Protein AF-A0AAD8DZB1-F1 (afdb_monomer_lite)

Foldseek 3Di:
DLLLLLLLCLQQVVLCVVCVVVDDPVVNVVSVVVVVVSVVVVVVVVVVCVVCCPPPVCVLVSLLSCLSPPQFFDHQDFLPQVLVVVQPQDPLVVLCVVQPPPVSNVVCLPPPVNQPPHPVLLVVQLVQQVPVAFDDPDDPFFTEGPGDPSVVVQLVDDDLDHVSLLSSLVSLLCQCPPRVHHHPGPVVSLVSNSSSLSSLVSRLVNCVVVQVLPVPRNVSSLVSNVSVSNCVSVDPSNVVVQVQQADPVRDGDPVSRPDDPPPVPVVPVVVPPDDDDDDDDDDDDDDPDPDDLVRLCVVQNDPVSNVVVLVPQVPWFPRPVLLSVQSSQQSVFDQDPDPDDDAAATPGPPSNVCLLVPTDLDHVSLLSSLVSLVSCCGSRRHGHPDPVVSVVSNVSSLSSLVSRLSNCVVVPVQPVLRSLSSLLSNLSNVPCVSLDPVNLVVLVVQQDPVRAGAPGDPPPPPPDDDDDPDDDDDPDDDCADPVRGHRVSSRSSSSSNVSSNVSCCSSNVD

Secondary structure (DSSP, 8-state):
-HHHHHHHIIIIIHHHHHHGGGS-TTTHHHHHHHHHHHHHHHHHHHHHHHHHTT-TTTHHHHHHHHTTSS---S-PPPPS-TTGGG--PPPHHHHHHHH-SHHHHHHHHH-TTTSPSPHHHHHHHHHHHHHS-BS---SSSPPBB---HHHHHHHH----SHHHHHHHHHHHHIIIIIS--BSS-HHHHHHHHHHHHHHHHHHHHHHHHTTTSSHHHHHHHHHHHHHTT-GGG--HHHHHHHHHHB-TTS-B-GGGSS--S-TTTHHHHTTSS--S----------------HHHHHHHH--HHHHHHHHH-TTTSSS-HHHHHHHHHHHHTS-----SSS-PEEP---HHHHHHHHHS-SSHHHHHHHHHHHHIIIIIS-EESS-HHHHHHHHHHHHHHHHHHHHHHHHTTTS-HHHHHHHHHHHHHTT-GGG--HHHHHHHHHT--TTS---SS-TTSGGG-----S------SS--EETTTTEEHHHHHHHHHHHHHHHHHHHHHH-

Radius of gyration: 26.3 Å; chains: 1; bounding box: 66×79×59 Å

InterPro domains:
  IPR031751 Protein of unknown function DUF4735 [PF15882] (112-292)
  IPR031751 Protein of unknown function DUF4735 [PF15882] (310-504)
  IPR031751 Protein of unknown function DUF4735 [PTHR33539] (318-507)

Sequence (510 aa):
MKFGLFLVDTNLRQFLERKRPKMISGIRPRLEKLLDKLDEVAQYYSSMIEKHKDDPKIIPNIKLALLFHDTWPENPDTFHTAMLNRTRILPVDQLKSIYDTFENYKFRVYDFEENRPTSGESDECIALLVQSGISQFISRTQPTCAMNARCKRVILGENQFGYGLTHRLLLLAVARFKERCVVFSPKMDRYKSDTFCKLCYNEADYIATNSFGMPDLMFEQISICGLFGHAQFLRNHWLNTLRKFQTTAGCFSERLATGGFEANKLREDVNKEWMLDRPTDIIHGECNIHFTPKQLSIIFGKWDSYYSNVNDFEKNFPSPKDSDACLTYLVQTPHLYTNGRSQLSCLTPPKCRLMIEEGSDFGYALTHRLLYLIVARFSRRCVVFSEMEDKLKTDMFCKKCFYEAEYIASNGFRYPDLMFEQIGLCGLLGHAQFIRNYWLKTLLKFQTPEGCFPGKASEEVEDQMKEDEDEEWKIDRKLDIMNGQCNVHFSSVAVATLSNALRFIMETYY

Organism: Mythimna separata (NCBI:txid271217)

Structure (mmCIF, N/CA/C/O backbone):
data_AF-A0AAD8DZB1-F1
#
_entry.id   AF-A0AAD8DZB1-F1
#
loop_
_atom_site.group_PDB
_atom_site.id
_atom_site.type_symbol
_atom_site.label_atom_id
_atom_site.label_alt_id
_atom_site.label_comp_id
_atom_site.label_asym_id
_atom_site.label_entity_id
_atom_site.label_seq_id
_atom_site.pdbx_PDB_ins_code
_atom_site.Cartn_x
_atom_site.Cartn_y
_atom_site.Cartn_z
_atom_site.occupancy
_atom_site.B_iso_or_equiv
_atom_site.auth_seq_id
_atom_site.auth_comp_id
_atom_site.auth_asym_id
_atom_site.auth_atom_id
_atom_site.pdbx_PDB_model_num
ATOM 1 N N . MET A 1 1 ? 1.440 -20.568 -5.463 1.00 44.94 1 MET A N 1
ATOM 2 C CA . MET A 1 1 ? 1.798 -20.997 -4.088 1.00 44.94 1 MET A CA 1
ATOM 3 C C . MET A 1 1 ? 3.122 -20.409 -3.602 1.00 44.94 1 MET A C 1
ATOM 5 O O . MET A 1 1 ? 3.146 -19.788 -2.548 1.00 44.94 1 MET A O 1
ATOM 9 N N . LYS A 1 2 ? 4.219 -20.540 -4.364 1.00 54.91 2 LYS A N 1
ATOM 10 C CA . LYS A 1 2 ? 5.545 -20.047 -3.951 1.00 54.91 2 LYS A CA 1
ATOM 11 C C . LYS A 1 2 ? 5.653 -18.545 -3.705 1.00 54.91 2 LYS A C 1
ATOM 13 O O . LYS A 1 2 ? 6.349 -18.141 -2.785 1.00 54.91 2 LYS A O 1
ATOM 18 N N . PHE A 1 3 ? 4.932 -17.744 -4.487 1.00 54.97 3 PHE A N 1
ATOM 19 C CA . PHE A 1 3 ? 4.824 -16.311 -4.243 1.00 54.97 3 PHE A CA 1
ATOM 20 C C . PHE A 1 3 ? 4.262 -16.026 -2.841 1.00 54.97 3 PHE A C 1
ATOM 22 O O . PHE A 1 3 ? 4.881 -15.307 -2.070 1.00 54.97 3 PHE A O 1
ATOM 29 N N . GLY A 1 4 ? 3.163 -16.683 -2.453 1.00 54.00 4 GLY A N 1
ATOM 30 C CA . GLY A 1 4 ? 2.595 -16.566 -1.106 1.00 54.00 4 GLY A CA 1
ATOM 31 C C . GLY A 1 4 ? 3.579 -16.966 -0.002 1.00 54.00 4 GLY A C 1
ATOM 32 O O . GLY A 1 4 ? 3.728 -16.225 0.962 1.00 54.00 4 GLY A O 1
ATOM 33 N N . LEU A 1 5 ? 4.308 -18.077 -0.167 1.00 59.00 5 LEU A N 1
ATOM 34 C CA . LEU A 1 5 ? 5.340 -18.516 0.791 1.00 59.00 5 LEU A CA 1
ATOM 35 C C . LEU A 1 5 ? 6.486 -17.502 0.917 1.00 59.00 5 LEU A C 1
ATOM 37 O O . LEU A 1 5 ? 6.836 -17.116 2.028 1.00 59.00 5 LEU A O 1
ATOM 41 N N . PHE A 1 6 ? 6.992 -16.993 -0.210 1.00 58.78 6 PHE A N 1
ATOM 42 C CA . PHE A 1 6 ? 7.991 -15.921 -0.242 1.00 58.78 6 PHE A CA 1
ATOM 43 C C . PHE A 1 6 ? 7.539 -14.685 0.539 1.00 58.78 6 PHE A C 1
ATOM 45 O O . PHE A 1 6 ? 8.318 -14.090 1.290 1.00 58.78 6 PHE A O 1
ATOM 52 N N . LEU A 1 7 ? 6.266 -14.312 0.404 1.00 58.25 7 LEU A N 1
ATOM 53 C CA . LEU A 1 7 ? 5.703 -13.176 1.122 1.00 58.25 7 LEU A CA 1
ATOM 54 C C . LEU A 1 7 ? 5.528 -13.447 2.613 1.00 58.25 7 LEU A C 1
ATOM 56 O O . LEU A 1 7 ? 5.682 -12.520 3.408 1.00 58.25 7 LEU A O 1
ATOM 60 N N . VAL A 1 8 ? 5.250 -14.684 3.016 1.00 60.81 8 VAL A N 1
ATOM 61 C CA . VAL A 1 8 ? 5.198 -15.041 4.436 1.00 60.81 8 VAL A CA 1
ATOM 62 C C . VAL A 1 8 ? 6.586 -15.017 5.066 1.00 60.81 8 VAL A C 1
ATOM 64 O O . VAL A 1 8 ? 6.757 -14.409 6.124 1.00 60.81 8 VAL A O 1
ATOM 67 N N . ASP A 1 9 ? 7.590 -15.596 4.409 1.00 62.84 9 ASP A N 1
ATOM 68 C CA . ASP A 1 9 ? 8.965 -15.600 4.916 1.00 62.84 9 ASP A CA 1
ATOM 69 C C . ASP A 1 9 ? 9.549 -14.184 5.008 1.00 62.84 9 ASP A C 1
ATOM 71 O O . ASP A 1 9 ? 10.117 -13.815 6.042 1.00 62.84 9 ASP A O 1
ATOM 75 N N . THR A 1 10 ? 9.333 -13.350 3.981 1.00 57.28 10 THR A N 1
ATOM 76 C CA . THR A 1 10 ? 9.774 -11.942 3.968 1.00 57.28 10 THR A CA 1
ATOM 77 C C . THR A 1 10 ? 9.163 -11.140 5.123 1.00 57.28 10 THR A C 1
ATOM 79 O O . THR A 1 10 ? 9.815 -10.264 5.689 1.00 57.28 10 THR A O 1
ATOM 82 N N . ASN A 1 11 ? 7.919 -11.437 5.506 1.00 60.69 11 ASN A N 1
ATOM 83 C CA . ASN A 1 11 ? 7.178 -10.656 6.494 1.00 60.69 11 ASN A CA 1
ATOM 84 C C . ASN A 1 11 ? 7.290 -11.180 7.934 1.00 60.69 11 ASN A C 1
ATOM 86 O O . ASN A 1 11 ? 7.454 -10.384 8.858 1.00 60.69 11 ASN A O 1
ATOM 90 N N . LEU A 1 12 ? 7.136 -12.489 8.156 1.00 66.25 12 LEU A N 1
ATOM 91 C CA . LEU A 1 12 ? 6.956 -13.063 9.496 1.00 66.25 12 LEU A CA 1
ATOM 92 C C . LEU A 1 12 ? 8.251 -13.623 10.081 1.00 66.25 12 LEU A C 1
ATOM 94 O O . LEU A 1 12 ? 8.521 -13.389 11.260 1.00 66.25 12 LEU A O 1
ATOM 98 N N . ARG A 1 13 ? 9.066 -14.325 9.281 1.00 70.50 13 ARG A N 1
ATOM 99 C CA . ARG A 1 13 ? 10.305 -14.958 9.766 1.00 70.50 13 ARG A CA 1
ATOM 100 C C . ARG A 1 13 ? 11.330 -13.912 10.184 1.00 70.50 13 ARG A C 1
ATOM 102 O O . ARG A 1 13 ? 11.786 -13.921 11.326 1.00 70.50 13 ARG A O 1
ATOM 109 N N . GLN A 1 14 ? 11.588 -12.935 9.314 1.00 63.81 14 GLN A N 1
ATOM 110 C CA . GLN A 1 14 ? 12.492 -11.826 9.630 1.00 63.81 14 GLN A CA 1
ATOM 111 C C . GLN A 1 14 ? 12.015 -11.016 10.847 1.00 63.81 14 GLN A C 1
ATOM 113 O O . GLN A 1 14 ? 12.818 -10.600 11.687 1.00 63.81 14 GLN A O 1
ATOM 118 N N . PHE A 1 15 ? 10.702 -10.791 10.975 1.00 66.44 15 PHE A N 1
ATOM 119 C CA . PHE A 1 15 ? 10.138 -10.114 12.142 1.00 66.44 15 PHE A CA 1
ATOM 120 C C . PHE A 1 15 ? 10.371 -10.920 13.426 1.00 66.44 15 PHE A C 1
ATOM 122 O O . PHE A 1 15 ? 10.840 -10.356 14.421 1.00 66.44 15 PHE A O 1
ATOM 129 N N . LEU A 1 16 ? 10.075 -12.226 13.408 1.00 72.25 16 LEU A N 1
ATOM 130 C CA . LEU A 1 16 ? 10.277 -13.105 14.556 1.00 72.25 16 LEU A CA 1
ATOM 131 C C . LEU A 1 16 ? 11.737 -13.080 15.002 1.00 72.25 16 LEU A C 1
ATOM 133 O O . LEU A 1 16 ? 11.975 -12.887 16.188 1.00 72.25 16 LEU A O 1
ATOM 137 N N . GLU A 1 17 ? 12.705 -13.192 14.093 1.00 71.31 17 GLU A N 1
ATOM 138 C CA . GLU A 1 17 ? 14.134 -13.142 14.435 1.00 71.31 17 GLU A CA 1
ATOM 139 C C . GLU A 1 17 ? 14.516 -11.844 15.163 1.00 71.31 17 GLU A C 1
ATOM 141 O O . GLU A 1 17 ? 15.189 -11.871 16.195 1.00 71.31 17 GLU A O 1
ATOM 146 N N . ARG A 1 18 ? 14.015 -10.699 14.688 1.00 69.62 18 ARG A N 1
ATOM 147 C CA . ARG A 1 18 ? 14.301 -9.372 15.261 1.00 69.62 18 ARG A CA 1
ATOM 148 C C . ARG A 1 18 ? 13.627 -9.125 16.607 1.00 69.62 18 ARG A C 1
ATOM 150 O O . ARG A 1 18 ? 14.178 -8.432 17.465 1.00 69.62 18 ARG A O 1
ATOM 157 N N . LYS A 1 19 ? 12.398 -9.614 16.775 1.00 71.44 19 LYS A N 1
ATOM 158 C CA . LYS A 1 19 ? 11.525 -9.296 17.918 1.00 71.44 19 LYS A CA 1
ATOM 159 C C . LYS A 1 19 ? 11.383 -10.448 18.908 1.00 71.44 19 LYS A C 1
ATOM 161 O O . LYS A 1 19 ? 10.780 -10.247 19.964 1.00 71.44 19 LYS A O 1
ATOM 166 N N . ARG A 1 20 ? 12.000 -11.606 18.636 1.00 75.25 20 ARG A N 1
ATOM 167 C CA . ARG A 1 20 ? 11.984 -12.822 19.471 1.00 75.25 20 ARG A CA 1
ATOM 168 C C . ARG A 1 20 ? 12.135 -12.539 20.966 1.00 75.25 20 ARG A C 1
ATOM 170 O O . ARG A 1 20 ? 11.304 -13.032 21.727 1.00 75.25 20 ARG A O 1
ATOM 177 N N . PRO A 1 21 ? 13.105 -11.711 21.416 1.00 72.69 21 PRO A N 1
ATOM 178 C CA . PRO A 1 21 ? 13.324 -11.483 22.846 1.00 72.69 21 PRO A CA 1
ATOM 179 C C . PRO A 1 21 ? 12.192 -10.704 23.529 1.00 72.69 21 PRO A C 1
ATOM 181 O O . PRO A 1 21 ? 12.004 -10.833 24.734 1.00 72.69 21 PRO A O 1
ATOM 184 N N . LYS A 1 22 ? 11.440 -9.895 22.771 1.00 71.31 22 LYS A N 1
ATOM 185 C CA . LYS A 1 22 ? 10.396 -8.985 23.275 1.00 71.31 22 LYS A CA 1
ATOM 186 C C . LYS A 1 22 ? 8.977 -9.535 23.097 1.00 71.31 22 LYS A C 1
ATOM 188 O O . LYS A 1 22 ? 8.020 -8.915 23.545 1.00 71.31 22 LYS A O 1
ATOM 193 N N . MET A 1 23 ? 8.834 -10.685 22.441 1.00 72.94 23 MET A N 1
ATOM 194 C CA . MET A 1 23 ? 7.537 -11.263 22.099 1.00 72.94 23 MET A CA 1
ATOM 195 C C . MET A 1 23 ? 6.890 -11.957 23.303 1.00 72.94 23 MET A C 1
ATOM 197 O O . MET A 1 23 ? 7.556 -12.724 24.005 1.00 72.94 23 MET A O 1
ATOM 201 N N . ILE A 1 24 ? 5.588 -11.727 23.505 1.00 75.50 24 ILE A N 1
ATOM 202 C CA . ILE A 1 24 ? 4.795 -12.326 24.590 1.00 75.50 24 ILE A CA 1
ATOM 203 C C . ILE A 1 24 ? 4.848 -13.858 24.511 1.00 75.50 24 ILE A C 1
ATOM 205 O O . ILE A 1 24 ? 4.718 -14.443 23.431 1.00 75.50 24 ILE A O 1
ATOM 209 N N . SER A 1 25 ? 4.998 -14.505 25.670 1.00 74.44 25 SER A N 1
ATOM 210 C CA . SER A 1 25 ? 5.189 -15.956 25.813 1.00 74.44 25 SER A CA 1
ATOM 211 C C . SER A 1 25 ? 4.085 -16.811 25.180 1.00 74.44 25 SER A C 1
ATOM 213 O O . SER A 1 25 ? 4.368 -17.924 24.759 1.00 74.44 25 SER A O 1
ATOM 215 N N . GLY A 1 26 ? 2.851 -16.307 25.060 1.00 77.88 26 GLY A N 1
ATOM 216 C CA . GLY A 1 26 ? 1.744 -17.026 24.411 1.00 77.88 26 GLY A CA 1
ATOM 217 C C . GLY A 1 26 ? 1.691 -16.908 22.880 1.00 77.88 26 GLY A C 1
ATOM 218 O O . GLY A 1 26 ? 1.125 -17.777 22.220 1.00 77.88 26 GLY A O 1
ATOM 219 N N . ILE A 1 27 ? 2.270 -15.850 22.301 1.00 77.31 27 ILE A N 1
ATOM 220 C CA . ILE A 1 27 ? 2.242 -15.591 20.847 1.00 77.31 27 ILE A CA 1
ATOM 221 C C . ILE A 1 27 ? 3.414 -16.290 20.161 1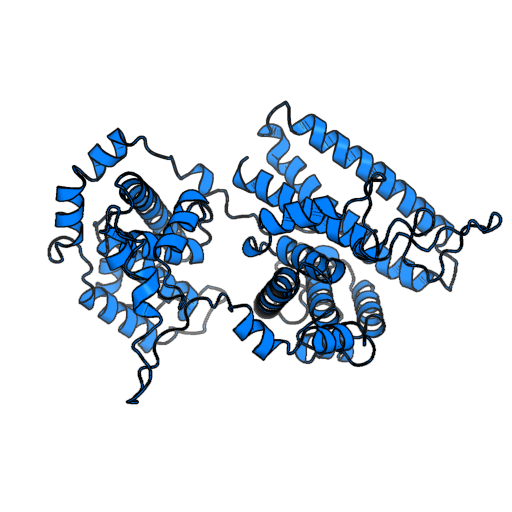.00 77.31 27 ILE A C 1
ATOM 223 O O . ILE A 1 27 ? 3.238 -16.899 19.107 1.00 77.31 27 ILE A O 1
ATOM 227 N N . ARG A 1 28 ? 4.593 -16.252 20.790 1.00 81.94 28 ARG A N 1
ATOM 228 C CA . ARG A 1 28 ? 5.835 -16.794 20.227 1.00 81.94 28 ARG A CA 1
ATOM 229 C C . ARG A 1 28 ? 5.724 -18.266 19.799 1.00 81.94 28 ARG A C 1
ATOM 231 O O . ARG A 1 28 ? 5.977 -18.516 18.626 1.00 81.94 28 ARG A O 1
ATOM 238 N N . PRO A 1 29 ? 5.250 -19.211 20.638 1.00 83.31 29 PRO A N 1
ATOM 239 C CA . PRO A 1 29 ? 5.160 -20.617 20.237 1.00 83.31 29 PRO A CA 1
ATOM 240 C C . PRO A 1 29 ? 4.154 -20.852 19.105 1.00 83.31 29 PRO A C 1
ATOM 242 O O . PRO A 1 29 ? 4.298 -21.785 18.324 1.00 83.31 29 PRO A O 1
ATOM 245 N N . ARG A 1 30 ? 3.114 -20.010 19.001 1.00 81.19 30 ARG A N 1
ATOM 246 C CA . ARG A 1 30 ? 2.119 -20.101 17.922 1.00 81.19 30 ARG A CA 1
ATOM 247 C C . ARG A 1 30 ? 2.696 -19.635 16.589 1.00 81.19 30 ARG A C 1
ATOM 249 O O . ARG A 1 30 ? 2.410 -20.257 15.572 1.00 81.19 30 ARG A O 1
ATOM 256 N N . LEU A 1 31 ? 3.489 -18.563 16.604 1.00 79.06 31 LEU A N 1
ATOM 257 C CA . LEU A 1 31 ? 4.167 -18.055 15.414 1.00 79.06 31 LEU A CA 1
ATOM 258 C C . LEU A 1 31 ? 5.300 -18.989 14.970 1.00 79.06 31 LEU A C 1
ATOM 260 O O . LEU A 1 31 ? 5.412 -19.257 13.783 1.00 79.06 31 LEU A O 1
ATOM 264 N N . GLU A 1 32 ? 6.080 -19.529 15.910 1.00 83.19 32 GLU A N 1
ATOM 265 C CA . GLU A 1 32 ? 7.102 -20.549 15.627 1.00 83.19 32 GLU A CA 1
ATOM 266 C C . GLU A 1 32 ? 6.462 -21.789 14.989 1.00 83.19 32 GLU A C 1
ATOM 268 O O . GLU A 1 32 ? 6.825 -22.147 13.877 1.00 83.19 32 GLU A O 1
ATOM 273 N N . LYS A 1 33 ? 5.389 -22.332 15.582 1.00 83.69 33 LYS A N 1
ATOM 274 C CA . LYS A 1 33 ? 4.641 -23.458 14.997 1.00 83.69 33 LYS A CA 1
ATOM 275 C C . LYS A 1 33 ? 4.071 -23.160 13.604 1.00 83.69 33 LYS A C 1
ATOM 277 O O . LYS A 1 33 ? 3.924 -24.071 12.793 1.00 83.69 33 LYS A O 1
ATOM 282 N N . LEU A 1 34 ? 3.674 -21.914 13.333 1.00 78.12 34 LEU A N 1
ATOM 283 C CA . LEU A 1 34 ? 3.215 -21.508 12.003 1.00 78.12 34 LEU A CA 1
ATOM 284 C C . LEU A 1 34 ? 4.370 -21.532 10.994 1.00 78.12 34 LEU A C 1
ATOM 286 O O . LEU A 1 34 ? 4.180 -22.037 9.893 1.00 78.12 34 LEU A O 1
ATOM 290 N N . LEU A 1 35 ? 5.541 -21.011 11.368 1.00 76.75 35 LEU A N 1
ATOM 291 C CA . LEU A 1 35 ? 6.740 -21.020 10.526 1.00 76.75 35 LEU A CA 1
ATOM 292 C C . LEU A 1 35 ? 7.266 -22.439 10.287 1.00 76.75 35 LEU A C 1
ATOM 294 O O . LEU A 1 35 ? 7.596 -22.750 9.150 1.00 76.75 35 LEU A O 1
ATOM 298 N N . ASP A 1 36 ? 7.227 -23.316 11.292 1.00 78.94 36 ASP A N 1
ATOM 299 C CA . ASP A 1 36 ? 7.601 -24.729 11.135 1.00 78.94 36 ASP A CA 1
ATOM 300 C C . ASP A 1 36 ? 6.717 -25.423 10.083 1.00 78.94 36 ASP A C 1
ATOM 302 O O . ASP A 1 36 ? 7.206 -26.098 9.181 1.00 78.94 36 ASP A O 1
ATOM 306 N N . LYS A 1 37 ? 5.398 -25.187 10.129 1.00 74.38 37 LYS A N 1
ATOM 307 C CA . LYS A 1 37 ? 4.470 -25.699 9.105 1.00 74.38 37 LYS A CA 1
ATOM 308 C C . LYS A 1 37 ? 4.750 -25.129 7.716 1.00 74.38 37 LYS A C 1
ATOM 310 O O . LYS A 1 37 ? 4.533 -25.807 6.718 1.00 74.38 37 LYS A O 1
ATOM 315 N N . LEU A 1 38 ? 5.183 -23.874 7.633 1.00 70.00 38 LEU A N 1
ATOM 316 C CA . LEU A 1 38 ? 5.552 -23.259 6.360 1.00 70.00 38 LEU A CA 1
ATOM 317 C C . LEU A 1 38 ? 6.850 -23.854 5.812 1.00 70.00 38 LEU A C 1
ATOM 319 O O . LEU A 1 38 ? 6.944 -24.039 4.601 1.00 70.00 38 LEU A O 1
ATOM 323 N N . ASP A 1 39 ? 7.794 -24.216 6.684 1.00 71.50 39 ASP A N 1
ATOM 324 C CA . ASP A 1 39 ? 9.025 -24.915 6.309 1.00 71.50 39 ASP A CA 1
ATOM 325 C C . ASP A 1 39 ? 8.726 -26.292 5.709 1.00 71.50 39 ASP A C 1
ATOM 327 O O . ASP A 1 39 ? 9.318 -26.648 4.691 1.00 71.50 39 ASP A O 1
ATOM 331 N N . GLU A 1 40 ? 7.756 -27.035 6.249 1.00 72.62 40 GLU A N 1
ATOM 332 C CA . GLU A 1 40 ? 7.297 -28.302 5.657 1.00 72.62 40 GLU A CA 1
ATOM 333 C C . GLU A 1 40 ? 6.756 -28.104 4.228 1.00 72.62 40 GLU A C 1
ATOM 335 O O . GLU A 1 40 ? 7.121 -28.837 3.304 1.00 72.62 40 GLU A O 1
ATOM 340 N N . VAL A 1 41 ? 5.928 -27.075 4.011 1.00 67.25 41 VAL A N 1
ATOM 341 C CA . VAL A 1 41 ? 5.377 -26.756 2.680 1.00 67.25 41 VAL A CA 1
ATOM 342 C C . VAL A 1 41 ? 6.478 -26.290 1.719 1.00 67.25 41 VAL A C 1
ATOM 344 O O . VAL A 1 41 ? 6.472 -26.660 0.540 1.00 67.25 41 VAL A O 1
ATOM 347 N N . ALA A 1 42 ? 7.434 -25.495 2.202 1.00 66.19 42 ALA A N 1
ATOM 348 C CA . ALA A 1 42 ? 8.575 -25.039 1.417 1.00 66.19 42 ALA A CA 1
ATOM 349 C C . ALA A 1 42 ? 9.470 -26.215 0.997 1.00 66.19 42 ALA A C 1
ATOM 351 O O . ALA A 1 42 ? 9.814 -26.322 -0.180 1.00 66.19 42 ALA A O 1
ATOM 352 N N . GLN A 1 43 ? 9.773 -27.132 1.921 1.00 72.44 43 GLN A N 1
ATOM 353 C CA . GLN A 1 43 ? 10.539 -28.350 1.649 1.00 72.44 43 GLN A CA 1
ATOM 354 C C . GLN A 1 43 ? 9.845 -29.233 0.613 1.00 72.44 43 GLN A C 1
ATOM 356 O O . GLN A 1 43 ? 10.482 -29.619 -0.368 1.00 72.44 43 GLN A O 1
ATOM 361 N N . TYR A 1 44 ? 8.539 -29.481 0.769 1.00 71.88 44 TYR A N 1
ATOM 362 C CA . TYR A 1 44 ? 7.748 -30.220 -0.217 1.00 71.88 44 TYR A CA 1
ATOM 363 C C . TYR A 1 44 ? 7.882 -29.607 -1.616 1.00 71.88 44 TYR A C 1
ATOM 365 O O . TYR A 1 44 ? 8.142 -30.306 -2.598 1.00 71.88 44 TYR A O 1
ATOM 373 N N . TYR A 1 45 ? 7.767 -28.282 -1.716 1.00 67.25 45 TYR A N 1
ATOM 374 C CA . TYR A 1 45 ? 7.892 -27.601 -2.998 1.00 67.25 45 TYR A CA 1
ATOM 375 C C . TYR A 1 45 ? 9.316 -27.692 -3.571 1.00 67.25 45 TYR A C 1
ATOM 377 O O . TYR A 1 45 ? 9.477 -27.898 -4.775 1.00 67.25 45 TYR A O 1
ATOM 385 N N . SER A 1 46 ? 10.355 -27.546 -2.746 1.00 70.88 46 SER A N 1
ATOM 386 C CA . SER A 1 46 ? 11.744 -27.700 -3.196 1.00 70.88 46 SER A CA 1
ATOM 387 C C . SER A 1 46 ? 12.017 -29.112 -3.717 1.00 70.88 46 SER A C 1
ATOM 389 O O . SER A 1 46 ? 12.624 -29.252 -4.778 1.00 70.88 46 SER A O 1
ATOM 391 N N . SER A 1 47 ? 11.483 -30.149 -3.065 1.00 75.75 47 SER A N 1
ATOM 392 C CA . SER A 1 47 ? 11.536 -31.524 -3.578 1.00 75.75 47 SER A CA 1
ATOM 393 C C . SER A 1 47 ? 10.823 -31.672 -4.925 1.00 75.75 47 SER A C 1
ATOM 395 O O . SER A 1 47 ? 11.330 -32.356 -5.814 1.00 75.75 47 SER A O 1
ATOM 397 N N . MET A 1 48 ? 9.682 -31.002 -5.113 1.00 69.50 48 MET A N 1
ATOM 398 C CA . MET A 1 48 ? 8.969 -31.005 -6.394 1.00 69.50 48 MET A CA 1
ATOM 399 C C . MET A 1 48 ? 9.755 -30.304 -7.508 1.00 69.50 48 MET A C 1
ATOM 401 O O . MET A 1 48 ? 9.788 -30.811 -8.624 1.00 69.50 48 MET A O 1
ATOM 405 N N . ILE A 1 49 ? 10.430 -29.181 -7.239 1.00 68.75 49 ILE A N 1
ATOM 406 C CA . ILE A 1 49 ? 11.317 -28.564 -8.241 1.00 68.75 49 ILE A CA 1
ATOM 407 C C . ILE A 1 49 ? 12.433 -29.518 -8.627 1.00 68.75 49 ILE A C 1
ATOM 409 O O . ILE A 1 49 ? 12.663 -29.727 -9.813 1.00 68.75 49 ILE A O 1
ATOM 413 N N . GLU A 1 50 ? 13.119 -30.077 -7.634 1.00 78.25 50 GLU A N 1
ATOM 414 C CA . GLU A 1 50 ? 14.283 -30.924 -7.870 1.00 78.25 50 GLU A CA 1
ATOM 415 C C . GLU A 1 50 ? 13.913 -32.145 -8.719 1.00 78.25 50 GLU A C 1
ATOM 417 O O . GLU A 1 50 ? 14.629 -32.495 -9.654 1.00 78.25 50 GLU A O 1
ATOM 422 N N . LYS A 1 51 ? 12.734 -32.728 -8.465 1.00 80.56 51 LYS A N 1
ATOM 423 C CA . LYS A 1 51 ? 12.172 -33.832 -9.252 1.00 80.56 51 LYS A CA 1
ATOM 424 C C . LYS A 1 51 ? 11.923 -33.467 -10.723 1.00 80.56 51 LYS A C 1
ATOM 426 O O . LYS A 1 51 ? 12.007 -34.341 -11.580 1.00 80.56 51 LYS A O 1
ATOM 431 N N . HIS A 1 52 ? 11.603 -32.207 -11.017 1.00 77.88 52 HIS A N 1
ATOM 432 C CA . HIS A 1 52 ? 11.177 -31.745 -12.344 1.00 77.88 52 HIS A CA 1
ATOM 433 C C . HIS A 1 52 ? 12.176 -30.793 -13.030 1.00 77.88 52 HIS A C 1
ATOM 435 O O . HIS A 1 52 ? 11.863 -30.236 -14.081 1.00 77.88 52 HIS A O 1
ATOM 441 N N . LYS A 1 53 ? 13.380 -30.605 -12.472 1.00 77.94 53 LYS A N 1
ATOM 442 C CA . LYS A 1 53 ? 14.376 -29.620 -12.943 1.00 77.94 53 LYS A CA 1
ATOM 443 C C . LYS A 1 53 ? 14.845 -29.825 -14.383 1.00 77.94 53 LYS A C 1
ATOM 445 O O . LYS A 1 53 ? 15.185 -28.849 -15.049 1.00 77.94 53 LYS A O 1
ATOM 450 N N . ASP A 1 54 ? 14.818 -31.068 -14.853 1.00 81.12 54 ASP A N 1
ATOM 451 C CA . ASP A 1 54 ? 15.261 -31.450 -16.192 1.00 81.12 54 ASP A CA 1
ATOM 452 C C . ASP A 1 54 ? 14.100 -31.522 -17.206 1.00 81.12 54 ASP A C 1
ATOM 454 O O . ASP A 1 54 ? 14.337 -31.796 -18.381 1.00 81.12 54 ASP A O 1
ATOM 458 N N . ASP A 1 55 ? 12.848 -31.259 -16.795 1.00 79.06 55 ASP A N 1
ATOM 459 C CA . ASP A 1 55 ? 11.695 -31.248 -17.704 1.00 79.06 55 ASP A CA 1
ATOM 460 C C . ASP A 1 55 ? 11.627 -29.920 -18.485 1.00 79.06 55 ASP A C 1
ATOM 462 O O . ASP A 1 55 ? 11.262 -28.881 -17.916 1.00 79.06 55 ASP A O 1
ATOM 466 N N . PRO A 1 56 ? 11.896 -29.919 -19.806 1.00 72.50 56 PRO A N 1
ATOM 467 C CA . PRO A 1 56 ? 11.938 -28.700 -20.605 1.00 72.50 56 PRO A CA 1
ATOM 468 C C . PRO A 1 56 ? 10.616 -27.925 -20.637 1.00 72.50 56 PRO A C 1
ATOM 470 O O . PRO A 1 56 ? 10.637 -26.715 -20.868 1.00 72.50 56 PRO A O 1
ATOM 473 N N . LYS A 1 57 ? 9.474 -28.572 -20.370 1.00 70.19 57 LYS A N 1
ATOM 474 C CA . LYS A 1 57 ? 8.166 -27.901 -20.292 1.00 70.19 57 LYS A CA 1
ATOM 475 C C . LYS A 1 57 ? 7.997 -27.102 -19.000 1.00 70.19 57 LYS A C 1
ATOM 477 O O . LYS A 1 57 ? 7.244 -26.132 -18.978 1.00 70.19 57 LYS A O 1
ATOM 482 N N . ILE A 1 58 ? 8.698 -27.491 -17.935 1.00 67.56 58 ILE A N 1
ATOM 483 C CA . ILE A 1 58 ? 8.547 -26.929 -16.587 1.00 67.56 58 ILE A CA 1
ATOM 484 C C . ILE A 1 58 ? 9.709 -25.975 -16.251 1.00 67.56 58 ILE A C 1
ATOM 486 O O . ILE A 1 58 ? 9.551 -25.093 -15.407 1.00 67.56 58 ILE A O 1
ATOM 490 N N . ILE A 1 59 ? 10.841 -26.056 -16.965 1.00 68.19 59 ILE A N 1
ATOM 491 C CA . ILE A 1 59 ? 12.018 -25.184 -16.781 1.00 68.19 59 ILE A CA 1
ATOM 492 C C . ILE A 1 59 ? 11.674 -23.685 -16.632 1.00 68.19 59 ILE A C 1
ATOM 494 O O . ILE A 1 59 ? 12.217 -23.064 -15.714 1.00 68.19 59 ILE A O 1
ATOM 498 N N . PRO A 1 60 ? 10.807 -23.057 -17.456 1.00 63.97 60 PRO A N 1
ATOM 499 C CA . PRO A 1 60 ? 10.456 -21.645 -17.270 1.00 63.97 60 PRO A CA 1
ATOM 500 C C . PRO A 1 60 ? 9.795 -21.366 -15.911 1.00 63.97 60 PRO A C 1
ATOM 502 O O . PRO A 1 60 ? 10.193 -20.441 -15.203 1.00 63.97 60 PRO A O 1
ATOM 505 N N . ASN A 1 61 ? 8.865 -22.227 -15.494 1.00 64.56 61 ASN A N 1
ATOM 506 C CA . ASN A 1 61 ? 8.182 -22.127 -14.203 1.00 64.56 61 ASN A CA 1
ATOM 507 C C . ASN A 1 61 ? 9.141 -22.370 -13.034 1.00 64.56 61 ASN A C 1
ATOM 509 O O . ASN A 1 61 ? 9.038 -21.712 -12.001 1.00 64.56 61 ASN A O 1
ATOM 513 N N . ILE A 1 62 ? 10.113 -23.270 -13.203 1.00 66.94 62 ILE A N 1
ATOM 514 C CA . ILE A 1 62 ? 11.173 -23.507 -12.217 1.00 66.94 62 ILE A CA 1
ATOM 515 C C . ILE A 1 62 ? 12.070 -22.276 -12.089 1.00 66.94 62 ILE A C 1
ATOM 517 O O . ILE A 1 62 ? 12.350 -21.848 -10.973 1.00 66.94 62 ILE A O 1
ATOM 521 N N . LYS A 1 63 ? 12.459 -21.638 -13.199 1.00 68.44 63 LYS A N 1
ATOM 522 C CA . LYS A 1 63 ? 13.234 -20.385 -13.172 1.00 68.44 63 LYS A CA 1
ATOM 523 C C . LYS A 1 63 ? 12.492 -19.265 -12.444 1.00 68.44 63 LYS A C 1
ATOM 525 O O . LYS A 1 63 ? 13.095 -18.588 -11.615 1.00 68.44 63 LYS A O 1
ATOM 530 N N . LEU A 1 64 ? 11.192 -19.106 -12.691 1.00 65.06 64 LEU A N 1
ATOM 531 C CA . LEU A 1 64 ? 10.352 -18.166 -11.942 1.00 65.06 64 LEU A CA 1
ATOM 532 C C . LEU A 1 64 ? 10.274 -18.538 -10.458 1.00 65.06 64 LEU A C 1
ATOM 534 O O . LEU A 1 64 ? 10.447 -17.689 -9.591 1.00 65.06 64 LEU A O 1
ATOM 538 N N . ALA A 1 65 ? 10.095 -19.818 -10.142 1.00 65.19 65 ALA A N 1
ATOM 539 C CA . ALA A 1 65 ? 10.084 -20.319 -8.773 1.00 65.19 65 ALA A CA 1
ATOM 540 C C . ALA A 1 65 ? 11.422 -20.124 -8.032 1.00 65.19 65 ALA A C 1
ATOM 542 O O . ALA A 1 65 ? 11.428 -20.093 -6.797 1.00 65.19 65 ALA A O 1
ATOM 543 N N . LEU A 1 66 ? 12.537 -19.998 -8.759 1.00 65.94 66 LEU A N 1
ATOM 544 C CA . LEU A 1 66 ? 13.859 -19.661 -8.228 1.00 65.94 66 LEU A CA 1
ATOM 545 C C . LEU A 1 66 ? 14.040 -18.156 -7.961 1.00 65.94 66 LEU A C 1
ATOM 547 O O . LEU A 1 66 ? 14.931 -17.805 -7.200 1.00 65.94 66 LEU A O 1
ATOM 551 N N . LEU A 1 67 ? 13.193 -17.252 -8.486 1.00 60.50 67 LEU A N 1
ATOM 552 C CA . LEU A 1 67 ? 13.152 -15.848 -8.007 1.00 60.50 67 LEU A CA 1
ATOM 553 C C . LEU A 1 67 ? 12.856 -15.764 -6.519 1.00 60.50 67 LEU A C 1
ATOM 555 O O . LEU A 1 67 ? 13.246 -14.818 -5.851 1.00 60.50 67 LEU A O 1
ATOM 559 N N . PHE A 1 68 ? 12.127 -16.750 -6.030 1.00 59.75 68 PHE A N 1
ATOM 560 C CA . PHE A 1 68 ? 11.610 -16.793 -4.680 1.00 59.75 68 PHE A CA 1
ATOM 561 C C . PHE A 1 68 ? 12.394 -17.784 -3.804 1.00 59.75 68 PHE A C 1
ATOM 563 O O . PHE A 1 68 ? 12.007 -18.015 -2.665 1.00 59.75 68 PHE A O 1
ATOM 570 N N . HIS A 1 69 ? 13.466 -18.387 -4.339 1.00 52.75 69 HIS A N 1
ATOM 571 C CA . HIS A 1 69 ? 14.343 -19.344 -3.659 1.00 52.75 69 HIS A CA 1
ATOM 572 C C . HIS A 1 69 ? 15.710 -18.682 -3.414 1.00 52.75 69 HIS A C 1
ATOM 574 O O . HIS A 1 69 ? 16.260 -18.067 -4.320 1.00 52.75 69 HIS A O 1
ATOM 580 N N . ASP A 1 70 ? 16.253 -18.791 -2.199 1.00 48.19 70 ASP A N 1
ATOM 581 C CA . ASP A 1 70 ? 17.594 -18.323 -1.777 1.00 48.19 70 ASP A CA 1
ATOM 582 C C . ASP A 1 70 ? 17.861 -16.807 -1.778 1.00 48.19 70 ASP A C 1
ATOM 584 O O . ASP A 1 70 ? 18.887 -16.352 -1.264 1.00 48.19 70 ASP A O 1
ATOM 588 N N . THR A 1 71 ? 16.932 -15.990 -2.267 1.00 46.22 71 THR A N 1
ATOM 589 C CA . THR A 1 71 ? 17.067 -14.532 -2.266 1.00 46.22 71 THR A CA 1
ATOM 590 C C . THR A 1 71 ? 16.465 -13.950 -0.986 1.00 46.22 71 THR A C 1
ATOM 592 O O . THR A 1 71 ? 15.323 -13.499 -0.973 1.00 46.22 71 THR A O 1
ATOM 595 N N . TRP A 1 72 ? 17.198 -13.998 0.126 1.00 50.75 72 TRP A N 1
ATOM 596 C CA . TRP A 1 72 ? 16.762 -13.372 1.380 1.00 50.75 72 TRP A CA 1
ATOM 597 C C . TRP A 1 72 ? 16.857 -11.840 1.244 1.00 50.75 72 TRP A C 1
ATOM 599 O O . TRP A 1 72 ? 17.976 -11.332 1.121 1.00 50.75 72 TRP A O 1
ATOM 609 N N . PRO A 1 73 ? 15.754 -11.065 1.238 1.00 43.28 73 PRO A N 1
ATOM 610 C CA . PRO A 1 73 ? 15.825 -9.609 1.129 1.00 43.28 73 PRO A CA 1
ATOM 611 C C . PRO A 1 73 ? 16.490 -8.961 2.348 1.00 43.28 73 PRO A C 1
ATOM 613 O O . PRO A 1 73 ? 16.428 -9.475 3.466 1.00 43.28 73 PRO A O 1
ATOM 616 N N . GLU A 1 74 ? 17.079 -7.782 2.129 1.00 48.06 74 GLU A N 1
ATOM 617 C CA . GLU A 1 74 ? 17.205 -6.782 3.189 1.00 48.06 74 GLU A CA 1
ATOM 618 C C . GLU A 1 74 ? 15.821 -6.415 3.734 1.00 48.06 74 GLU A C 1
ATOM 620 O O . GLU A 1 74 ? 14.818 -6.456 3.029 1.00 48.06 74 GLU A O 1
ATOM 625 N N . ASN A 1 75 ? 15.811 -6.046 5.008 1.00 46.91 75 ASN A N 1
ATOM 626 C CA . ASN A 1 75 ? 14.658 -5.693 5.828 1.00 46.91 75 ASN A CA 1
ATOM 627 C C . ASN A 1 75 ? 13.508 -5.031 5.047 1.00 46.91 75 ASN A C 1
ATOM 629 O O . ASN A 1 75 ? 13.731 -3.963 4.467 1.00 46.91 75 ASN A O 1
ATOM 633 N N . PRO A 1 76 ? 12.275 -5.567 5.098 1.00 48.72 76 PRO A N 1
ATOM 634 C CA . PRO A 1 76 ? 11.138 -4.812 4.611 1.00 48.72 76 PRO A CA 1
ATOM 635 C C . PRO A 1 76 ? 11.031 -3.499 5.399 1.00 48.72 76 PRO A C 1
ATOM 637 O O . PRO A 1 76 ? 11.413 -3.442 6.577 1.00 48.72 76 PRO A O 1
ATOM 640 N N . ASP A 1 77 ? 10.550 -2.439 4.740 1.00 47.06 77 ASP A N 1
ATOM 641 C CA . ASP A 1 77 ? 10.421 -1.118 5.360 1.00 47.06 77 ASP A CA 1
ATOM 642 C C . ASP A 1 77 ? 9.634 -1.272 6.659 1.00 47.06 77 ASP A C 1
ATOM 644 O O . ASP A 1 77 ? 8.484 -1.707 6.635 1.00 47.06 77 ASP A O 1
ATOM 648 N N . THR A 1 78 ? 10.258 -0.981 7.804 1.00 45.19 78 THR A N 1
ATOM 649 C CA . THR A 1 78 ? 9.569 -1.078 9.092 1.00 45.19 78 THR A CA 1
ATOM 650 C C . THR A 1 78 ? 8.347 -0.175 9.047 1.00 45.19 78 THR A C 1
ATOM 652 O O . THR A 1 78 ? 8.486 1.011 8.727 1.00 45.19 78 THR A O 1
ATOM 655 N N . PHE A 1 79 ? 7.184 -0.677 9.458 1.00 48.94 79 PHE A N 1
ATOM 656 C CA . PHE A 1 79 ? 6.134 0.202 9.944 1.00 48.94 79 PHE A CA 1
ATOM 657 C C . PHE A 1 79 ? 6.789 1.075 11.023 1.00 48.94 79 PHE A C 1
ATOM 659 O O . PHE A 1 79 ? 7.533 0.583 11.875 1.00 48.94 79 PHE A O 1
ATOM 666 N N . HIS A 1 80 ? 6.627 2.392 10.935 1.00 46.38 80 HIS A N 1
ATOM 667 C CA . HIS A 1 80 ? 7.342 3.359 11.771 1.00 46.38 80 HIS A CA 1
ATOM 668 C C . HIS A 1 80 ? 6.915 3.255 13.261 1.00 46.38 80 HIS A C 1
ATOM 670 O O . HIS A 1 80 ? 6.160 4.071 13.780 1.00 46.38 80 HIS A O 1
ATOM 676 N N . THR A 1 81 ? 7.404 2.240 13.984 1.00 41.81 81 THR A N 1
ATOM 677 C CA . THR A 1 81 ? 6.891 1.812 15.307 1.00 41.81 81 THR A CA 1
ATOM 678 C C . THR A 1 81 ? 7.818 2.155 16.465 1.00 41.81 81 THR A C 1
ATOM 680 O O . THR A 1 81 ? 7.402 2.190 17.624 1.00 41.81 81 THR A O 1
ATOM 683 N N . ALA A 1 82 ? 9.056 2.566 16.165 1.00 43.88 82 ALA A N 1
ATOM 684 C CA . ALA A 1 82 ? 9.938 3.238 17.123 1.00 43.88 82 ALA A CA 1
ATOM 685 C C . ALA A 1 82 ? 9.280 4.486 17.748 1.00 43.88 82 ALA A C 1
ATOM 687 O O . ALA A 1 82 ? 9.694 4.936 18.816 1.00 43.88 82 ALA A O 1
ATOM 688 N N . MET A 1 83 ? 8.250 5.028 17.093 1.00 44.31 83 MET A N 1
ATOM 689 C CA . MET A 1 83 ? 7.493 6.189 17.548 1.00 44.31 83 MET A CA 1
ATOM 690 C C . MET A 1 83 ? 6.291 5.823 18.422 1.00 44.31 83 MET A C 1
ATOM 692 O O . MET A 1 83 ? 6.033 6.541 19.384 1.00 44.31 83 MET A O 1
ATOM 696 N N . LEU A 1 84 ? 5.631 4.680 18.195 1.00 42.03 84 LEU A N 1
ATOM 697 C CA . LEU A 1 84 ? 4.591 4.150 19.094 1.00 42.03 84 LEU A CA 1
ATOM 698 C C . LEU A 1 84 ? 5.148 3.947 20.513 1.00 42.03 84 LEU A C 1
ATOM 700 O O . LEU A 1 84 ? 4.573 4.436 21.479 1.00 42.03 84 LEU A O 1
ATOM 704 N N . ASN A 1 85 ? 6.353 3.381 20.627 1.00 42.03 85 ASN A N 1
ATOM 705 C CA . ASN A 1 85 ? 7.025 3.159 21.915 1.00 42.03 85 ASN A CA 1
ATOM 706 C C . ASN A 1 85 ? 7.499 4.443 22.629 1.00 42.03 85 ASN A C 1
ATOM 708 O O . ASN A 1 85 ? 7.808 4.406 23.818 1.00 42.03 85 ASN A O 1
ATOM 712 N N . ARG A 1 86 ? 7.589 5.583 21.928 1.00 41.28 86 ARG A N 1
ATOM 713 C CA . ARG A 1 86 ? 7.987 6.887 22.505 1.00 41.28 86 ARG A CA 1
ATOM 714 C C . ARG A 1 86 ? 6.797 7.749 22.921 1.00 41.28 86 ARG A C 1
ATOM 716 O O . ARG A 1 86 ? 6.984 8.759 23.610 1.00 41.28 86 ARG A O 1
ATOM 723 N N . THR A 1 87 ? 5.598 7.366 22.496 1.00 46.41 87 THR A N 1
ATOM 724 C CA . THR A 1 87 ? 4.371 8.113 22.745 1.00 46.41 87 THR A CA 1
ATOM 725 C C . THR A 1 87 ? 3.695 7.508 23.971 1.00 46.41 87 THR A C 1
ATOM 727 O O . THR A 1 87 ? 2.896 6.582 23.881 1.00 46.41 87 THR A O 1
ATOM 730 N N . ARG A 1 88 ? 4.092 7.982 25.156 1.00 54.53 88 ARG A N 1
ATOM 731 C CA . ARG A 1 88 ? 3.425 7.624 26.413 1.00 54.53 88 ARG A CA 1
ATOM 732 C C . ARG A 1 88 ? 2.011 8.197 26.361 1.00 54.53 88 ARG A C 1
ATOM 734 O O . ARG A 1 88 ? 1.871 9.413 26.377 1.00 54.53 88 ARG A O 1
ATOM 741 N N . ILE A 1 89 ? 0.995 7.336 26.317 1.00 59.41 89 ILE A N 1
ATOM 742 C CA . ILE A 1 89 ? -0.394 7.760 26.529 1.00 59.41 89 ILE A CA 1
ATOM 743 C C . ILE A 1 89 ? -0.476 8.282 27.963 1.00 59.41 89 ILE A C 1
ATOM 745 O O . ILE A 1 89 ? -0.184 7.551 28.916 1.00 59.41 89 ILE A O 1
ATOM 749 N N . LEU A 1 90 ? -0.773 9.569 28.108 1.00 69.12 90 LEU A N 1
ATOM 750 C CA . LEU A 1 90 ? -0.861 10.217 29.407 1.00 69.12 90 LEU A CA 1
ATOM 751 C C . LEU A 1 90 ? -2.274 10.009 29.973 1.00 69.12 90 LEU A C 1
ATOM 753 O O . LEU A 1 90 ? -3.247 10.145 29.236 1.00 69.12 90 LEU A O 1
ATOM 757 N N . PRO A 1 91 ? -2.422 9.687 31.269 1.00 70.88 91 PRO A N 1
ATOM 758 C CA . PRO A 1 91 ? -3.720 9.735 31.932 1.00 70.88 91 PRO A CA 1
ATOM 759 C C . PRO A 1 91 ? -4.348 11.130 31.819 1.00 70.88 91 PRO A C 1
ATOM 761 O O . PRO A 1 91 ? -3.629 12.131 31.799 1.00 70.88 91 PRO A O 1
ATOM 764 N N . VAL A 1 92 ? -5.682 11.199 31.830 1.00 71.25 92 VAL A N 1
ATOM 765 C CA . VAL A 1 92 ? -6.445 12.458 31.711 1.00 71.25 92 VAL A CA 1
ATOM 766 C C . VAL A 1 92 ? -5.976 13.518 32.713 1.00 71.25 92 VAL A C 1
ATOM 768 O O . VAL A 1 92 ? -5.850 14.682 32.347 1.00 71.25 92 VAL A O 1
ATOM 771 N N . ASP A 1 93 ? -5.640 13.133 33.945 1.00 74.19 93 ASP A N 1
ATOM 772 C CA . ASP A 1 93 ? -5.171 14.077 34.970 1.00 74.19 93 ASP A CA 1
ATOM 773 C C . ASP A 1 93 ? -3.804 14.694 34.632 1.00 74.19 93 ASP A C 1
ATOM 775 O O . ASP A 1 93 ? -3.564 15.869 34.904 1.00 74.19 93 ASP A O 1
ATOM 779 N N . GLN A 1 94 ? -2.921 13.938 33.970 1.00 75.25 94 GLN A N 1
ATOM 780 C CA . GLN A 1 94 ? -1.648 14.472 33.479 1.00 75.25 94 GLN A CA 1
ATOM 781 C C . GLN A 1 94 ? -1.870 15.408 32.289 1.00 75.25 94 GLN A C 1
ATOM 783 O O . GLN A 1 94 ? -1.242 16.462 32.231 1.00 75.25 94 GLN A O 1
ATOM 788 N N . LEU A 1 95 ? -2.793 15.081 31.379 1.00 78.44 95 LEU A N 1
ATOM 789 C CA . LEU A 1 95 ? -3.163 15.984 30.284 1.00 78.44 95 LEU A CA 1
ATOM 790 C C . LEU A 1 95 ? -3.753 17.294 30.822 1.00 78.44 95 LEU A C 1
ATOM 792 O O . LEU A 1 95 ? -3.323 18.360 30.397 1.00 78.44 95 LEU A O 1
ATOM 796 N N . LYS A 1 96 ? -4.637 17.236 31.825 1.00 81.56 96 LYS A N 1
ATOM 797 C CA . LYS A 1 96 ? -5.164 18.429 32.512 1.00 81.56 96 LYS A CA 1
ATOM 798 C C . LYS A 1 96 ? -4.068 19.253 33.186 1.00 81.56 96 LYS A C 1
ATOM 800 O O . LYS A 1 96 ? -4.142 20.471 33.166 1.00 81.56 96 LYS A O 1
ATOM 805 N N . SER A 1 97 ? -3.030 18.627 33.744 1.00 85.06 97 SER A N 1
ATOM 806 C CA . SER A 1 97 ? -1.901 19.376 34.320 1.00 85.06 97 SER A CA 1
ATOM 807 C C . SER A 1 97 ? -1.059 20.117 33.271 1.00 85.06 97 SER A C 1
ATOM 809 O O . SER A 1 97 ? -0.448 21.133 33.584 1.00 85.06 97 SER A O 1
ATOM 811 N N . ILE A 1 98 ? -1.039 19.625 32.027 1.00 83.88 98 ILE A N 1
ATOM 812 C CA . ILE A 1 98 ? -0.301 20.227 30.908 1.00 83.88 98 ILE A CA 1
ATOM 813 C C . ILE A 1 98 ? -1.142 21.321 30.237 1.00 83.88 98 ILE A C 1
ATOM 815 O O . ILE A 1 98 ? -0.660 22.426 29.992 1.00 83.88 98 ILE A O 1
ATOM 819 N N . TYR A 1 99 ? -2.404 21.012 29.938 1.00 87.12 99 TYR A N 1
ATOM 820 C CA . TYR A 1 99 ? -3.285 21.850 29.126 1.00 87.12 99 TYR A CA 1
ATOM 821 C C . TYR A 1 99 ? -4.275 22.688 29.940 1.00 87.12 99 TYR A C 1
ATOM 823 O O . TYR A 1 99 ? -4.971 23.508 29.347 1.00 87.12 99 TYR A O 1
ATOM 831 N N . ASP A 1 100 ? -4.291 22.565 31.269 1.00 88.75 100 ASP A N 1
ATOM 832 C CA . ASP A 1 100 ? -5.293 23.178 32.154 1.00 88.75 100 ASP A CA 1
ATOM 833 C C . ASP A 1 100 ? -6.722 22.691 31.821 1.00 88.75 100 ASP A C 1
ATOM 835 O O . ASP A 1 100 ? -6.899 21.708 31.098 1.00 88.75 100 ASP A O 1
ATOM 839 N N . THR A 1 101 ? -7.765 23.317 32.366 1.00 90.75 101 THR A N 1
ATOM 840 C CA . THR A 1 101 ? -9.163 23.050 32.008 1.00 90.75 101 THR A CA 1
ATOM 841 C C . THR A 1 101 ? -9.392 23.225 30.508 1.00 90.75 101 THR A C 1
ATOM 843 O O . THR A 1 101 ? -8.746 24.041 29.855 1.00 90.75 101 THR A O 1
ATOM 846 N N . PHE A 1 102 ? -10.334 22.468 29.939 1.00 89.94 102 PHE A N 1
ATOM 847 C CA . PHE A 1 102 ? -10.573 22.506 28.495 1.00 89.94 102 PHE A CA 1
ATOM 848 C C . PHE A 1 102 ? -11.033 23.888 27.995 1.00 89.94 102 PHE A C 1
ATOM 850 O O . PHE A 1 102 ? -10.716 24.274 26.875 1.00 89.94 102 PHE A O 1
ATOM 857 N N . GLU A 1 103 ? -11.724 24.666 28.832 1.00 89.00 103 GLU A N 1
ATOM 858 C CA . GLU A 1 103 ? -12.105 26.048 28.511 1.00 89.00 103 GLU A CA 1
ATOM 859 C C . GLU A 1 103 ? -10.891 26.984 28.456 1.00 89.00 103 GLU A C 1
ATOM 861 O O . GLU A 1 103 ? -10.723 27.709 27.476 1.00 89.00 103 GLU A O 1
ATOM 866 N N . ASN A 1 104 ? -9.991 26.908 29.443 1.00 89.62 104 ASN A N 1
ATOM 867 C CA . ASN A 1 104 ? -8.744 27.681 29.430 1.00 89.62 104 ASN A CA 1
ATOM 868 C C . ASN A 1 104 ? -7.833 27.252 28.276 1.00 89.62 104 ASN A C 1
ATOM 870 O O . ASN A 1 104 ? -7.192 28.082 27.637 1.00 89.62 104 ASN A O 1
ATOM 874 N N . TYR A 1 105 ? -7.782 25.953 27.989 1.00 91.50 105 TYR A N 1
ATOM 875 C CA . TYR A 1 105 ? -7.087 25.413 26.830 1.00 91.50 105 TYR A CA 1
ATOM 876 C C . TYR A 1 105 ? -7.611 26.032 25.528 1.00 91.50 105 TYR A C 1
ATOM 878 O O . TYR A 1 105 ? -6.818 26.615 24.794 1.00 91.50 105 TYR A O 1
ATOM 886 N N . LYS A 1 106 ? -8.930 25.986 25.278 1.00 88.81 106 LYS A N 1
ATOM 887 C CA . LYS A 1 106 ? -9.549 26.612 24.097 1.00 88.81 106 LYS A CA 1
ATOM 888 C C . LYS A 1 106 ? -9.204 28.094 24.003 1.00 88.81 106 LYS A C 1
ATOM 890 O O . LYS A 1 106 ? -8.787 28.548 22.943 1.00 88.81 106 LYS A O 1
ATOM 895 N N . PHE A 1 107 ? -9.334 28.826 25.111 1.00 88.81 107 PHE A N 1
ATOM 896 C CA . PHE A 1 107 ? -8.997 30.248 25.162 1.00 88.81 107 PHE A CA 1
ATOM 897 C C . PHE A 1 107 ? -7.552 30.503 24.709 1.00 88.81 107 PHE A C 1
ATOM 899 O O . PHE A 1 107 ? -7.331 31.309 23.814 1.00 88.81 107 PHE A O 1
ATOM 906 N N . ARG A 1 108 ? -6.583 29.746 25.240 1.00 87.88 108 ARG A N 1
ATOM 907 C CA . ARG A 1 108 ? -5.161 29.875 24.874 1.00 87.88 108 ARG A CA 1
ATOM 908 C C . ARG A 1 108 ? -4.845 29.429 23.448 1.00 87.88 108 ARG A C 1
ATOM 910 O O . ARG A 1 108 ? -3.918 29.949 22.842 1.00 87.88 108 ARG A O 1
ATOM 917 N N . VAL A 1 109 ? -5.576 28.457 22.901 1.00 86.50 109 VAL A N 1
ATOM 918 C CA . VAL A 1 109 ? -5.388 28.046 21.501 1.00 86.50 109 VAL A CA 1
ATOM 919 C C . VAL A 1 109 ? -5.782 29.172 20.544 1.00 86.50 109 VAL A C 1
ATOM 921 O O . VAL A 1 109 ? -5.072 29.378 19.559 1.00 86.50 109 VAL A O 1
ATOM 924 N N . TYR A 1 110 ? -6.867 29.893 20.848 1.00 82.06 110 TYR A N 1
ATOM 925 C CA . TYR A 1 110 ? -7.359 31.031 20.062 1.00 82.06 110 TYR A CA 1
ATOM 926 C C . TYR A 1 110 ? -6.703 32.374 20.419 1.00 82.06 110 TYR A C 1
ATOM 928 O O . TYR A 1 110 ? -6.973 33.375 19.754 1.00 82.06 110 TYR A O 1
ATOM 936 N N . ASP A 1 111 ? -5.832 32.416 21.427 1.00 82.12 111 ASP A N 1
ATOM 937 C CA . ASP A 1 111 ? -5.002 33.583 21.708 1.00 82.12 111 ASP A CA 1
ATOM 938 C C . ASP A 1 111 ? -3.849 33.653 20.695 1.00 82.12 111 ASP A C 1
ATOM 940 O O . ASP A 1 111 ? -2.770 33.086 20.876 1.00 82.12 111 ASP A O 1
ATOM 944 N N . PHE A 1 112 ? -4.100 34.335 19.579 1.00 67.44 112 PHE A N 1
ATOM 945 C CA . PHE A 1 112 ? -3.133 34.474 18.493 1.00 67.44 112 PHE A CA 1
ATOM 946 C C . PHE A 1 112 ? -1.907 35.327 18.863 1.00 67.44 112 PHE A C 1
ATOM 948 O O . PHE A 1 112 ? -0.916 35.291 18.131 1.00 67.44 112 PHE A O 1
ATOM 955 N N . GLU A 1 113 ? -1.935 36.086 19.964 1.00 68.62 113 GLU A N 1
ATOM 956 C CA . GLU A 1 113 ? -0.773 36.865 20.404 1.00 68.62 113 GLU A CA 1
ATOM 957 C C . GLU A 1 113 ? 0.221 35.995 21.177 1.00 68.62 113 GLU A C 1
ATOM 959 O O . GLU A 1 113 ? 1.433 36.079 20.932 1.00 68.62 113 GLU A O 1
ATOM 964 N N . GLU A 1 114 ? -0.282 35.109 22.040 1.00 70.94 114 GLU A N 1
ATOM 965 C CA . GLU A 1 114 ? 0.535 34.132 22.765 1.00 70.94 114 GLU A CA 1
ATOM 966 C C . GLU A 1 114 ? 0.914 32.926 21.886 1.00 70.94 114 GLU A C 1
ATOM 968 O O . GLU A 1 114 ? 2.029 32.400 21.983 1.00 70.94 114 GLU A O 1
ATOM 973 N N . ASN A 1 115 ? 0.042 32.508 20.961 1.00 72.31 115 ASN A N 1
ATOM 974 C CA . ASN A 1 115 ? 0.207 31.281 20.181 1.00 72.31 115 ASN A CA 1
ATOM 975 C C . ASN A 1 115 ? 0.912 31.480 18.824 1.00 72.31 115 ASN A C 1
ATOM 977 O O . ASN A 1 115 ? 0.385 31.176 17.756 1.00 72.31 115 ASN A O 1
ATOM 981 N N . ARG A 1 116 ? 2.154 31.970 18.864 1.00 79.06 116 ARG A N 1
ATOM 982 C CA . ARG A 1 116 ? 3.049 32.054 17.702 1.00 79.06 116 ARG A CA 1
ATOM 983 C C . ARG A 1 116 ? 3.580 30.698 17.183 1.00 79.06 116 ARG A C 1
ATOM 985 O O . ARG A 1 116 ? 3.827 29.781 17.972 1.00 79.06 116 ARG A O 1
ATOM 992 N N . PRO A 1 117 ? 3.895 30.589 15.879 1.00 85.81 117 PRO A N 1
ATOM 993 C CA . PRO A 1 117 ? 3.639 31.588 14.845 1.00 85.81 117 PRO A CA 1
ATOM 994 C C . PRO A 1 117 ? 2.152 31.804 14.601 1.00 85.81 117 PRO A C 1
ATOM 996 O O . PRO A 1 117 ? 1.374 30.854 14.620 1.00 85.81 117 PRO A O 1
ATOM 999 N N . THR A 1 118 ? 1.789 33.050 14.313 1.00 83.12 118 THR A N 1
ATOM 1000 C CA . THR A 1 118 ? 0.460 33.344 13.771 1.00 83.12 118 THR A CA 1
ATOM 1001 C C . THR A 1 118 ? 0.307 32.714 12.385 1.00 83.12 118 THR A C 1
ATOM 1003 O O . THR A 1 118 ? 1.297 32.354 11.735 1.00 83.12 118 THR A O 1
ATOM 1006 N N . SER A 1 119 ? -0.929 32.615 11.889 1.00 76.88 119 SER A N 1
ATOM 1007 C CA . SER A 1 119 ? -1.180 32.208 10.502 1.00 76.88 119 SER A CA 1
ATOM 1008 C C . SER A 1 119 ? -0.378 33.058 9.516 1.00 76.88 119 SER A C 1
ATOM 1010 O O . SER A 1 119 ? 0.375 32.504 8.724 1.00 76.88 119 SER A O 1
ATOM 1012 N N . GLY A 1 120 ? -0.402 34.386 9.665 1.00 78.94 120 GLY A N 1
ATOM 1013 C CA . GLY A 1 120 ? 0.362 35.303 8.816 1.00 78.94 120 GLY A CA 1
ATOM 1014 C C . GLY A 1 120 ? 1.882 35.100 8.873 1.00 78.94 120 GLY A C 1
ATOM 1015 O O . GLY A 1 120 ? 2.540 35.109 7.835 1.00 78.94 120 GLY A O 1
ATOM 1016 N N . GLU A 1 121 ? 2.460 34.869 10.059 1.00 86.44 121 GLU A N 1
ATOM 1017 C CA . GLU A 1 121 ? 3.896 34.560 10.181 1.00 86.44 121 GLU A CA 1
ATOM 1018 C C . GLU A 1 121 ? 4.246 33.225 9.517 1.00 86.44 121 GLU A C 1
ATOM 1020 O O . GLU A 1 121 ? 5.308 33.088 8.906 1.00 86.44 121 GLU A O 1
ATOM 1025 N N . SER A 1 122 ? 3.362 32.233 9.631 1.00 85.62 122 SER A N 1
ATOM 1026 C CA . SER A 1 122 ? 3.564 30.936 8.994 1.00 85.62 122 SER A CA 1
ATOM 1027 C C . SER A 1 122 ? 3.435 31.020 7.475 1.00 85.62 122 SER A C 1
ATOM 1029 O O . SER A 1 122 ? 4.282 30.463 6.779 1.00 85.62 122 SER A O 1
ATOM 1031 N N . ASP A 1 123 ? 2.420 31.714 6.968 1.00 82.38 123 ASP A N 1
ATOM 1032 C CA . ASP A 1 123 ? 2.152 31.882 5.539 1.00 82.38 123 ASP A CA 1
ATOM 1033 C C . ASP A 1 123 ? 3.289 32.634 4.850 1.00 82.38 123 ASP A C 1
ATOM 1035 O O . ASP A 1 123 ? 3.747 32.221 3.785 1.00 82.38 123 ASP A O 1
ATOM 1039 N N . GLU A 1 124 ? 3.824 33.680 5.488 1.00 87.56 124 GLU A N 1
ATOM 1040 C CA . GLU A 1 124 ? 5.003 34.396 4.996 1.00 87.56 124 GLU A CA 1
ATOM 1041 C C . GLU A 1 124 ? 6.208 33.450 4.865 1.00 87.56 124 GLU A C 1
ATOM 1043 O O . GLU A 1 124 ? 6.920 33.455 3.858 1.00 87.56 124 GLU A O 1
ATOM 1048 N N . CYS A 1 125 ? 6.420 32.582 5.855 1.00 89.75 125 CYS A N 1
ATOM 1049 C CA . CYS A 1 125 ? 7.503 31.608 5.819 1.00 89.75 125 CYS A CA 1
ATOM 1050 C C . CYS A 1 125 ? 7.285 30.494 4.788 1.00 89.75 125 CYS A C 1
ATOM 1052 O O . CYS A 1 125 ? 8.253 30.069 4.156 1.00 89.75 125 CYS A O 1
ATOM 1054 N N . ILE A 1 126 ? 6.045 30.045 4.577 1.00 84.19 126 ILE A N 1
ATOM 1055 C CA . ILE A 1 126 ? 5.693 29.095 3.513 1.00 84.19 126 ILE A CA 1
ATOM 1056 C C . ILE A 1 126 ? 5.932 29.734 2.142 1.00 84.19 126 ILE A C 1
ATOM 1058 O O . ILE A 1 126 ? 6.567 29.115 1.290 1.00 84.19 126 ILE A O 1
ATOM 1062 N N . ALA A 1 127 ? 5.494 30.978 1.936 1.00 82.25 127 ALA A N 1
ATOM 1063 C CA . ALA A 1 127 ? 5.707 31.704 0.688 1.00 82.25 127 ALA A CA 1
ATOM 1064 C C . ALA A 1 127 ? 7.201 31.831 0.367 1.00 82.25 127 ALA A C 1
ATOM 1066 O O . ALA A 1 127 ? 7.615 31.533 -0.752 1.00 82.25 127 ALA A O 1
ATOM 1067 N N . LEU A 1 128 ? 8.026 32.178 1.360 1.00 82.12 128 LEU A N 1
ATOM 1068 C CA . LEU A 1 128 ? 9.480 32.217 1.201 1.00 82.12 128 LEU A CA 1
ATOM 1069 C C . LEU A 1 128 ? 10.064 30.839 0.872 1.00 82.12 128 LEU A C 1
ATOM 1071 O O . LEU A 1 128 ? 10.904 30.745 -0.019 1.00 82.12 128 LEU A O 1
ATOM 1075 N N . LEU A 1 129 ? 9.626 29.775 1.551 1.00 79.62 129 LEU A N 1
ATOM 1076 C CA . LEU A 1 129 ? 10.082 28.411 1.265 1.00 79.62 129 LEU A CA 1
ATOM 1077 C C . LEU A 1 129 ? 9.800 28.005 -0.187 1.00 79.62 129 LEU A C 1
ATOM 1079 O O . LEU A 1 129 ? 10.685 27.456 -0.835 1.00 79.62 129 LEU A O 1
ATOM 1083 N N . VAL A 1 130 ? 8.605 28.314 -0.693 1.00 74.69 130 VAL A N 1
ATOM 1084 C CA . VAL A 1 130 ? 8.169 27.944 -2.049 1.00 74.69 130 VAL A CA 1
ATOM 1085 C C . VAL A 1 130 ? 8.814 28.825 -3.126 1.00 74.69 130 VAL A C 1
ATOM 1087 O O . VAL A 1 130 ? 9.117 28.354 -4.219 1.00 74.69 130 VAL A O 1
ATOM 1090 N N . GLN A 1 131 ? 9.048 30.109 -2.844 1.00 71.31 131 GLN A N 1
ATOM 1091 C CA . GLN A 1 131 ? 9.627 31.045 -3.817 1.00 71.31 131 GLN A CA 1
ATOM 1092 C C . GLN A 1 131 ? 11.143 30.904 -3.976 1.00 71.31 131 GLN A C 1
ATOM 1094 O O . GLN A 1 131 ? 11.677 31.242 -5.031 1.00 71.31 131 GLN A O 1
ATOM 1099 N N . SER A 1 132 ? 11.854 30.444 -2.945 1.00 59.62 132 SER A N 1
ATOM 1100 C CA . SER A 1 132 ? 13.312 30.609 -2.904 1.00 59.62 132 SER A CA 1
ATOM 1101 C C . SER A 1 132 ? 14.102 29.624 -3.772 1.00 59.62 132 SER A C 1
ATOM 1103 O O . SER A 1 132 ? 15.301 29.824 -3.952 1.00 59.62 132 SER A O 1
ATOM 1105 N N . GLY A 1 133 ? 13.469 28.598 -4.350 1.00 54.66 133 GLY A N 1
ATOM 1106 C CA . GLY A 1 133 ? 14.165 27.576 -5.133 1.00 54.66 133 GLY A CA 1
ATOM 1107 C C . GLY A 1 133 ? 15.224 26.806 -4.324 1.00 54.66 133 GLY A C 1
ATOM 1108 O O . GLY A 1 133 ? 15.648 27.183 -3.229 1.00 54.66 133 GLY A O 1
ATOM 1109 N N . ILE A 1 134 ? 15.660 25.661 -4.845 1.00 56.47 134 ILE A N 1
ATOM 1110 C CA . ILE A 1 134 ? 16.652 24.823 -4.162 1.00 56.47 134 ILE A CA 1
ATOM 1111 C C . ILE A 1 134 ? 18.023 25.516 -4.221 1.00 56.47 134 ILE A C 1
ATOM 1113 O O . ILE A 1 134 ? 18.588 25.711 -5.299 1.00 56.47 134 ILE A O 1
ATOM 1117 N N . SER A 1 135 ? 18.588 25.856 -3.059 1.00 49.78 135 SER A N 1
ATOM 1118 C CA . SER A 1 135 ? 19.955 26.369 -2.942 1.00 49.78 135 SER A CA 1
ATOM 1119 C C . SER A 1 135 ? 20.967 25.290 -3.357 1.00 49.78 135 SER A C 1
ATOM 1121 O O . SER A 1 135 ? 21.239 24.370 -2.593 1.00 49.78 135 SER A O 1
ATOM 1123 N N . GLN A 1 136 ? 21.538 25.453 -4.555 1.00 47.56 136 GLN A N 1
ATOM 1124 C CA . GLN A 1 136 ? 22.743 24.806 -5.100 1.00 47.56 136 GLN A CA 1
ATOM 1125 C C . GLN A 1 136 ? 22.769 23.262 -5.159 1.00 47.56 136 GLN A C 1
ATOM 1127 O O . GLN A 1 136 ? 23.036 22.554 -4.190 1.00 47.56 136 GLN A O 1
ATOM 1132 N N . PHE A 1 137 ? 22.634 22.750 -6.387 1.00 45.16 137 PHE A N 1
ATOM 1133 C CA . PHE A 1 137 ? 22.937 21.378 -6.809 1.00 45.16 137 PHE A CA 1
ATOM 1134 C C . PHE A 1 137 ? 24.449 21.090 -6.800 1.00 45.16 137 PHE A C 1
ATOM 1136 O O . PHE A 1 137 ? 25.063 20.916 -7.849 1.00 45.16 137 PHE A O 1
ATOM 1143 N N . ILE A 1 138 ? 25.085 21.041 -5.629 1.00 47.28 138 ILE A N 1
ATOM 1144 C CA . ILE A 1 138 ? 26.465 20.546 -5.516 1.00 47.28 138 ILE A CA 1
ATOM 1145 C C . ILE A 1 138 ? 26.612 19.746 -4.215 1.00 47.28 138 ILE A C 1
ATOM 1147 O O . ILE A 1 138 ? 27.043 20.300 -3.212 1.00 47.28 138 ILE A O 1
ATOM 1151 N N . SER A 1 139 ? 26.219 18.460 -4.212 1.00 46.62 139 SER A N 1
ATOM 1152 C CA . SER A 1 139 ? 26.737 17.370 -3.341 1.00 46.62 139 SER A CA 1
ATOM 1153 C C . SER A 1 139 ? 25.730 16.210 -3.194 1.00 46.62 139 SER A C 1
ATOM 1155 O O . SER A 1 139 ? 24.525 16.388 -3.324 1.00 46.62 139 SER A O 1
ATOM 1157 N N . ARG A 1 140 ? 26.232 15.017 -2.834 1.00 53.91 140 ARG A N 1
ATOM 1158 C CA . ARG A 1 140 ? 25.503 13.788 -2.433 1.00 53.91 140 ARG A CA 1
ATOM 1159 C C . ARG A 1 140 ? 24.655 13.932 -1.146 1.00 53.91 140 ARG A C 1
ATOM 1161 O O . ARG A 1 140 ? 24.285 12.932 -0.537 1.00 53.91 140 ARG A O 1
ATOM 1168 N N . THR A 1 141 ? 24.390 15.150 -0.685 1.00 61.94 141 THR A N 1
ATOM 1169 C CA . THR A 1 141 ? 23.675 15.461 0.561 1.00 61.94 141 THR A CA 1
ATOM 1170 C C . THR A 1 141 ? 22.355 16.156 0.252 1.00 61.94 141 THR A C 1
ATOM 1172 O O . THR A 1 141 ? 22.304 16.985 -0.650 1.00 61.94 141 THR A O 1
ATOM 1175 N N . GLN A 1 142 ? 21.295 15.835 1.004 1.00 65.31 142 GLN A N 1
ATOM 1176 C CA . GLN A 1 142 ? 19.972 16.449 0.840 1.00 65.31 142 GLN A CA 1
ATOM 1177 C C . GLN A 1 142 ? 20.079 17.988 0.892 1.00 65.31 142 GLN A C 1
ATOM 1179 O O . GLN A 1 142 ? 20.720 18.498 1.818 1.00 65.31 142 GLN A O 1
ATOM 1184 N N . PRO A 1 143 ? 19.502 18.724 -0.078 1.00 79.56 143 PRO A N 1
ATOM 1185 C CA . PRO A 1 143 ? 19.707 20.164 -0.187 1.00 79.56 143 PRO A CA 1
ATOM 1186 C C . PRO A 1 143 ? 19.069 20.908 0.986 1.00 79.56 143 PRO A C 1
ATOM 1188 O O . PRO A 1 143 ? 18.049 20.477 1.526 1.00 79.56 143 PRO A O 1
ATOM 1191 N N . THR A 1 144 ? 19.656 22.035 1.381 1.00 84.56 144 THR A N 1
ATOM 1192 C CA . THR A 1 144 ? 19.103 22.896 2.429 1.00 84.56 144 THR A CA 1
ATOM 1193 C C . THR A 1 144 ? 18.098 23.887 1.842 1.00 84.56 144 THR A C 1
ATOM 1195 O O . THR A 1 144 ? 18.315 24.452 0.771 1.00 84.56 144 THR A O 1
ATOM 1198 N N . CYS A 1 145 ? 16.982 24.107 2.537 1.00 83.06 145 CYS A N 1
ATOM 1199 C CA . CYS A 1 145 ? 15.982 25.076 2.108 1.00 83.06 145 CYS A CA 1
ATOM 1200 C C . CYS A 1 145 ? 16.539 26.497 2.242 1.00 83.06 145 CYS A C 1
ATOM 1202 O O . CYS A 1 145 ? 17.108 26.858 3.283 1.00 83.06 145 CYS A O 1
ATOM 1204 N N . ALA A 1 146 ? 16.330 27.322 1.216 1.00 80.81 146 ALA A N 1
ATOM 1205 C CA . ALA A 1 146 ? 16.635 28.744 1.258 1.00 80.81 146 ALA A CA 1
ATOM 1206 C C . ALA A 1 146 ? 15.596 29.457 2.140 1.00 80.81 146 ALA A C 1
ATOM 1208 O O . ALA A 1 146 ? 14.578 29.957 1.681 1.00 80.81 146 ALA A O 1
ATOM 1209 N N . MET A 1 147 ? 15.839 29.439 3.451 1.00 86.00 147 MET A N 1
ATOM 1210 C CA . MET A 1 147 ? 14.940 30.001 4.454 1.00 86.00 147 MET A CA 1
ATOM 1211 C C . MET A 1 147 ? 15.702 30.958 5.373 1.00 86.00 147 MET A C 1
ATOM 1213 O O . MET A 1 147 ? 16.762 30.615 5.911 1.00 86.00 147 MET A O 1
ATOM 1217 N N . ASN A 1 148 ? 15.160 32.163 5.564 1.00 88.12 148 ASN A N 1
ATOM 1218 C CA . ASN A 1 148 ? 15.817 33.208 6.343 1.00 88.12 148 ASN A CA 1
ATOM 1219 C C . ASN A 1 148 ? 15.859 32.883 7.854 1.00 88.12 148 ASN A C 1
ATOM 1221 O O . ASN A 1 148 ? 15.165 31.998 8.367 1.00 88.12 148 ASN A O 1
ATOM 1225 N N . ALA A 1 149 ? 16.68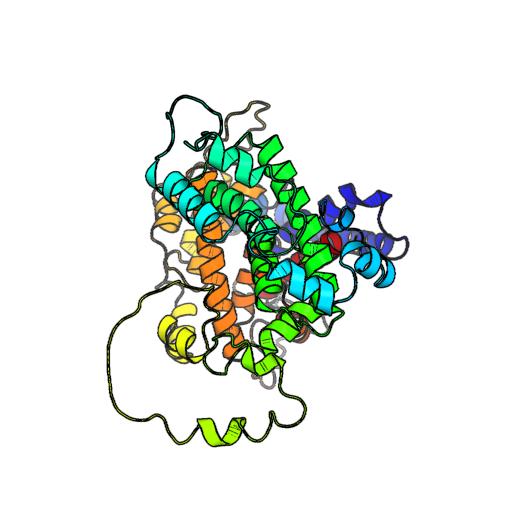6 33.627 8.593 1.00 91.00 149 ALA A N 1
ATOM 1226 C CA . ALA A 1 149 ? 16.860 33.419 10.031 1.00 91.00 149 ALA A CA 1
ATOM 1227 C C . ALA A 1 149 ? 15.565 33.636 10.838 1.00 91.00 149 ALA A C 1
ATOM 1229 O O . ALA A 1 149 ? 15.380 32.991 11.869 1.00 91.00 149 ALA A O 1
ATOM 1230 N N . ARG A 1 150 ? 14.659 34.510 10.374 1.00 93.25 150 ARG A N 1
ATOM 1231 C CA . ARG A 1 150 ? 13.367 34.766 11.029 1.00 93.25 150 ARG A CA 1
ATOM 1232 C C . ARG A 1 150 ? 12.477 33.522 10.988 1.00 93.25 150 ARG A C 1
ATOM 1234 O O . ARG A 1 150 ? 12.052 33.066 12.041 1.00 93.25 150 ARG A O 1
ATOM 1241 N N . CYS A 1 151 ? 12.289 32.913 9.823 1.00 91.88 151 CYS A N 1
ATOM 1242 C CA . CYS A 1 151 ? 11.496 31.692 9.677 1.00 91.88 151 CYS A CA 1
ATOM 1243 C C . CYS A 1 151 ? 12.136 30.485 10.375 1.00 91.88 151 CYS A C 1
ATOM 1245 O O . CYS A 1 151 ? 11.442 29.623 10.912 1.00 91.88 151 CYS A O 1
ATOM 1247 N N . LYS A 1 152 ? 13.474 30.445 10.466 1.00 93.19 152 LYS A N 1
ATOM 1248 C CA . LYS A 1 152 ? 14.160 29.416 11.263 1.00 93.19 152 LYS A CA 1
ATOM 1249 C C . LYS A 1 152 ? 13.824 29.571 12.744 1.00 93.19 152 LYS A C 1
ATOM 1251 O O . LYS A 1 152 ? 13.556 28.572 13.406 1.00 93.19 152 LYS A O 1
ATOM 1256 N N . ARG A 1 153 ? 13.778 30.807 13.255 1.00 91.62 153 ARG A N 1
ATOM 1257 C CA . ARG A 1 153 ? 13.339 31.092 14.630 1.00 91.62 153 ARG A CA 1
ATOM 1258 C C . ARG A 1 153 ? 11.872 30.745 14.862 1.00 91.62 153 ARG A C 1
ATOM 1260 O O . ARG A 1 153 ? 11.580 30.195 15.914 1.00 91.62 153 ARG A O 1
ATOM 1267 N N . VAL A 1 154 ? 10.993 30.971 13.884 1.00 91.38 154 VAL A N 1
ATOM 1268 C CA . VAL A 1 154 ? 9.583 30.547 13.956 1.00 91.38 154 VAL A CA 1
ATOM 1269 C C . VAL A 1 154 ? 9.477 29.044 14.238 1.00 91.38 154 VAL A C 1
ATOM 1271 O O . VAL A 1 154 ? 8.845 28.640 15.211 1.00 91.38 154 VAL A O 1
ATOM 1274 N N . ILE A 1 155 ? 10.182 28.204 13.473 1.00 92.69 155 ILE A N 1
ATOM 1275 C CA . ILE A 1 155 ? 10.187 26.749 13.711 1.00 92.69 155 ILE A CA 1
ATOM 1276 C C . ILE A 1 155 ? 10.803 26.405 15.072 1.00 92.69 155 ILE A C 1
ATOM 1278 O O . ILE A 1 155 ? 10.386 25.444 15.722 1.00 92.69 155 ILE A O 1
ATOM 1282 N N . LEU A 1 156 ? 11.788 27.174 15.536 1.00 91.69 156 LEU A N 1
ATOM 1283 C CA . LEU A 1 156 ? 12.462 26.960 16.818 1.00 91.69 156 LEU A CA 1
ATOM 1284 C C . LEU A 1 156 ? 11.732 27.543 18.035 1.00 91.69 156 LEU A C 1
ATOM 1286 O O . LEU A 1 156 ? 12.237 27.329 19.132 1.00 91.69 156 LEU A O 1
ATOM 1290 N N . GLY A 1 157 ? 10.580 28.202 17.866 1.00 85.88 157 GLY A N 1
ATOM 1291 C CA . GLY A 1 157 ? 9.828 28.848 18.948 1.00 85.88 157 GLY A CA 1
ATOM 1292 C C . GLY A 1 157 ? 9.473 27.932 20.128 1.00 85.88 157 GLY A C 1
ATOM 1293 O O . GLY A 1 157 ? 9.689 26.719 20.102 1.00 85.88 157 GLY A O 1
ATOM 1294 N N . GLU A 1 158 ? 8.923 28.494 21.196 1.00 80.88 158 GLU A N 1
ATOM 1295 C CA . GLU A 1 158 ? 8.718 27.740 22.442 1.00 80.88 158 GLU A CA 1
ATOM 1296 C C . GLU A 1 158 ? 7.321 27.126 22.575 1.00 80.88 158 GLU A C 1
ATOM 1298 O O . GLU A 1 158 ? 7.156 26.190 23.351 1.00 80.88 158 GLU A O 1
ATOM 1303 N N . ASN A 1 159 ? 6.353 27.551 21.758 1.00 78.19 159 ASN A N 1
ATOM 1304 C CA . ASN A 1 159 ? 4.960 27.112 21.870 1.00 78.19 159 ASN A CA 1
ATOM 1305 C C . ASN A 1 159 ? 4.777 25.614 21.642 1.00 78.19 159 ASN A C 1
ATOM 1307 O O . ASN A 1 159 ? 5.218 25.062 20.632 1.00 78.19 159 ASN A O 1
ATOM 1311 N N . GLN A 1 160 ? 4.127 24.954 22.599 1.00 80.88 160 GLN A N 1
ATOM 1312 C CA . GLN A 1 160 ? 4.083 23.491 22.684 1.00 80.88 160 GLN A CA 1
ATOM 1313 C C . GLN A 1 160 ? 2.716 22.881 22.361 1.00 80.88 160 GLN A C 1
ATOM 1315 O O . GLN A 1 160 ? 2.559 21.675 22.538 1.00 80.88 160 GLN A O 1
ATOM 1320 N N . PHE A 1 161 ? 1.742 23.681 21.922 1.00 90.19 161 PHE A N 1
ATOM 1321 C CA . PHE A 1 161 ? 0.379 23.240 21.621 1.00 90.19 161 PHE A CA 1
ATOM 1322 C C . PHE A 1 161 ? -0.316 24.198 20.636 1.00 90.19 161 PHE A C 1
ATOM 1324 O O . PHE A 1 161 ? 0.249 25.227 20.259 1.00 90.19 161 PHE A O 1
ATOM 1331 N N . GLY A 1 162 ? -1.528 23.861 20.210 1.00 91.31 162 GLY A N 1
ATOM 1332 C CA . GLY A 1 162 ? -2.406 24.676 19.380 1.00 91.31 162 GLY A CA 1
ATOM 1333 C C . GLY A 1 162 ? -1.920 24.848 17.943 1.00 91.31 162 GLY A C 1
ATOM 1334 O O . GLY A 1 162 ? -1.032 24.134 17.466 1.00 91.31 162 GLY A O 1
ATOM 1335 N N . TYR A 1 163 ? -2.484 25.840 17.248 1.00 88.31 163 TYR A N 1
ATOM 1336 C CA . TYR A 1 163 ? -2.095 26.148 15.869 1.00 88.31 163 TYR A CA 1
ATOM 1337 C C . TYR A 1 163 ? -0.630 26.572 15.755 1.00 88.31 163 TYR A C 1
ATOM 1339 O O . TYR A 1 163 ? 0.014 26.217 14.772 1.00 88.31 163 TYR A O 1
ATOM 1347 N N . GLY A 1 164 ? -0.053 27.225 16.770 1.00 90.25 164 GLY A N 1
ATOM 1348 C CA . GLY A 1 164 ? 1.372 27.560 16.779 1.00 90.25 164 GLY A CA 1
ATOM 1349 C C . GLY A 1 164 ? 2.259 26.315 16.639 1.00 90.25 164 GLY A C 1
ATOM 1350 O O . GLY A 1 164 ? 3.155 26.268 15.791 1.00 90.25 164 GLY A O 1
ATOM 1351 N N . LEU A 1 165 ? 1.983 25.248 17.397 1.00 93.12 165 LEU A N 1
ATOM 1352 C CA . LEU A 1 165 ? 2.669 23.961 17.226 1.00 93.12 165 LEU A CA 1
ATOM 1353 C C . LEU A 1 165 ? 2.422 23.362 15.832 1.00 93.12 165 LEU A C 1
ATOM 1355 O O . LEU A 1 165 ? 3.374 22.934 15.167 1.00 93.12 165 LEU A O 1
ATOM 1359 N N . THR A 1 166 ? 1.164 23.347 15.385 1.00 91.56 166 THR A N 1
ATOM 1360 C CA . THR A 1 166 ? 0.753 22.787 14.089 1.00 91.56 166 THR A CA 1
ATOM 1361 C C . THR A 1 166 ? 1.464 23.480 12.923 1.00 91.56 166 THR A C 1
ATOM 1363 O O . THR A 1 166 ? 2.006 22.812 12.044 1.00 91.56 166 THR A O 1
ATOM 1366 N N . HIS A 1 167 ? 1.575 24.807 12.949 1.00 91.50 167 HIS A N 1
ATOM 1367 C CA . HIS A 1 167 ? 2.209 25.620 11.909 1.00 91.50 167 HIS A CA 1
ATOM 1368 C C . HIS A 1 167 ? 3.731 25.419 11.859 1.00 91.50 167 HIS A C 1
ATOM 1370 O O . HIS A 1 167 ? 4.331 25.333 10.784 1.00 91.50 167 HIS A O 1
ATOM 1376 N N . ARG A 1 168 ? 4.385 25.239 13.012 1.00 93.81 168 ARG A N 1
ATOM 1377 C CA . ARG A 1 168 ? 5.817 24.886 13.059 1.00 93.81 168 ARG A CA 1
ATOM 1378 C C . ARG A 1 168 ? 6.092 23.532 12.418 1.00 93.81 168 ARG A C 1
ATOM 1380 O O . ARG A 1 168 ? 7.104 23.362 11.735 1.00 93.81 168 ARG A O 1
ATOM 1387 N N . LEU A 1 169 ? 5.203 22.569 12.646 1.00 92.56 169 LEU A N 1
ATOM 1388 C CA . LEU A 1 169 ? 5.271 21.261 12.011 1.00 92.56 169 LEU A CA 1
ATOM 1389 C C . LEU A 1 169 ? 4.952 21.351 10.508 1.00 92.56 169 LEU A C 1
ATOM 1391 O O . LEU A 1 169 ? 5.645 20.717 9.710 1.00 92.56 169 LEU A O 1
ATOM 1395 N N . LEU A 1 170 ? 3.971 22.168 10.117 1.00 89.38 170 LEU A N 1
ATOM 1396 C CA . LEU A 1 170 ? 3.606 22.417 8.722 1.00 89.38 170 LEU A CA 1
ATOM 1397 C C . LEU A 1 170 ? 4.790 22.961 7.913 1.00 89.38 170 LEU A C 1
ATOM 1399 O O . LEU A 1 170 ? 5.053 22.467 6.820 1.00 89.38 170 LEU A O 1
ATOM 1403 N N . LEU A 1 171 ? 5.569 23.897 8.461 1.00 90.69 171 LEU A N 1
ATOM 1404 C CA . LEU A 1 171 ? 6.774 24.422 7.805 1.00 90.69 171 LEU A CA 1
ATOM 1405 C C . LEU A 1 171 ? 7.810 23.324 7.507 1.00 90.69 171 LEU A C 1
ATOM 1407 O O . LEU A 1 171 ? 8.387 23.291 6.418 1.00 90.69 171 LEU A O 1
ATOM 1411 N N . LEU A 1 172 ? 8.017 22.386 8.439 1.00 90.00 172 LEU A N 1
ATOM 1412 C CA . LEU A 1 172 ? 8.871 21.216 8.201 1.00 90.00 172 LEU A CA 1
ATOM 1413 C C . LEU A 1 172 ? 8.260 20.264 7.161 1.00 90.00 172 LEU A C 1
ATOM 1415 O O . LEU A 1 172 ? 8.996 19.645 6.391 1.00 90.00 172 LEU A O 1
ATOM 1419 N N . ALA A 1 173 ? 6.930 20.136 7.128 1.00 83.25 173 ALA A N 1
ATOM 1420 C CA . ALA A 1 173 ? 6.228 19.297 6.162 1.00 83.25 173 ALA A CA 1
ATOM 1421 C C . ALA A 1 173 ? 6.365 19.855 4.739 1.00 83.25 173 ALA A C 1
ATOM 1423 O O . ALA A 1 173 ? 6.731 19.114 3.828 1.00 83.25 173 ALA A O 1
ATOM 1424 N N . VAL A 1 174 ? 6.154 21.160 4.550 1.00 82.75 174 VAL A N 1
ATOM 1425 C CA . VAL A 1 174 ? 6.335 21.843 3.260 1.00 82.75 174 VAL A CA 1
ATOM 1426 C C . VAL A 1 174 ? 7.780 21.700 2.783 1.00 82.75 174 VAL A C 1
ATOM 1428 O O . VAL A 1 174 ? 8.011 21.214 1.676 1.00 82.75 174 VAL A O 1
ATOM 1431 N N . ALA A 1 175 ? 8.760 22.010 3.636 1.00 81.69 175 ALA A N 1
ATOM 1432 C CA . ALA A 1 175 ? 10.178 21.844 3.314 1.00 81.69 175 ALA A CA 1
ATOM 1433 C C . ALA A 1 175 ? 10.510 20.421 2.823 1.00 81.69 175 ALA A C 1
ATOM 1435 O O . ALA A 1 175 ? 11.161 20.238 1.793 1.00 81.69 175 ALA A O 1
ATOM 1436 N N . ARG A 1 176 ? 10.016 19.398 3.529 1.00 79.56 176 ARG A N 1
ATOM 1437 C CA . ARG A 1 176 ? 10.333 17.996 3.240 1.00 79.56 176 ARG A CA 1
ATOM 1438 C C . ARG A 1 176 ? 9.580 17.431 2.039 1.00 79.56 176 ARG A C 1
ATOM 1440 O O . ARG A 1 176 ? 10.189 16.758 1.209 1.00 79.56 176 ARG A O 1
ATOM 1447 N N . PHE A 1 177 ? 8.264 17.611 1.994 1.00 71.62 177 PHE A N 1
ATOM 1448 C CA . PHE A 1 177 ? 7.392 16.901 1.056 1.00 71.62 177 PHE A CA 1
ATOM 1449 C C . PHE A 1 177 ? 7.132 17.694 -0.221 1.00 71.62 177 PHE A C 1
ATOM 1451 O O . PHE A 1 177 ? 6.987 17.087 -1.282 1.00 71.62 177 PHE A O 1
ATOM 1458 N N . LYS A 1 178 ? 7.115 19.029 -0.137 1.00 72.94 178 LYS A N 1
ATOM 1459 C CA . LYS A 1 178 ? 6.929 19.902 -1.297 1.00 72.94 178 LYS A CA 1
ATOM 1460 C C . LYS A 1 178 ? 8.269 20.321 -1.898 1.00 72.94 178 LYS A C 1
ATOM 1462 O O . LYS A 1 178 ? 8.522 20.004 -3.057 1.00 72.94 178 LYS A O 1
ATOM 1467 N N . GLU A 1 179 ? 9.133 20.950 -1.104 1.00 73.94 179 GLU A N 1
ATOM 1468 C CA . GLU A 1 179 ? 10.405 21.524 -1.585 1.00 73.94 179 GLU A CA 1
ATOM 1469 C C . GLU A 1 179 ? 11.565 20.514 -1.628 1.00 73.94 179 GLU A C 1
ATOM 1471 O O . GLU A 1 179 ? 12.610 20.769 -2.224 1.00 73.94 179 GLU A O 1
ATOM 1476 N N . ARG A 1 180 ? 11.384 19.328 -1.028 1.00 72.38 180 ARG A N 1
ATOM 1477 C CA . ARG A 1 180 ? 12.373 18.231 -0.988 1.00 72.38 180 ARG A CA 1
ATOM 1478 C C . ARG A 1 180 ? 13.734 18.642 -0.407 1.00 72.38 180 ARG A C 1
ATOM 1480 O O . ARG A 1 180 ? 14.768 18.074 -0.765 1.00 72.38 180 ARG A O 1
ATOM 1487 N N . CYS A 1 181 ? 13.735 19.570 0.542 1.00 79.00 181 CYS A N 1
ATOM 1488 C CA . CYS A 1 181 ? 14.925 20.090 1.207 1.00 79.00 181 CYS A CA 1
ATOM 1489 C C . CYS A 1 181 ? 14.855 19.901 2.732 1.00 79.00 181 CYS A C 1
ATOM 1491 O O . CYS A 1 181 ? 13.842 19.467 3.283 1.00 79.00 181 CYS A O 1
ATOM 1493 N N . VAL A 1 182 ? 15.962 20.189 3.419 1.00 87.56 182 VAL A N 1
ATOM 1494 C CA . VAL A 1 182 ? 16.031 20.246 4.888 1.00 87.56 182 VAL A CA 1
ATOM 1495 C C . VAL A 1 182 ? 16.204 21.679 5.361 1.00 87.56 182 VAL A C 1
ATOM 1497 O O . VAL A 1 182 ? 16.987 22.447 4.808 1.00 87.56 182 VAL A O 1
ATOM 1500 N N . VAL A 1 183 ? 15.501 22.054 6.417 1.00 90.88 183 VAL A N 1
ATOM 1501 C CA . VAL A 1 183 ? 15.565 23.398 6.985 1.00 90.88 183 VAL A CA 1
ATOM 1502 C C . VAL A 1 183 ? 16.849 23.608 7.788 1.00 90.88 183 VAL A C 1
ATOM 1504 O O . VAL A 1 183 ? 17.507 24.650 7.658 1.00 90.88 183 VAL A O 1
ATOM 1507 N N . PHE A 1 184 ? 17.206 22.632 8.627 1.00 92.50 184 PHE A N 1
ATOM 1508 C CA . PHE A 1 184 ? 18.405 22.671 9.463 1.00 92.50 184 PHE A CA 1
ATOM 1509 C C . PHE A 1 184 ? 19.390 21.576 9.059 1.00 92.50 184 PHE A C 1
ATOM 1511 O O . PHE A 1 184 ? 20.507 21.858 8.637 1.00 92.50 184 PHE A O 1
ATOM 1518 N N . SER A 1 185 ? 18.988 20.317 9.223 1.00 88.62 185 SER A N 1
ATOM 1519 C CA . SER A 1 185 ? 19.744 19.130 8.809 1.00 88.62 185 SER A CA 1
ATOM 1520 C C . SER A 1 185 ? 18.824 17.908 8.863 1.00 88.62 185 SER A C 1
ATOM 1522 O O . SER A 1 185 ? 17.879 17.915 9.653 1.00 88.62 185 SER A O 1
ATOM 1524 N N . PRO A 1 186 ? 19.116 16.807 8.145 1.00 81.94 186 PRO A N 1
ATOM 1525 C CA . PRO A 1 186 ? 18.246 15.627 8.158 1.00 81.94 186 PRO A CA 1
ATOM 1526 C C . PRO A 1 186 ? 17.989 15.069 9.567 1.00 81.94 186 PRO A C 1
ATOM 1528 O O . PRO A 1 186 ? 16.891 14.606 9.874 1.00 81.94 186 PRO A O 1
ATOM 1531 N N . LYS A 1 187 ? 19.000 15.129 10.445 1.00 85.06 187 LYS A N 1
ATOM 1532 C CA . LYS A 1 187 ? 18.895 14.664 11.835 1.00 85.06 187 LYS A CA 1
ATOM 1533 C C . LYS A 1 187 ? 18.064 15.617 12.695 1.00 85.06 187 LYS A C 1
ATOM 1535 O O . LYS A 1 187 ? 17.237 15.151 13.473 1.00 85.06 187 LYS A O 1
ATOM 1540 N N . MET A 1 188 ? 18.288 16.926 12.569 1.00 90.88 188 MET A N 1
ATOM 1541 C CA . MET A 1 188 ? 17.587 17.937 13.366 1.00 90.88 188 MET A CA 1
ATOM 1542 C C . MET A 1 188 ? 16.122 18.068 12.950 1.00 90.88 188 MET A C 1
ATOM 1544 O O . MET A 1 188 ? 15.253 18.089 13.814 1.00 90.88 188 MET A O 1
ATOM 1548 N N . ASP A 1 189 ? 15.839 18.092 11.648 1.00 89.88 189 ASP A N 1
ATOM 1549 C CA . ASP A 1 189 ? 14.479 18.189 11.116 1.00 89.88 189 ASP A CA 1
ATOM 1550 C C . ASP A 1 189 ? 13.653 16.977 11.536 1.00 89.88 189 ASP A C 1
ATOM 1552 O O . ASP A 1 189 ? 12.541 17.141 12.027 1.00 89.88 189 ASP A O 1
ATOM 1556 N N . ARG A 1 190 ? 14.235 15.770 11.442 1.00 83.75 190 ARG A N 1
ATOM 1557 C CA . ARG A 1 190 ? 13.611 14.545 11.956 1.00 83.75 190 ARG A CA 1
ATOM 1558 C C . ARG A 1 190 ? 13.368 14.634 13.461 1.00 83.75 190 ARG A C 1
ATOM 1560 O O . ARG A 1 190 ? 12.269 14.372 13.919 1.00 83.75 190 ARG A O 1
ATOM 1567 N N . TYR A 1 191 ? 14.368 15.039 14.244 1.00 87.19 191 TYR A N 1
ATOM 1568 C CA . TYR A 1 191 ? 14.197 15.200 15.691 1.00 87.19 191 TYR A CA 1
ATOM 1569 C C . TYR A 1 191 ? 13.068 16.184 16.038 1.00 87.19 191 TYR A C 1
ATOM 1571 O O . TYR A 1 191 ? 12.276 15.924 16.945 1.00 87.19 191 TYR A O 1
ATOM 1579 N N . LYS A 1 192 ? 12.971 17.303 15.313 1.00 92.50 192 LYS A N 1
ATOM 1580 C CA . LYS A 1 192 ? 11.933 18.317 15.515 1.00 92.50 192 LYS A CA 1
ATOM 1581 C C . LYS A 1 192 ? 10.555 17.820 15.085 1.00 92.50 192 LYS A C 1
ATOM 1583 O O . LYS A 1 192 ? 9.642 17.930 15.895 1.00 92.50 192 LYS A O 1
ATOM 1588 N N . SER A 1 193 ? 10.409 17.215 13.902 1.00 87.69 193 SER A N 1
ATOM 1589 C CA . SER A 1 193 ? 9.134 16.621 13.470 1.00 87.69 193 SER A CA 1
ATOM 1590 C C . SER A 1 193 ? 8.656 15.563 14.462 1.00 87.69 193 SER A C 1
ATOM 1592 O O . SER A 1 193 ? 7.504 15.590 14.881 1.00 87.69 193 SER A O 1
ATOM 1594 N N . ASP A 1 194 ? 9.568 14.707 14.930 1.00 84.19 194 ASP A N 1
ATOM 1595 C CA . ASP A 1 194 ? 9.265 13.662 15.906 1.00 84.19 194 ASP A CA 1
ATOM 1596 C C . ASP A 1 194 ? 8.793 14.254 17.244 1.00 84.19 194 ASP A C 1
ATOM 1598 O O . ASP A 1 194 ? 7.853 13.751 17.863 1.00 84.19 194 ASP A O 1
ATOM 1602 N N . THR A 1 195 ? 9.449 15.329 17.692 1.00 89.00 195 THR A N 1
ATOM 1603 C CA . THR A 1 195 ? 9.115 16.033 18.938 1.00 89.00 195 THR A CA 1
ATOM 1604 C C . THR A 1 195 ? 7.760 16.721 18.833 1.00 89.00 195 THR A C 1
ATOM 1606 O O . THR A 1 195 ? 6.928 16.562 19.723 1.00 89.00 195 THR A O 1
ATOM 1609 N N . PHE A 1 196 ? 7.511 17.447 17.744 1.00 93.75 196 PHE A N 1
ATOM 1610 C CA . PHE A 1 196 ? 6.245 18.143 17.530 1.00 93.75 196 PHE A CA 1
ATOM 1611 C C . PHE A 1 196 ? 5.091 17.159 17.415 1.00 93.75 196 PHE A C 1
ATOM 1613 O O . PHE A 1 196 ? 4.096 17.315 18.108 1.00 93.75 196 PHE A O 1
ATOM 1620 N N . CYS A 1 197 ? 5.254 16.073 16.663 1.00 88.25 197 CYS A N 1
ATOM 1621 C CA . CYS A 1 197 ? 4.209 15.066 16.551 1.00 88.25 197 CYS A CA 1
ATOM 1622 C C . CYS A 1 197 ? 3.929 14.308 17.848 1.00 88.25 197 CYS A C 1
ATOM 1624 O O . CYS A 1 197 ? 2.818 13.824 18.047 1.00 88.25 197 CYS A O 1
ATOM 1626 N N . LYS A 1 198 ? 4.893 14.227 18.769 1.00 85.94 198 LYS A N 1
ATOM 1627 C CA . LYS A 1 198 ? 4.617 13.743 20.124 1.00 85.94 198 LYS A CA 1
ATOM 1628 C C . LYS A 1 198 ? 3.728 14.719 20.907 1.00 85.94 198 LYS A C 1
ATOM 1630 O O . LYS A 1 198 ? 2.820 14.267 21.597 1.00 85.94 198 LYS A O 1
ATOM 1635 N N . LEU A 1 199 ? 3.983 16.024 20.805 1.00 90.50 199 LEU A N 1
ATOM 1636 C CA . LEU A 1 199 ? 3.164 17.057 21.450 1.00 90.50 199 LEU A CA 1
ATOM 1637 C C . LEU A 1 199 ? 1.749 17.095 20.852 1.00 90.50 199 LEU A C 1
ATOM 1639 O O . LEU A 1 199 ? 0.781 17.004 21.602 1.00 90.50 199 LEU A O 1
ATOM 1643 N N . CYS A 1 200 ? 1.642 17.082 19.520 1.00 92.25 200 CYS A N 1
ATOM 1644 C CA . CYS A 1 200 ? 0.377 16.984 18.792 1.00 92.25 200 CYS A CA 1
ATOM 1645 C C . CYS A 1 200 ? -0.428 15.746 19.206 1.00 92.25 200 CYS A C 1
ATOM 1647 O O . CYS A 1 200 ? -1.646 15.792 19.285 1.00 92.25 200 CYS A O 1
ATOM 1649 N N . TYR A 1 201 ? 0.231 14.615 19.480 1.00 87.44 201 TYR A N 1
ATOM 1650 C CA . TYR A 1 201 ? -0.481 13.408 19.900 1.00 87.44 201 TYR A CA 1
ATOM 1651 C C . TYR A 1 201 ? -1.136 13.580 21.274 1.00 87.44 201 TYR A C 1
ATOM 1653 O O . TYR A 1 201 ? -2.290 13.197 21.452 1.00 87.44 201 TYR A O 1
ATOM 1661 N N . ASN A 1 202 ? -0.408 14.149 22.239 1.00 86.69 202 ASN A N 1
ATOM 1662 C CA . ASN A 1 202 ? -0.944 14.414 23.575 1.00 86.69 202 ASN A CA 1
ATOM 1663 C C . ASN A 1 202 ? -2.112 15.403 23.513 1.00 86.69 202 ASN A C 1
ATOM 1665 O O . ASN A 1 202 ? -3.112 15.222 24.201 1.00 86.69 202 ASN A O 1
ATOM 1669 N N . GLU A 1 203 ? -1.989 16.419 22.666 1.00 91.94 203 GLU A N 1
ATOM 1670 C CA . GLU A 1 203 ? -3.022 17.424 22.460 1.00 91.94 203 GLU A CA 1
ATOM 1671 C C . GLU A 1 203 ? -4.263 16.835 21.779 1.00 91.94 203 GLU A C 1
ATOM 1673 O O . GLU A 1 203 ? -5.372 17.000 22.280 1.00 91.94 203 GLU A O 1
ATOM 1678 N N . ALA A 1 204 ? -4.086 16.053 20.712 1.00 88.88 204 ALA A N 1
ATOM 1679 C CA . ALA A 1 204 ? -5.170 15.335 20.046 1.00 88.88 204 ALA A CA 1
ATOM 1680 C C . ALA A 1 204 ? -5.904 14.370 20.995 1.00 88.88 204 ALA A C 1
ATOM 1682 O O . ALA A 1 204 ? -7.130 14.259 20.938 1.00 88.88 204 ALA A O 1
ATOM 1683 N N . ASP A 1 205 ? -5.185 13.691 21.896 1.00 84.19 205 ASP A N 1
ATOM 1684 C CA . ASP A 1 205 ? -5.800 12.851 22.931 1.00 84.19 205 ASP A CA 1
ATOM 1685 C C . ASP A 1 205 ? -6.571 13.695 23.951 1.00 84.19 205 ASP A C 1
ATOM 1687 O O . ASP A 1 205 ? -7.697 13.349 24.308 1.00 84.19 205 ASP A O 1
ATOM 1691 N N . TYR A 1 206 ? -6.034 14.853 24.347 1.00 88.31 206 TYR A N 1
ATOM 1692 C CA . TYR A 1 206 ? -6.735 15.781 25.228 1.00 88.31 206 TYR A CA 1
ATOM 1693 C C . TYR A 1 206 ? -8.033 16.310 24.600 1.00 88.31 206 TYR A C 1
ATOM 1695 O O . TYR A 1 206 ? -9.090 16.245 25.234 1.00 88.31 206 TYR A O 1
ATOM 1703 N N . ILE A 1 207 ? -7.996 16.732 23.335 1.00 88.06 207 ILE A N 1
ATOM 1704 C CA . ILE A 1 207 ? -9.180 17.148 22.571 1.00 88.06 207 ILE A CA 1
ATOM 1705 C C . ILE A 1 207 ? -10.197 16.000 22.483 1.00 88.06 207 ILE A C 1
ATOM 1707 O O . ILE A 1 207 ? -11.383 16.201 22.753 1.00 88.06 207 ILE A O 1
ATOM 1711 N N . ALA A 1 208 ? -9.749 14.779 22.172 1.00 84.19 208 ALA A N 1
ATOM 1712 C CA . ALA A 1 208 ? -10.622 13.610 22.085 1.00 84.19 208 ALA A CA 1
ATOM 1713 C C . ALA A 1 208 ? -11.304 13.282 23.426 1.00 84.19 208 ALA A C 1
ATOM 1715 O O . ALA A 1 208 ? -12.496 12.972 23.448 1.00 84.19 208 ALA A O 1
ATOM 1716 N N . THR A 1 209 ? -10.582 13.387 24.550 1.00 81.38 209 THR A N 1
ATOM 1717 C CA . THR A 1 209 ? -11.148 13.157 25.895 1.00 81.38 209 THR A CA 1
ATOM 1718 C C . THR A 1 209 ? -12.172 14.215 26.306 1.00 81.38 209 THR A C 1
ATOM 1720 O O . THR A 1 209 ? -13.056 13.923 27.107 1.00 81.38 209 THR A O 1
ATOM 1723 N N . ASN A 1 210 ? -12.115 15.406 25.707 1.00 86.12 210 ASN A N 1
ATOM 1724 C CA . ASN A 1 210 ? -13.077 16.489 25.904 1.00 86.12 210 ASN A CA 1
ATOM 1725 C C . ASN A 1 210 ? -14.090 16.556 24.751 1.00 86.12 210 ASN A C 1
ATOM 1727 O O . ASN A 1 210 ? -14.408 17.622 24.227 1.00 86.12 210 ASN A O 1
ATOM 1731 N N . SER A 1 211 ? -14.606 15.390 24.355 1.00 84.25 211 SER A N 1
ATOM 1732 C CA . SER A 1 211 ? -15.669 15.248 23.352 1.00 84.25 211 SER A CA 1
ATOM 1733 C C . SER A 1 211 ? -15.342 15.860 21.988 1.00 84.25 211 SER A C 1
ATOM 1735 O O . SER A 1 211 ? -16.247 16.288 21.277 1.00 84.25 211 SER A O 1
ATOM 1737 N N . PHE A 1 212 ? -14.065 15.863 21.596 1.00 83.88 212 PHE A N 1
ATOM 1738 C CA . PHE A 1 212 ? -13.613 16.394 20.309 1.00 83.88 212 PHE A CA 1
ATOM 1739 C C . PHE A 1 212 ? -13.950 17.880 20.120 1.00 83.88 212 PHE A C 1
ATOM 1741 O O . PHE A 1 212 ? -14.266 18.297 19.012 1.00 83.88 212 PHE A O 1
ATOM 1748 N N . GLY A 1 213 ? -13.887 18.684 21.186 1.00 83.31 213 GLY A N 1
ATOM 1749 C CA . GLY A 1 213 ? -14.311 20.090 21.161 1.00 83.31 213 GLY A CA 1
ATOM 1750 C C . GLY A 1 213 ? -13.463 21.048 20.309 1.00 83.31 213 GLY A C 1
ATOM 1751 O O . GLY A 1 213 ? -13.790 22.227 20.262 1.00 83.31 213 GLY A O 1
ATOM 1752 N N . MET A 1 214 ? -12.394 20.563 19.665 1.00 85.44 214 MET A N 1
ATOM 1753 C CA . MET A 1 214 ? -11.564 21.295 18.689 1.00 85.44 214 MET A CA 1
ATOM 1754 C C . MET A 1 214 ? -11.151 20.354 17.543 1.00 85.44 214 MET A C 1
ATOM 1756 O O . MET A 1 214 ? -9.990 19.940 17.446 1.00 85.44 214 MET A O 1
ATOM 1760 N N . PRO A 1 215 ? -12.118 19.880 16.739 1.00 81.12 215 PRO A N 1
ATOM 1761 C CA . PRO A 1 215 ? -11.862 18.814 15.782 1.00 81.12 215 PRO A CA 1
ATOM 1762 C C . PRO A 1 215 ? -10.933 19.268 14.650 1.00 81.12 215 PRO A C 1
ATOM 1764 O O . PRO A 1 215 ? -10.143 18.461 14.172 1.00 81.12 215 PRO A O 1
ATOM 1767 N N . ASP A 1 216 ? -10.982 20.536 14.247 1.00 82.19 216 ASP A N 1
ATOM 1768 C CA . ASP A 1 216 ? -10.148 21.088 13.179 1.00 82.19 216 ASP A CA 1
ATOM 1769 C C . ASP A 1 216 ? -8.645 20.969 13.499 1.00 82.19 216 ASP A C 1
ATOM 1771 O O . ASP A 1 216 ? -7.921 20.266 12.794 1.00 82.19 216 ASP A O 1
ATOM 1775 N N . LEU A 1 217 ? -8.204 21.512 14.634 1.00 87.19 217 LEU A N 1
ATOM 1776 C CA . LEU A 1 217 ? -6.840 21.470 15.136 1.00 87.19 217 LEU A CA 1
ATOM 1777 C C . LEU A 1 217 ? -6.373 20.025 15.303 1.00 87.19 217 LEU A C 1
ATOM 1779 O O . LEU A 1 217 ? -5.283 19.656 14.863 1.00 87.19 217 LEU A O 1
ATOM 1783 N N . MET A 1 218 ? -7.216 19.181 15.907 1.00 88.12 218 MET A N 1
ATOM 1784 C CA . MET A 1 218 ? -6.920 17.763 16.090 1.00 88.12 218 MET A CA 1
ATOM 1785 C C . MET A 1 218 ? -6.651 17.070 14.747 1.00 88.12 218 MET A C 1
ATOM 1787 O O . MET A 1 218 ? -5.702 16.290 14.630 1.00 88.12 218 MET A O 1
ATOM 1791 N N . PHE A 1 219 ? -7.471 17.329 13.725 1.00 83.44 219 PHE A N 1
ATOM 1792 C CA . PHE A 1 219 ? -7.337 16.671 12.428 1.00 83.44 219 PHE A CA 1
ATOM 1793 C C . PHE A 1 219 ? -6.223 17.252 11.561 1.00 83.44 219 PHE A C 1
ATOM 1795 O O . PHE A 1 219 ? -5.590 16.484 10.832 1.00 83.44 219 PHE A O 1
ATOM 1802 N N . GLU A 1 220 ? -5.903 18.538 11.674 1.00 84.00 220 GLU A N 1
ATOM 1803 C CA . GLU A 1 220 ? -4.691 19.113 11.081 1.00 84.00 220 GLU A CA 1
ATOM 1804 C C . GLU A 1 220 ? -3.439 18.427 11.634 1.00 84.00 220 GLU A C 1
ATOM 1806 O O . GLU A 1 220 ? -2.588 17.946 10.880 1.00 84.00 220 GLU A O 1
ATOM 1811 N N . GLN A 1 221 ? -3.369 18.283 12.956 1.00 89.06 221 GLN A N 1
ATOM 1812 C CA . GLN A 1 221 ? -2.279 17.602 13.645 1.00 89.06 221 GLN A CA 1
ATOM 1813 C C . GLN A 1 221 ? -2.161 16.128 13.241 1.00 89.06 221 GLN A C 1
ATOM 1815 O O . GLN A 1 221 ? -1.065 15.668 12.904 1.00 89.06 221 GLN A O 1
ATOM 1820 N N . ILE A 1 222 ? -3.284 15.397 13.215 1.00 82.44 222 ILE A N 1
ATOM 1821 C CA . ILE A 1 222 ? -3.354 14.014 12.715 1.00 82.44 222 ILE A CA 1
ATOM 1822 C C . ILE A 1 222 ? -2.824 13.935 11.283 1.00 82.44 222 ILE A C 1
ATOM 1824 O O . ILE A 1 222 ? -2.015 13.058 10.975 1.00 82.44 222 ILE A O 1
ATOM 1828 N N . SER A 1 223 ? -3.266 14.844 10.415 1.00 77.88 223 SER A N 1
ATOM 1829 C CA . SER A 1 223 ? -2.940 14.820 8.990 1.00 77.88 223 SER A CA 1
ATOM 1830 C C . SER A 1 223 ? -1.454 15.063 8.759 1.00 77.88 223 SER A C 1
ATOM 1832 O O . SER A 1 223 ? -0.792 14.254 8.106 1.00 77.88 223 SER A O 1
ATOM 1834 N N . ILE A 1 224 ? -0.896 16.127 9.342 1.00 80.06 224 ILE A N 1
ATOM 1835 C CA . ILE A 1 224 ? 0.509 16.487 9.138 1.00 80.06 224 ILE A CA 1
ATOM 1836 C C . ILE A 1 224 ? 1.430 15.430 9.762 1.00 80.06 224 ILE A C 1
ATOM 1838 O O . ILE A 1 224 ? 2.396 15.005 9.128 1.00 80.06 224 ILE A O 1
ATOM 1842 N N . CYS A 1 225 ? 1.125 14.929 10.961 1.00 81.75 225 CYS A N 1
ATOM 1843 C CA . CYS A 1 225 ? 1.916 13.858 11.568 1.00 81.75 225 CYS A CA 1
ATOM 1844 C C . CYS A 1 225 ? 1.793 12.525 10.826 1.00 81.75 225 CYS A C 1
ATOM 1846 O O . CYS A 1 225 ? 2.776 11.784 10.726 1.00 81.75 225 CYS A O 1
ATOM 1848 N N . GLY A 1 226 ? 0.629 12.247 10.237 1.00 71.75 226 GLY A N 1
ATOM 1849 C CA . GLY A 1 226 ? 0.436 11.137 9.311 1.00 71.75 226 GLY A CA 1
ATOM 1850 C C . GLY A 1 226 ? 1.419 11.184 8.137 1.00 71.75 226 GLY A C 1
ATOM 1851 O O . GLY A 1 226 ? 2.033 10.162 7.832 1.00 71.75 226 GLY A O 1
ATOM 1852 N N . LEU A 1 227 ? 1.665 12.366 7.551 1.00 68.75 227 LEU A N 1
ATOM 1853 C CA . LEU A 1 227 ? 2.657 12.541 6.473 1.00 68.75 227 LEU A CA 1
ATOM 1854 C C . LEU A 1 227 ? 4.080 12.165 6.914 1.00 68.75 227 LEU A C 1
ATOM 1856 O O . LEU A 1 227 ? 4.847 11.600 6.136 1.00 68.75 227 LEU A O 1
ATOM 1860 N N . PHE A 1 228 ? 4.438 12.430 8.172 1.00 68.75 228 PHE A N 1
ATOM 1861 C CA . PHE A 1 228 ? 5.731 12.045 8.747 1.00 68.75 228 PHE A CA 1
ATOM 1862 C C . PHE A 1 228 ? 5.823 10.561 9.150 1.00 68.75 228 PHE A C 1
ATOM 1864 O O . PHE A 1 228 ? 6.879 10.121 9.610 1.00 68.75 228 PHE A O 1
ATOM 1871 N N . GLY A 1 229 ? 4.761 9.775 8.942 1.00 60.09 229 GLY A N 1
ATOM 1872 C CA . GLY A 1 229 ? 4.722 8.340 9.233 1.00 60.09 229 GLY A CA 1
ATOM 1873 C C . GLY A 1 229 ? 4.297 7.999 10.663 1.00 60.09 229 GLY A C 1
ATOM 1874 O O . GLY A 1 229 ? 4.546 6.885 11.123 1.00 60.09 229 GLY A O 1
ATOM 1875 N N . HIS A 1 230 ? 3.659 8.927 11.383 1.00 68.19 230 HIS A N 1
ATOM 1876 C CA . HIS A 1 230 ? 3.181 8.696 12.748 1.00 68.19 230 HIS A CA 1
ATOM 1877 C C . HIS A 1 230 ? 1.846 7.937 12.762 1.00 68.19 230 HIS A C 1
ATOM 1879 O O . HIS A 1 230 ? 0.773 8.515 12.947 1.00 68.19 230 HIS A O 1
ATOM 1885 N N . ALA A 1 231 ? 1.908 6.615 12.599 1.00 64.69 231 ALA A N 1
ATOM 1886 C CA . ALA A 1 231 ? 0.728 5.749 12.545 1.00 64.69 231 ALA A CA 1
ATOM 1887 C C . ALA A 1 231 ? -0.135 5.773 13.825 1.00 64.69 231 ALA A C 1
ATOM 1889 O O . ALA A 1 231 ? -1.312 5.422 13.769 1.00 64.69 231 ALA A O 1
ATOM 1890 N N . GLN A 1 232 ? 0.400 6.224 14.968 1.00 65.69 232 GLN A N 1
ATOM 1891 C CA . GLN A 1 232 ? -0.353 6.333 16.223 1.00 65.69 232 GLN A CA 1
ATOM 1892 C C . GLN A 1 232 ? -1.586 7.242 16.124 1.00 65.69 232 GLN A C 1
ATOM 1894 O O . GLN A 1 232 ? -2.528 7.061 16.887 1.00 65.69 232 GLN A O 1
ATOM 1899 N N . PHE A 1 233 ? -1.617 8.183 15.178 1.00 74.62 233 PHE A N 1
ATOM 1900 C CA . PHE A 1 233 ? -2.773 9.052 14.956 1.00 74.62 233 PHE A CA 1
ATOM 1901 C C . PHE A 1 233 ? -3.948 8.335 14.257 1.00 74.62 233 PHE A C 1
ATOM 1903 O O . PHE A 1 233 ? -5.068 8.841 14.258 1.00 74.62 233 PHE A O 1
ATOM 1910 N N . LEU A 1 234 ? -3.748 7.120 13.729 1.00 69.56 234 LEU A N 1
ATOM 1911 C CA . LEU A 1 234 ? -4.773 6.310 13.055 1.00 69.56 234 LEU A CA 1
ATOM 1912 C C . LEU A 1 234 ? -5.604 5.463 14.039 1.00 69.56 234 LEU A C 1
ATOM 1914 O O . LEU A 1 234 ? -5.834 4.270 13.832 1.00 69.56 234 LEU A O 1
ATOM 1918 N N . ARG A 1 235 ? -6.065 6.057 15.145 1.00 71.19 235 ARG A N 1
ATOM 1919 C CA . ARG A 1 235 ? -6.913 5.354 16.125 1.00 71.19 235 ARG A CA 1
ATOM 1920 C C . ARG A 1 235 ? -8.331 5.205 15.588 1.00 71.19 235 ARG A C 1
ATOM 1922 O O . ARG A 1 235 ? -8.971 6.197 15.252 1.00 71.19 235 ARG A O 1
ATOM 1929 N N . ASN A 1 236 ? -8.873 3.985 15.630 1.00 68.62 236 ASN A N 1
ATOM 1930 C CA . ASN A 1 236 ? -10.250 3.700 15.197 1.00 68.62 236 ASN A CA 1
ATOM 1931 C C . ASN A 1 236 ? -11.282 4.645 15.827 1.00 68.62 236 ASN A C 1
ATOM 1933 O O . ASN A 1 236 ? -12.193 5.092 15.144 1.00 68.62 236 ASN A O 1
ATOM 1937 N N . HIS A 1 237 ? -11.139 4.973 17.115 1.00 72.50 237 HIS A N 1
ATOM 1938 C CA . HIS A 1 237 ? -12.048 5.906 17.780 1.00 72.50 237 HIS A CA 1
ATOM 1939 C C . HIS A 1 237 ? -11.991 7.318 17.170 1.00 72.50 237 HIS A C 1
ATOM 1941 O O . HIS A 1 237 ? -13.040 7.888 16.890 1.00 72.50 237 HIS A O 1
ATOM 1947 N N . TRP A 1 238 ? -10.796 7.849 16.897 1.00 80.50 238 TRP A N 1
ATOM 1948 C CA . TRP A 1 238 ? -10.616 9.174 16.294 1.00 80.50 238 TRP A CA 1
ATOM 1949 C C . TRP A 1 238 ? -11.106 9.209 14.844 1.00 80.50 238 TRP A C 1
ATOM 1951 O O . TRP A 1 238 ? -11.850 10.109 14.469 1.00 80.50 238 TRP A O 1
ATOM 1961 N N . LEU A 1 239 ? -10.777 8.183 14.055 1.00 74.56 239 LEU A N 1
ATOM 1962 C CA . LEU A 1 239 ? -11.230 8.047 12.667 1.00 74.56 239 LEU A CA 1
ATOM 1963 C C . LEU A 1 239 ? -12.753 7.875 12.571 1.00 74.56 239 LEU A C 1
ATOM 1965 O O . LEU A 1 239 ? -13.394 8.448 11.693 1.00 74.56 239 LEU A O 1
ATOM 1969 N N . ASN A 1 240 ? -13.362 7.121 13.490 1.00 73.38 240 ASN A N 1
ATOM 1970 C CA . ASN A 1 240 ? -14.816 6.991 13.554 1.00 73.38 240 ASN A CA 1
ATOM 1971 C C . ASN A 1 240 ? -15.489 8.320 13.903 1.00 73.38 240 ASN A C 1
ATOM 1973 O O . ASN A 1 240 ? -16.572 8.588 13.391 1.00 73.38 240 ASN A O 1
ATOM 1977 N N . THR A 1 241 ? -14.870 9.149 14.746 1.00 75.19 241 THR A N 1
ATOM 1978 C CA . THR A 1 241 ? -15.377 10.493 15.043 1.00 75.19 241 THR A CA 1
ATOM 1979 C C . THR A 1 241 ? -15.182 11.445 13.863 1.00 75.19 241 THR A C 1
ATOM 1981 O O . THR A 1 241 ? -16.126 12.147 13.519 1.00 75.19 241 THR A O 1
ATOM 1984 N N . LEU A 1 242 ? -14.050 11.395 13.151 1.00 70.81 242 LEU A N 1
ATOM 1985 C CA . LEU A 1 242 ? -13.848 12.142 11.900 1.00 70.81 242 LEU A CA 1
ATOM 1986 C C . LEU A 1 242 ? -14.987 11.892 10.904 1.00 70.81 242 LEU A C 1
ATOM 1988 O O . LEU A 1 242 ? -15.568 12.828 10.362 1.00 70.81 242 LEU A O 1
ATOM 1992 N N . ARG A 1 243 ? -15.378 10.624 10.729 1.00 70.56 243 ARG A N 1
ATOM 1993 C CA . ARG A 1 243 ? -16.503 10.235 9.863 1.00 70.56 243 ARG A CA 1
ATOM 1994 C C . ARG A 1 243 ? -17.845 10.832 10.290 1.00 70.56 243 ARG A C 1
ATOM 1996 O O . ARG A 1 243 ? -18.726 10.949 9.449 1.00 70.56 243 ARG A O 1
ATOM 2003 N N . LYS A 1 244 ? -18.024 11.192 11.565 1.00 75.19 244 LYS A N 1
ATOM 2004 C CA . LYS A 1 244 ? -19.244 11.866 12.045 1.00 75.19 244 LYS A CA 1
ATOM 2005 C C . LYS A 1 244 ? -19.277 13.346 11.670 1.00 75.19 244 LYS A C 1
ATOM 2007 O O . LYS A 1 244 ? -20.363 13.884 11.504 1.00 75.19 244 LYS A O 1
ATOM 2012 N N . PHE A 1 245 ? -18.116 13.983 11.518 1.00 70.38 245 PHE A N 1
ATOM 2013 C CA . PHE A 1 245 ? -18.010 15.366 11.039 1.00 70.38 245 PHE A CA 1
ATOM 2014 C C . PHE A 1 245 ? -18.146 15.485 9.520 1.00 70.38 245 PHE A C 1
ATOM 2016 O O . PHE A 1 245 ? -18.253 16.595 8.998 1.00 70.38 245 PHE A O 1
ATOM 2023 N N . GLN A 1 246 ? -18.140 14.351 8.816 1.00 63.38 246 GLN A N 1
ATOM 2024 C CA . GLN A 1 246 ? -18.277 14.301 7.374 1.00 63.38 246 GLN A CA 1
ATOM 2025 C C . GLN A 1 246 ? -19.746 14.478 6.964 1.00 63.38 246 GLN A C 1
ATOM 2027 O O . GLN A 1 246 ? -20.626 13.718 7.371 1.00 63.38 246 GLN A O 1
ATOM 2032 N N . THR A 1 247 ? -20.016 15.474 6.128 1.00 59.75 247 THR A N 1
ATOM 2033 C CA . THR A 1 247 ? -21.307 15.658 5.469 1.00 59.75 247 THR A CA 1
ATOM 2034 C C . THR A 1 247 ? -21.550 14.535 4.462 1.00 59.75 247 THR A C 1
ATOM 2036 O O . THR A 1 247 ? -20.637 13.827 4.037 1.00 59.75 247 THR A O 1
ATOM 2039 N N . THR A 1 248 ? -22.793 14.387 4.011 1.00 49.53 248 THR A N 1
ATOM 2040 C CA . THR A 1 248 ? -23.145 13.438 2.941 1.00 49.53 248 THR A CA 1
ATOM 2041 C C . THR A 1 248 ? -22.418 13.721 1.622 1.00 49.53 248 THR A C 1
ATOM 2043 O O . THR A 1 248 ? -22.211 12.799 0.839 1.00 49.53 248 THR A O 1
ATOM 2046 N N . ALA A 1 249 ? -21.989 14.968 1.398 1.00 42.31 249 ALA A N 1
ATOM 2047 C CA . ALA A 1 249 ? -21.172 15.378 0.256 1.00 42.31 249 ALA A CA 1
ATOM 2048 C C . ALA A 1 249 ? -19.669 15.083 0.436 1.00 42.31 249 ALA A C 1
ATOM 2050 O O . ALA A 1 249 ? -18.885 15.308 -0.481 1.00 42.31 249 ALA A O 1
ATOM 2051 N N . GLY A 1 250 ? -19.256 14.585 1.604 1.00 46.72 250 GLY A N 1
ATOM 2052 C CA . GLY A 1 250 ? -17.863 14.271 1.905 1.00 46.72 250 GLY A CA 1
ATOM 2053 C C . GLY A 1 250 ? -17.051 15.427 2.501 1.00 46.72 250 GLY A C 1
ATOM 2054 O O . GLY A 1 250 ? -15.888 15.209 2.831 1.00 46.72 250 GLY A O 1
ATOM 2055 N N . CYS A 1 251 ? -17.642 16.616 2.670 1.00 55.69 251 CYS A N 1
ATOM 2056 C CA . CYS A 1 251 ? -17.013 17.782 3.310 1.00 55.69 251 CYS A CA 1
ATOM 2057 C C . CYS A 1 251 ? -17.013 17.646 4.839 1.00 55.69 251 CYS A C 1
ATOM 2059 O O . CYS A 1 251 ? -17.792 16.872 5.379 1.00 55.69 251 CYS A O 1
ATOM 2061 N N . PHE A 1 252 ? -16.209 18.432 5.556 1.00 61.03 252 PHE A N 1
ATOM 2062 C CA . PHE A 1 252 ? -16.212 18.453 7.024 1.00 61.03 252 PHE A CA 1
ATOM 2063 C C . PHE A 1 252 ? -16.830 19.757 7.534 1.00 61.03 252 PHE A C 1
ATOM 2065 O O . PHE A 1 252 ? -16.529 20.824 7.006 1.00 61.03 252 PHE A O 1
ATOM 2072 N N . SER A 1 253 ? -17.724 19.678 8.525 1.00 56.91 253 SER A N 1
ATOM 2073 C CA . SER A 1 253 ? -18.370 20.859 9.117 1.00 56.91 253 SER A CA 1
ATOM 2074 C C . SER A 1 253 ? -18.266 20.856 10.638 1.00 56.91 253 SER A C 1
ATOM 2076 O O . SER A 1 253 ? -18.684 19.898 11.289 1.00 56.91 253 SER A O 1
ATOM 2078 N N . GLU A 1 254 ? -17.800 21.971 11.205 1.00 51.59 254 GLU A N 1
ATOM 2079 C CA . GLU A 1 254 ? -17.781 22.203 12.656 1.00 51.59 254 GLU A CA 1
ATOM 2080 C C . GLU A 1 254 ? -19.185 22.201 13.280 1.00 51.59 254 GLU A C 1
ATOM 2082 O O . GLU A 1 254 ? -19.350 21.826 14.438 1.00 51.59 254 GLU A O 1
ATOM 2087 N N . ARG A 1 255 ? -20.235 22.548 12.518 1.00 45.81 255 ARG A N 1
ATOM 2088 C CA . ARG A 1 255 ? -21.617 22.641 13.035 1.00 45.81 255 ARG A CA 1
ATOM 2089 C C . ARG A 1 255 ? -22.218 21.296 13.452 1.00 45.81 255 ARG A C 1
ATOM 2091 O O . ARG A 1 255 ? -23.176 21.279 14.216 1.00 45.81 255 ARG A O 1
ATOM 2098 N N . LEU A 1 256 ? -21.662 20.173 12.993 1.00 49.47 256 LEU A N 1
ATOM 2099 C CA . LEU A 1 256 ? -22.089 18.838 13.431 1.00 49.47 256 LEU A CA 1
ATOM 2100 C C . LEU A 1 256 ? -21.583 18.493 14.848 1.00 49.47 256 LEU A C 1
ATOM 2102 O O . LEU A 1 256 ? -22.049 17.517 15.432 1.00 49.47 256 LEU A O 1
ATOM 2106 N N . ALA A 1 257 ? -20.661 19.289 15.411 1.00 44.44 257 ALA A N 1
ATOM 2107 C CA . ALA A 1 257 ? -20.055 19.069 16.726 1.00 44.44 257 ALA A CA 1
ATOM 2108 C C . ALA A 1 257 ? -20.919 19.536 17.908 1.00 44.44 257 ALA A C 1
ATOM 2110 O O . ALA A 1 257 ? -20.815 18.979 18.998 1.00 44.44 257 ALA A O 1
ATOM 2111 N N . THR A 1 258 ? -21.761 20.556 17.719 1.00 42.00 258 THR A N 1
ATOM 2112 C CA . THR A 1 258 ? -22.462 21.244 18.821 1.00 42.00 258 THR A CA 1
ATOM 2113 C C . THR A 1 258 ? -23.918 20.803 19.019 1.00 42.00 258 THR A C 1
ATOM 2115 O O . THR A 1 258 ? -24.582 21.269 19.943 1.00 42.00 258 THR A O 1
ATOM 2118 N N . GLY A 1 259 ? -24.431 19.882 18.197 1.00 36.97 259 GLY A N 1
ATOM 2119 C CA . GLY A 1 259 ? -25.833 19.454 18.219 1.00 36.97 259 GLY A CA 1
ATOM 2120 C C . GLY A 1 259 ? -26.104 18.239 19.107 1.00 36.97 259 GLY A C 1
ATOM 2121 O O . GLY A 1 259 ? -26.036 17.098 18.648 1.00 36.97 259 GLY A O 1
ATOM 2122 N N . GLY A 1 260 ? -26.486 18.477 20.363 1.00 38.69 260 GLY A N 1
ATOM 2123 C CA . GLY A 1 260 ? -27.196 17.487 21.174 1.00 38.69 260 GLY A CA 1
ATOM 2124 C C . GLY A 1 260 ? -28.544 17.104 20.543 1.00 38.69 260 GLY A C 1
ATOM 2125 O O . GLY A 1 260 ? -29.251 17.958 20.027 1.00 38.69 260 GLY A O 1
ATOM 2126 N N . PHE A 1 261 ? -28.871 15.810 20.581 1.00 35.84 261 PHE A N 1
ATOM 2127 C CA . PHE A 1 261 ? -30.186 15.161 20.393 1.00 35.84 261 PHE A CA 1
ATOM 2128 C C . PHE A 1 261 ? -31.079 15.469 19.159 1.00 35.84 261 PHE A C 1
ATOM 2130 O O . PHE A 1 261 ? -31.993 14.689 18.904 1.00 35.84 261 PHE A O 1
ATOM 2137 N N . GLU A 1 262 ? -30.817 16.481 18.326 1.00 36.38 262 GLU A N 1
ATOM 2138 C CA . GLU A 1 262 ? -31.678 16.848 17.177 1.00 36.38 262 GLU A CA 1
ATOM 2139 C C . GLU A 1 262 ? -31.053 16.614 15.785 1.00 36.38 262 GLU A C 1
ATOM 2141 O O . GLU A 1 262 ? -31.554 17.093 14.769 1.00 36.38 262 GLU A O 1
ATOM 2146 N N . ALA A 1 263 ? -30.006 15.788 15.680 1.00 38.88 263 ALA A N 1
ATOM 2147 C CA . ALA A 1 263 ? -29.405 15.419 14.388 1.00 38.88 263 ALA A CA 1
ATOM 2148 C C . ALA A 1 263 ? -30.344 14.621 13.447 1.00 38.88 263 ALA A C 1
ATOM 2150 O O . ALA A 1 263 ? -30.024 14.426 12.275 1.00 38.88 263 ALA A O 1
ATOM 2151 N N . ASN A 1 264 ? -31.509 14.175 13.931 1.00 38.72 264 ASN A N 1
ATOM 2152 C CA . ASN A 1 264 ? -32.477 13.423 13.129 1.00 38.72 264 ASN A CA 1
ATOM 2153 C C . ASN A 1 264 ? -33.473 14.299 12.354 1.00 38.72 264 ASN A C 1
ATOM 2155 O O . ASN A 1 264 ? -34.072 13.791 11.415 1.00 38.72 264 ASN A O 1
ATOM 2159 N N . LYS A 1 265 ? -33.628 15.592 12.677 1.00 35.31 265 LYS A N 1
ATOM 2160 C CA . LYS A 1 265 ? -34.599 16.461 11.982 1.00 35.31 265 LYS A CA 1
ATOM 2161 C C . LYS A 1 265 ? -33.996 17.167 10.759 1.00 35.31 265 LYS A C 1
ATOM 2163 O O . LYS A 1 265 ? -34.613 17.229 9.706 1.00 35.31 265 LYS A O 1
ATOM 2168 N N . LEU A 1 266 ? -32.723 17.562 10.837 1.00 38.31 266 LEU A N 1
ATOM 2169 C CA . LEU A 1 266 ? -31.986 18.189 9.725 1.00 38.31 266 LEU A CA 1
ATOM 2170 C C . LEU A 1 266 ? -31.604 17.223 8.588 1.00 38.31 266 LEU A C 1
ATOM 2172 O O . LEU A 1 266 ? -31.199 17.666 7.516 1.00 38.31 266 LEU A O 1
ATOM 2176 N N . ARG A 1 267 ? -31.724 15.905 8.794 1.00 39.66 267 ARG A N 1
ATOM 2177 C CA . ARG A 1 267 ? -31.409 14.898 7.768 1.00 39.66 267 ARG A CA 1
ATOM 2178 C C . ARG A 1 267 ? -32.518 14.748 6.717 1.00 39.66 267 ARG A C 1
ATOM 2180 O O . ARG A 1 267 ? -32.235 14.248 5.631 1.00 39.66 267 ARG A O 1
ATOM 2187 N N . GLU A 1 268 ? -33.740 15.190 7.022 1.00 36.78 268 GLU A N 1
ATOM 2188 C CA . GLU A 1 268 ? -34.886 15.136 6.102 1.00 36.78 268 GLU A CA 1
ATOM 2189 C C . GLU A 1 268 ? -35.080 16.440 5.310 1.00 36.78 268 GLU A C 1
ATOM 2191 O O . GLU A 1 268 ? -35.412 16.377 4.125 1.00 36.78 268 GLU A O 1
ATOM 2196 N N . ASP A 1 269 ? -34.773 17.602 5.895 1.00 32.50 269 ASP A N 1
ATOM 2197 C CA . ASP A 1 269 ? -35.046 18.899 5.255 1.00 32.50 269 ASP A CA 1
ATOM 2198 C C . ASP A 1 269 ? -34.011 19.304 4.184 1.00 32.50 269 ASP A C 1
ATOM 2200 O O . ASP A 1 269 ? -34.345 19.981 3.213 1.00 32.50 269 ASP A O 1
ATOM 2204 N N . VAL A 1 270 ? -32.765 18.819 4.264 1.00 40.94 270 VAL A N 1
ATOM 2205 C CA . VAL A 1 270 ? -31.709 19.168 3.284 1.00 40.94 270 VAL A CA 1
ATOM 2206 C C . VAL A 1 270 ? -31.937 18.522 1.903 1.00 40.94 270 VAL A C 1
ATOM 2208 O O . VAL A 1 270 ? -31.379 18.977 0.906 1.00 40.94 270 VAL A O 1
ATOM 2211 N N . ASN A 1 271 ? -32.804 17.510 1.794 1.00 38.25 271 ASN A N 1
ATOM 2212 C CA . ASN A 1 271 ? -33.086 16.830 0.523 1.00 38.25 271 ASN A CA 1
ATOM 2213 C C . ASN A 1 271 ? -34.099 17.556 -0.384 1.00 38.25 271 ASN A C 1
ATOM 2215 O O . ASN A 1 271 ? -34.381 17.043 -1.468 1.00 38.25 271 ASN A O 1
ATOM 2219 N N . LYS A 1 272 ? -34.665 18.706 0.016 1.00 32.16 272 LYS A N 1
ATOM 2220 C CA . LYS A 1 272 ? -35.774 19.328 -0.734 1.00 32.16 272 LYS A CA 1
ATOM 2221 C C . LYS A 1 272 ? -35.538 20.713 -1.336 1.00 32.16 272 LYS A C 1
ATOM 2223 O O . LYS A 1 272 ? -36.361 21.096 -2.159 1.00 32.16 272 LYS A O 1
ATOM 2228 N N . GLU A 1 273 ? -34.458 21.439 -1.034 1.00 30.50 273 GLU A N 1
ATOM 2229 C CA . GLU A 1 273 ? -34.457 22.883 -1.357 1.00 30.50 273 GLU A CA 1
ATOM 2230 C C . GLU A 1 273 ? -33.183 23.498 -1.959 1.00 30.50 273 GLU A C 1
ATOM 2232 O O . GLU A 1 273 ? -32.989 24.702 -1.874 1.00 30.50 273 GLU A O 1
ATOM 2237 N N . TRP A 1 274 ? -32.338 22.727 -2.651 1.00 30.30 274 TRP A N 1
ATOM 2238 C CA . TRP A 1 274 ? -31.269 23.322 -3.477 1.00 30.30 274 TRP A CA 1
ATOM 2239 C C . TRP A 1 274 ? -31.211 22.699 -4.874 1.00 30.30 274 TRP A C 1
ATOM 2241 O O . TRP A 1 274 ? -30.252 22.029 -5.255 1.00 30.30 274 TRP A O 1
ATOM 2251 N N . MET A 1 275 ? -32.270 22.934 -5.650 1.00 31.44 275 MET A N 1
ATOM 2252 C CA . MET A 1 275 ? -32.194 22.981 -7.109 1.00 31.44 275 MET A CA 1
ATOM 2253 C C . MET A 1 275 ? -32.404 24.434 -7.563 1.00 31.44 275 MET A C 1
ATOM 2255 O O . MET A 1 275 ? -33.431 25.020 -7.239 1.00 31.44 275 MET A O 1
ATOM 2259 N N . LEU A 1 276 ? -31.457 24.912 -8.384 1.00 30.69 276 LEU A N 1
ATOM 2260 C CA . LEU A 1 276 ? -31.448 26.108 -9.254 1.00 30.69 276 LEU A CA 1
ATOM 2261 C C . LEU A 1 276 ? -30.677 27.361 -8.769 1.00 30.69 276 LEU A C 1
ATOM 2263 O O . LEU A 1 276 ? -30.921 27.886 -7.691 1.00 30.69 276 LEU A O 1
ATOM 2267 N N . ASP A 1 277 ? -29.799 27.823 -9.682 1.00 25.20 277 ASP A N 1
ATOM 2268 C CA . ASP A 1 277 ? -29.060 29.100 -9.803 1.00 25.20 277 ASP A CA 1
ATOM 2269 C C . ASP A 1 277 ? -28.047 29.462 -8.690 1.00 25.20 277 ASP A C 1
ATOM 2271 O O . ASP A 1 277 ? -28.412 29.677 -7.547 1.00 25.20 277 ASP A O 1
ATOM 2275 N N . ARG A 1 278 ? -26.731 29.630 -8.907 1.00 28.03 278 ARG A N 1
ATOM 2276 C CA . ARG A 1 278 ? -25.955 30.174 -10.039 1.00 28.03 278 ARG A CA 1
ATOM 2277 C C . ARG A 1 278 ? -24.436 29.842 -9.874 1.00 28.03 278 ARG A C 1
ATOM 2279 O O . ARG A 1 278 ? -24.047 29.332 -8.825 1.00 28.03 278 ARG A O 1
ATOM 2286 N N . PRO A 1 279 ? -23.579 30.144 -10.877 1.00 39.34 279 PRO A N 1
ATOM 2287 C CA . PRO A 1 279 ? -22.183 29.707 -10.990 1.00 39.34 279 PRO A CA 1
ATOM 2288 C C . PRO A 1 279 ? -21.163 30.745 -10.479 1.00 39.34 279 PRO A C 1
ATOM 2290 O O . PRO A 1 279 ? -21.408 31.935 -10.637 1.00 39.34 279 PRO A O 1
ATOM 2293 N N . THR A 1 280 ? -20.022 30.280 -9.950 1.00 25.95 280 THR A N 1
ATOM 2294 C CA . THR A 1 280 ? -18.632 30.707 -10.267 1.00 25.95 280 THR A CA 1
ATOM 2295 C C . THR A 1 280 ? -17.647 30.058 -9.291 1.00 25.95 280 THR A C 1
ATOM 2297 O O . THR A 1 280 ? -17.822 30.147 -8.079 1.00 25.95 280 THR A O 1
ATOM 2300 N N . ASP A 1 281 ? -16.639 29.407 -9.868 1.00 30.11 281 ASP A N 1
ATOM 2301 C CA . ASP A 1 281 ? -15.257 29.220 -9.416 1.00 30.11 281 ASP A CA 1
ATOM 2302 C C . ASP A 1 281 ? -14.908 29.533 -7.954 1.00 30.11 281 ASP A C 1
ATOM 2304 O O . ASP A 1 281 ? -14.899 30.689 -7.554 1.00 30.11 281 ASP A O 1
ATOM 2308 N N . ILE A 1 282 ? -14.452 28.506 -7.227 1.00 26.27 282 ILE A N 1
ATOM 2309 C CA . ILE A 1 282 ? -13.197 28.528 -6.459 1.00 26.27 282 ILE A CA 1
ATOM 2310 C C . ILE A 1 282 ? -12.630 27.101 -6.499 1.00 26.27 282 ILE A C 1
ATOM 2312 O O . ILE A 1 282 ? -13.180 26.154 -5.936 1.00 26.27 282 ILE A O 1
ATOM 2316 N N . ILE A 1 283 ? -11.513 26.960 -7.208 1.00 36.81 283 ILE A N 1
ATOM 2317 C CA . ILE A 1 283 ? -10.624 25.803 -7.163 1.00 36.81 283 ILE A CA 1
ATOM 2318 C C . ILE A 1 283 ? -9.759 25.969 -5.910 1.00 36.81 283 ILE A C 1
ATOM 2320 O O . ILE A 1 283 ? -8.864 26.808 -5.909 1.00 36.81 283 ILE A O 1
ATOM 2324 N N . HIS A 1 284 ? -9.978 25.162 -4.869 1.00 28.64 284 HIS A N 1
ATOM 2325 C CA . HIS A 1 284 ? -8.988 24.966 -3.806 1.00 28.64 284 HIS A CA 1
ATOM 2326 C C . HIS A 1 284 ? -8.987 23.523 -3.281 1.00 28.64 284 HIS A C 1
ATOM 2328 O O . HIS A 1 284 ? -9.942 23.069 -2.663 1.00 28.64 284 HIS A O 1
ATOM 2334 N N . GLY A 1 285 ? -7.850 22.850 -3.498 1.00 27.58 285 GLY A N 1
ATOM 2335 C CA . GLY A 1 285 ? -7.274 21.858 -2.585 1.00 27.58 285 GLY A CA 1
ATOM 2336 C C . GLY A 1 285 ? -7.869 20.452 -2.614 1.00 27.58 285 GLY A C 1
ATOM 2337 O O . GLY A 1 285 ? -8.761 20.132 -1.837 1.00 27.58 285 GLY A O 1
ATOM 2338 N N . GLU A 1 286 ? -7.297 19.575 -3.442 1.00 31.05 286 GLU A N 1
ATOM 2339 C CA . GLU A 1 286 ? -7.565 18.132 -3.456 1.00 31.05 286 GLU A CA 1
ATOM 2340 C C . GLU A 1 286 ? -7.220 17.473 -2.102 1.00 31.05 286 GLU A C 1
ATOM 2342 O O . GLU A 1 286 ? -6.086 17.064 -1.850 1.00 31.05 286 GLU A O 1
ATOM 2347 N N . CYS A 1 287 ? -8.211 17.344 -1.217 1.00 25.55 287 CYS A N 1
ATOM 2348 C CA . CYS A 1 287 ? -8.156 16.425 -0.080 1.00 25.55 287 CYS A CA 1
ATOM 2349 C C . CYS A 1 287 ? -8.296 14.980 -0.579 1.00 25.55 287 CYS A C 1
ATOM 2351 O O . CYS A 1 287 ? -9.127 14.710 -1.444 1.00 25.55 287 CYS A O 1
ATOM 2353 N N . ASN A 1 288 ? -7.491 14.060 -0.027 1.00 33.75 288 ASN A N 1
ATOM 2354 C CA . ASN A 1 288 ? -7.456 12.631 -0.369 1.00 33.75 288 ASN A CA 1
ATOM 2355 C C . ASN A 1 288 ? -8.845 12.072 -0.706 1.00 33.75 288 ASN A C 1
ATOM 2357 O O . ASN A 1 288 ? -9.699 11.897 0.166 1.00 33.75 288 ASN A O 1
ATOM 2361 N N . ILE A 1 289 ? -9.050 11.801 -1.993 1.00 38.97 289 ILE A N 1
ATOM 2362 C CA . ILE A 1 289 ? -10.352 11.453 -2.538 1.00 38.97 289 ILE A CA 1
ATOM 2363 C C . ILE A 1 289 ? -10.641 9.994 -2.176 1.00 38.97 289 ILE A C 1
ATOM 2365 O O . ILE A 1 289 ? -10.234 9.071 -2.880 1.00 38.97 289 ILE A O 1
ATOM 2369 N N . HIS A 1 290 ? -11.363 9.762 -1.078 1.00 46.44 290 HIS A N 1
ATOM 2370 C CA . HIS A 1 290 ? -12.193 8.565 -1.011 1.00 46.44 290 HIS A CA 1
ATOM 2371 C C . HIS A 1 290 ? -13.301 8.751 -2.036 1.00 46.44 290 HIS A C 1
ATOM 2373 O O . HIS A 1 290 ? -14.288 9.443 -1.788 1.00 46.44 290 HIS A O 1
ATOM 2379 N N . PHE A 1 291 ? -13.093 8.185 -3.221 1.00 56.97 291 PHE A N 1
ATOM 2380 C CA . PHE A 1 291 ? -14.099 8.212 -4.263 1.00 56.97 291 PHE A CA 1
ATOM 2381 C C . PHE A 1 291 ? -15.356 7.504 -3.754 1.00 56.97 291 PHE A C 1
ATOM 2383 O O . PHE A 1 291 ? -15.318 6.361 -3.297 1.00 56.97 291 PHE A O 1
ATOM 2390 N N . THR A 1 292 ? -16.488 8.193 -3.839 1.00 69.94 292 THR A N 1
ATOM 2391 C CA . THR A 1 292 ? -17.801 7.571 -3.672 1.00 69.94 292 THR A CA 1
ATOM 2392 C C . THR A 1 292 ? -17.973 6.445 -4.701 1.00 69.94 292 THR A C 1
ATOM 2394 O O . THR A 1 292 ? -17.369 6.511 -5.777 1.00 69.94 292 THR A O 1
ATOM 2397 N N . PRO A 1 293 ? -18.848 5.450 -4.459 1.00 71.00 293 PRO A N 1
ATOM 2398 C CA . PRO A 1 293 ? -19.147 4.418 -5.457 1.00 71.00 293 PRO A CA 1
ATOM 2399 C C . PRO A 1 293 ? -19.521 5.001 -6.830 1.00 71.00 293 PRO A C 1
ATOM 2401 O O . PRO A 1 293 ? -19.118 4.479 -7.867 1.00 71.00 293 PRO A O 1
ATOM 2404 N N . LYS A 1 294 ? -20.208 6.154 -6.846 1.00 72.38 294 LYS A N 1
ATOM 2405 C CA . LYS A 1 294 ? -20.529 6.893 -8.072 1.00 72.38 294 LYS A CA 1
ATOM 2406 C C . LYS A 1 294 ? -19.273 7.406 -8.783 1.00 72.38 294 LYS A C 1
ATOM 2408 O O . LYS A 1 294 ? -19.152 7.221 -9.988 1.00 72.38 294 LYS A O 1
ATOM 2413 N N . GLN A 1 295 ? -18.327 8.011 -8.069 1.00 72.25 295 GLN A N 1
ATOM 2414 C CA . GLN A 1 295 ? -17.071 8.472 -8.673 1.00 72.25 295 GLN A CA 1
ATOM 2415 C C . GLN A 1 295 ? -16.210 7.306 -9.171 1.00 72.25 295 GLN A C 1
ATOM 2417 O O . GLN A 1 295 ? -15.665 7.385 -10.267 1.00 72.25 295 GLN A O 1
ATOM 2422 N N . LEU A 1 296 ? -16.149 6.195 -8.433 1.00 76.44 296 LEU A N 1
ATOM 2423 C CA . LEU A 1 296 ? -15.445 4.996 -8.893 1.00 76.44 296 LEU A CA 1
ATOM 2424 C C . LEU A 1 296 ? -16.086 4.413 -10.160 1.00 76.44 296 LEU A C 1
ATOM 2426 O O . LEU A 1 296 ? -15.368 4.011 -11.068 1.00 76.44 296 LEU A O 1
ATOM 2430 N N . SER A 1 297 ? -17.418 4.445 -10.278 1.00 78.25 297 SER A N 1
ATOM 2431 C CA . SER A 1 297 ? -18.112 4.023 -11.505 1.00 78.25 297 SER A CA 1
ATOM 2432 C C . SER A 1 297 ? -17.853 4.933 -12.712 1.00 78.25 297 SER A C 1
ATOM 2434 O O . SER A 1 297 ? -17.985 4.489 -13.848 1.00 78.25 297 SER A O 1
ATOM 2436 N N . ILE A 1 298 ? -17.455 6.192 -12.493 1.00 82.38 298 ILE A N 1
ATOM 2437 C CA . ILE A 1 298 ? -17.006 7.087 -13.572 1.00 82.38 298 ILE A CA 1
ATOM 2438 C C . ILE A 1 298 ? -15.592 6.697 -14.023 1.00 82.38 298 ILE A C 1
ATOM 2440 O O . ILE A 1 298 ? -15.310 6.719 -15.215 1.00 82.38 298 ILE A O 1
ATOM 2444 N N . ILE A 1 299 ? -14.723 6.313 -13.082 1.00 81.62 299 ILE A N 1
ATOM 2445 C CA . ILE A 1 299 ? -13.327 5.940 -13.353 1.00 81.62 299 ILE A CA 1
ATOM 2446 C C . ILE A 1 299 ? -13.235 4.569 -14.036 1.00 81.62 299 ILE A C 1
ATOM 2448 O O . ILE A 1 299 ? -12.582 4.440 -15.066 1.00 81.62 299 ILE A O 1
ATOM 2452 N N . PHE A 1 300 ? -13.890 3.551 -13.473 1.00 86.81 300 PHE A N 1
ATOM 2453 C CA . PHE A 1 300 ? -13.796 2.159 -13.930 1.00 86.81 300 PHE A CA 1
ATOM 2454 C C . PHE A 1 300 ? -14.955 1.733 -14.844 1.00 86.81 300 PHE A C 1
ATOM 2456 O O . PHE A 1 300 ? -14.927 0.651 -15.426 1.00 86.81 300 PHE A O 1
ATOM 2463 N N . GLY A 1 301 ? -15.976 2.579 -14.998 1.00 90.00 301 GLY A N 1
ATOM 2464 C CA . GLY A 1 301 ? -17.173 2.272 -15.772 1.00 90.00 301 GLY A CA 1
ATOM 2465 C C . GLY A 1 301 ? -18.192 1.417 -15.012 1.00 90.00 301 GLY A C 1
ATOM 2466 O O . GLY A 1 301 ? -18.183 1.298 -13.782 1.00 90.00 301 GLY A O 1
ATOM 2467 N N . LYS A 1 302 ? -19.125 0.826 -15.768 1.00 91.44 302 LYS A N 1
ATOM 2468 C CA . LYS A 1 302 ? -20.091 -0.150 -15.242 1.00 91.44 302 LYS A CA 1
ATOM 2469 C C . LYS A 1 302 ? -19.383 -1.455 -14.886 1.00 91.44 302 LYS A C 1
ATOM 2471 O O . LYS A 1 302 ? -18.490 -1.871 -15.623 1.00 91.44 302 LYS A O 1
ATOM 2476 N N . TRP A 1 303 ? -19.860 -2.126 -13.836 1.00 90.00 303 TRP A N 1
ATOM 2477 C CA . TRP A 1 303 ? -19.259 -3.363 -13.331 1.00 90.00 303 TRP A CA 1
ATOM 2478 C C . TRP A 1 303 ? -19.055 -4.422 -14.419 1.00 90.00 303 TRP A C 1
ATOM 2480 O O . TRP A 1 303 ? -17.960 -4.947 -14.537 1.00 90.00 303 TRP A O 1
ATOM 2490 N N . ASP A 1 304 ? -20.053 -4.684 -15.264 1.00 90.12 304 ASP A N 1
ATOM 2491 C CA . ASP A 1 304 ? -19.945 -5.733 -16.293 1.00 90.12 304 ASP A CA 1
ATOM 2492 C C . ASP A 1 304 ? -18.874 -5.416 -17.349 1.00 90.12 304 ASP A C 1
ATOM 2494 O O . ASP A 1 304 ? -18.175 -6.307 -17.833 1.00 90.12 304 ASP A O 1
ATOM 2498 N N . SER A 1 305 ? -18.703 -4.129 -17.673 1.00 89.75 305 SER A N 1
ATOM 2499 C CA . SER A 1 305 ? -17.643 -3.665 -18.576 1.00 89.75 305 SER A CA 1
ATOM 2500 C C . SER A 1 305 ? -16.276 -3.795 -17.913 1.00 89.75 305 SER A C 1
ATOM 2502 O O . SER A 1 305 ? -15.349 -4.335 -18.511 1.00 89.75 305 SER A O 1
ATOM 2504 N N . TYR A 1 306 ? -16.160 -3.356 -16.657 1.00 92.25 306 TYR A N 1
ATOM 2505 C CA . TYR A 1 306 ? -14.951 -3.527 -15.857 1.00 92.25 306 TYR A CA 1
ATOM 2506 C C . TYR A 1 306 ? -14.550 -5.006 -15.762 1.00 92.25 306 TYR A C 1
ATOM 2508 O O . TYR A 1 306 ? -13.436 -5.362 -16.132 1.00 92.25 306 TYR A O 1
ATOM 2516 N N . TYR A 1 307 ? -15.484 -5.870 -15.363 1.00 88.44 307 TYR A N 1
ATOM 2517 C CA . TYR A 1 307 ? -15.296 -7.312 -15.246 1.00 88.44 307 TYR A CA 1
ATOM 2518 C C . TYR A 1 307 ? -14.829 -7.928 -16.568 1.00 88.44 307 TYR A C 1
ATOM 2520 O O . TYR A 1 307 ? -13.871 -8.697 -16.591 1.00 88.44 307 TYR A O 1
ATOM 2528 N N . SER A 1 308 ? -15.458 -7.554 -17.685 1.00 87.88 308 SER A N 1
ATOM 2529 C CA . SER A 1 308 ? -15.055 -8.033 -19.012 1.00 87.88 308 SER A CA 1
ATOM 2530 C C . SER A 1 308 ? -13.642 -7.572 -19.384 1.00 87.88 308 SER A C 1
ATOM 2532 O O . SER A 1 308 ? -12.852 -8.367 -19.877 1.00 87.88 308 SER A O 1
ATOM 2534 N N . ASN A 1 309 ? -13.294 -6.310 -19.110 1.00 87.19 309 ASN A N 1
ATOM 2535 C CA . ASN A 1 309 ? -11.970 -5.763 -19.421 1.00 87.19 309 ASN A CA 1
ATOM 2536 C C . ASN A 1 309 ? -10.855 -6.364 -18.553 1.00 87.19 309 ASN A C 1
ATOM 2538 O O . ASN A 1 309 ? -9.748 -6.543 -19.049 1.00 87.19 309 ASN A O 1
ATOM 2542 N N . VAL A 1 310 ? -11.120 -6.666 -17.277 1.00 85.56 310 VAL A N 1
ATOM 2543 C CA . VAL A 1 310 ? -10.139 -7.310 -16.385 1.00 85.56 310 VAL A CA 1
ATOM 2544 C C . VAL A 1 310 ? -9.853 -8.748 -16.819 1.00 85.56 310 VAL A C 1
ATOM 2546 O O . VAL A 1 310 ? -8.701 -9.169 -16.783 1.00 85.56 310 VAL A O 1
ATOM 2549 N N . ASN A 1 311 ? -10.877 -9.483 -17.266 1.00 82.56 311 ASN A N 1
ATOM 2550 C CA . ASN A 1 311 ? -10.733 -10.866 -17.733 1.00 82.56 311 ASN A CA 1
ATOM 2551 C C . ASN A 1 311 ? -10.133 -10.989 -19.146 1.00 82.56 311 ASN A C 1
ATOM 2553 O O . ASN A 1 311 ? -9.739 -12.083 -19.552 1.00 82.56 311 ASN A O 1
ATOM 2557 N N . ASP A 1 312 ? -10.049 -9.894 -19.902 1.00 83.88 312 ASP A N 1
ATOM 2558 C CA . ASP A 1 312 ? -9.399 -9.866 -21.213 1.00 83.88 312 ASP A CA 1
ATOM 2559 C C . ASP A 1 312 ? -7.883 -9.644 -21.063 1.00 83.88 312 ASP A C 1
ATOM 2561 O O . ASP A 1 312 ? -7.344 -8.554 -21.272 1.00 83.88 312 ASP A O 1
ATOM 2565 N N . PHE A 1 313 ? -7.185 -10.699 -20.640 1.00 78.00 313 PHE A N 1
ATOM 2566 C CA . PHE A 1 313 ? -5.749 -10.668 -20.340 1.00 78.00 313 PHE A CA 1
ATOM 2567 C C . PHE A 1 313 ? -4.864 -10.273 -21.527 1.00 78.00 313 PHE A C 1
ATOM 2569 O O . PHE A 1 313 ? -3.783 -9.732 -21.318 1.00 78.00 313 PHE A O 1
ATOM 2576 N N . GLU A 1 314 ? -5.291 -10.566 -22.756 1.00 77.06 314 GLU A N 1
ATOM 2577 C CA . GLU A 1 314 ? -4.501 -10.321 -23.969 1.00 77.06 314 GLU A CA 1
ATOM 2578 C C . GLU A 1 314 ? -4.666 -8.875 -24.473 1.00 77.06 314 GLU A C 1
ATOM 2580 O O . GLU A 1 314 ? -3.803 -8.359 -25.180 1.00 77.06 314 GLU A O 1
ATOM 2585 N N . LYS A 1 315 ? -5.750 -8.191 -24.083 1.00 84.69 315 LYS A N 1
ATOM 2586 C CA . LYS A 1 315 ? -5.977 -6.771 -24.390 1.00 84.69 315 LYS A CA 1
ATOM 2587 C C . LYS A 1 315 ? -5.183 -5.827 -23.485 1.00 84.69 315 LYS A C 1
ATOM 2589 O O . LYS A 1 315 ? -4.908 -4.693 -23.878 1.00 84.69 315 LYS A O 1
ATOM 2594 N N . ASN A 1 316 ? -4.834 -6.270 -22.280 1.00 85.38 316 ASN A N 1
ATOM 2595 C CA . ASN A 1 316 ? -4.096 -5.463 -21.314 1.00 85.38 316 ASN A CA 1
ATOM 2596 C C . ASN A 1 316 ? -2.584 -5.683 -21.452 1.00 85.38 316 ASN A C 1
ATOM 2598 O O . ASN A 1 316 ? -2.123 -6.790 -21.719 1.00 85.38 316 ASN A O 1
ATOM 2602 N N . PHE A 1 317 ? -1.797 -4.626 -21.246 1.00 89.25 317 PHE A N 1
ATOM 2603 C CA . PHE A 1 317 ? -0.337 -4.685 -21.328 1.00 89.25 317 PHE A CA 1
ATOM 2604 C C . PHE A 1 317 ? 0.275 -4.357 -19.959 1.00 89.25 317 PHE A C 1
ATOM 2606 O O . PHE A 1 317 ? 0.007 -3.283 -19.439 1.00 89.25 317 PHE A O 1
ATOM 2613 N N . PRO A 1 318 ? 1.106 -5.212 -19.348 1.00 91.00 318 PRO A N 1
ATOM 2614 C CA . PRO A 1 318 ? 1.473 -6.550 -19.799 1.00 91.00 318 PRO A CA 1
ATOM 2615 C C . PRO A 1 318 ? 0.317 -7.546 -19.722 1.00 91.00 318 PRO A C 1
ATOM 2617 O O . PRO A 1 318 ? -0.471 -7.517 -18.777 1.00 91.00 318 PRO A O 1
ATOM 2620 N N . SER A 1 319 ? 0.317 -8.499 -20.653 1.00 86.31 319 SER A N 1
ATOM 2621 C CA . SER A 1 319 ? -0.362 -9.773 -20.434 1.00 86.31 319 SER A CA 1
ATOM 2622 C C . SER A 1 319 ? 0.395 -10.585 -19.364 1.00 86.31 319 SER A C 1
ATOM 2624 O O . SER A 1 319 ? 1.599 -10.366 -19.160 1.00 86.31 319 SER A O 1
ATOM 2626 N N . PRO A 1 320 ? -0.236 -11.580 -18.714 1.00 80.69 320 PRO A N 1
ATOM 2627 C CA . PRO A 1 320 ? 0.467 -12.483 -17.802 1.00 80.69 320 PRO A CA 1
ATOM 2628 C C . PRO A 1 320 ? 1.706 -13.125 -18.445 1.00 80.69 320 PRO A C 1
ATOM 2630 O O . PRO A 1 320 ? 2.768 -13.171 -17.833 1.00 80.69 320 PRO A O 1
ATOM 2633 N N . LYS A 1 321 ? 1.619 -13.507 -19.729 1.00 82.44 321 LYS A N 1
ATOM 2634 C CA . LYS A 1 321 ? 2.746 -14.079 -20.486 1.00 82.44 321 LYS A CA 1
ATOM 2635 C C . LYS A 1 321 ? 3.895 -13.089 -20.671 1.00 82.44 321 LYS A C 1
ATOM 2637 O O . LYS A 1 321 ? 5.055 -13.473 -20.534 1.00 82.44 321 LYS A O 1
ATOM 2642 N N . ASP A 1 322 ? 3.598 -11.827 -20.991 1.00 85.00 322 ASP A N 1
ATOM 2643 C CA . ASP A 1 322 ? 4.629 -10.792 -21.119 1.00 85.00 322 ASP A CA 1
ATOM 2644 C C . ASP A 1 322 ? 5.326 -10.541 -19.781 1.00 85.00 322 ASP A C 1
ATOM 2646 O O . ASP A 1 322 ? 6.553 -10.425 -19.728 1.00 85.00 322 ASP A O 1
ATOM 2650 N N . SER A 1 323 ? 4.547 -10.481 -18.701 1.00 87.56 323 SER A N 1
ATOM 2651 C CA . SER A 1 323 ? 5.067 -10.300 -17.350 1.00 87.56 323 SER A CA 1
ATOM 2652 C C . SER A 1 323 ? 5.953 -11.469 -16.919 1.00 87.56 323 SER A C 1
ATOM 2654 O O . SER A 1 323 ? 7.088 -11.235 -16.503 1.00 87.56 323 SER A O 1
ATOM 2656 N N . ASP A 1 324 ? 5.503 -12.710 -17.108 1.00 83.38 324 ASP A N 1
ATOM 2657 C CA . ASP A 1 324 ? 6.269 -13.919 -16.786 1.00 83.38 324 ASP A CA 1
ATOM 2658 C C . ASP A 1 324 ? 7.573 -13.994 -17.585 1.00 83.38 324 ASP A C 1
ATOM 2660 O O . ASP A 1 324 ? 8.629 -14.332 -17.039 1.00 83.38 324 ASP A O 1
ATOM 2664 N N . ALA A 1 325 ? 7.542 -13.619 -18.867 1.00 85.38 325 ALA A N 1
ATOM 2665 C CA . ALA A 1 325 ? 8.746 -13.527 -19.685 1.00 85.38 325 ALA A CA 1
ATOM 2666 C C . ALA A 1 325 ? 9.735 -12.504 -19.104 1.00 85.38 325 ALA A C 1
ATOM 2668 O O . ALA A 1 325 ? 10.928 -12.790 -18.983 1.00 85.38 325 ALA A O 1
ATOM 2669 N N . CYS A 1 326 ? 9.253 -11.335 -18.685 1.00 90.06 326 CYS A N 1
ATOM 2670 C CA . CYS A 1 326 ? 10.096 -10.307 -18.083 1.00 90.06 326 CYS A CA 1
ATOM 2671 C C . CYS A 1 326 ? 10.630 -10.695 -16.702 1.00 90.06 326 CYS A C 1
ATOM 2673 O O . CYS A 1 326 ? 11.819 -10.509 -16.443 1.00 90.06 326 CYS A O 1
ATOM 2675 N N . LEU A 1 327 ? 9.813 -11.300 -15.840 1.00 85.94 327 LEU A N 1
ATOM 2676 C CA . LEU A 1 327 ? 10.266 -11.858 -14.565 1.00 85.94 327 LEU A CA 1
ATOM 2677 C C . LEU A 1 327 ? 11.329 -12.945 -14.786 1.00 85.94 327 LEU A C 1
ATOM 2679 O O . LEU A 1 327 ? 12.338 -12.972 -14.083 1.00 85.94 327 LEU A O 1
ATOM 2683 N N . THR A 1 328 ? 11.170 -13.783 -15.814 1.00 83.75 328 THR A N 1
ATOM 2684 C CA . THR A 1 328 ? 12.170 -14.793 -16.195 1.00 83.75 328 THR A CA 1
ATOM 2685 C C . THR A 1 328 ? 13.489 -14.157 -16.638 1.00 83.75 328 THR A C 1
ATOM 2687 O O . THR A 1 328 ? 14.556 -14.670 -16.301 1.00 83.75 328 THR A O 1
ATOM 2690 N N . TYR A 1 329 ? 13.457 -13.031 -17.356 1.00 84.69 329 TYR A N 1
ATOM 2691 C CA . TYR A 1 329 ? 14.672 -12.270 -17.671 1.00 84.69 329 TYR A CA 1
ATOM 2692 C C . TYR A 1 329 ? 15.312 -11.672 -16.419 1.00 84.69 329 TYR A C 1
ATOM 2694 O O . TYR A 1 329 ? 16.528 -11.756 -16.256 1.00 84.69 329 TYR A O 1
ATOM 2702 N N . LEU A 1 330 ? 14.507 -11.144 -15.498 1.00 84.19 330 LEU A N 1
ATOM 2703 C CA . LEU A 1 330 ? 14.990 -10.582 -14.241 1.00 84.19 330 LEU A CA 1
ATOM 2704 C C . LEU A 1 330 ? 15.755 -11.623 -13.398 1.00 84.19 330 LEU A C 1
ATOM 2706 O O . LEU A 1 330 ? 16.733 -11.257 -12.745 1.00 84.19 330 LEU A O 1
ATOM 2710 N N . VAL A 1 331 ? 15.400 -12.919 -13.488 1.00 77.06 331 VAL A N 1
ATOM 2711 C CA . VAL A 1 331 ? 16.162 -14.043 -12.887 1.00 77.06 331 VAL A CA 1
ATOM 2712 C C . VAL A 1 331 ? 17.634 -14.027 -13.277 1.00 77.06 331 VAL A C 1
ATOM 2714 O O . VAL A 1 331 ? 18.488 -14.377 -12.466 1.00 77.06 331 VAL A O 1
ATOM 2717 N N . GLN A 1 332 ? 17.930 -13.639 -14.517 1.00 76.44 332 GLN A N 1
ATOM 2718 C CA . GLN A 1 332 ? 19.281 -13.649 -15.071 1.00 76.44 332 GLN A CA 1
ATOM 2719 C C . GLN A 1 332 ? 20.152 -12.526 -14.498 1.00 76.44 332 GLN A C 1
ATOM 2721 O O . GLN A 1 332 ? 21.366 -12.554 -14.692 1.00 76.44 332 GLN A O 1
ATOM 2726 N N . THR A 1 333 ? 19.564 -11.555 -13.786 1.00 72.00 333 THR A N 1
ATOM 2727 C CA . THR A 1 333 ? 20.324 -10.531 -13.061 1.00 72.00 333 THR A CA 1
ATOM 2728 C C . THR A 1 333 ? 21.149 -11.213 -11.963 1.00 72.00 333 THR A C 1
ATOM 2730 O O . THR A 1 333 ? 20.560 -11.797 -11.044 1.00 72.00 333 THR A O 1
ATOM 2733 N N . PRO A 1 334 ? 22.496 -11.160 -12.024 1.00 67.12 334 PRO A N 1
ATOM 2734 C CA . PRO A 1 334 ? 23.338 -11.800 -11.023 1.00 67.12 334 PRO A CA 1
ATOM 2735 C C . PRO A 1 334 ? 23.085 -11.216 -9.631 1.00 67.12 334 PRO A C 1
ATOM 2737 O O . PRO A 1 334 ? 22.985 -9.999 -9.470 1.00 67.12 334 PRO A O 1
ATOM 2740 N N . HIS A 1 335 ? 23.044 -12.079 -8.615 1.00 58.38 335 HIS A N 1
ATOM 2741 C CA . HIS A 1 335 ? 23.068 -11.657 -7.215 1.00 58.38 335 HIS A CA 1
ATOM 2742 C C . HIS A 1 335 ? 24.468 -11.133 -6.875 1.00 58.38 335 HIS A C 1
ATOM 2744 O O . HIS A 1 335 ? 25.347 -11.888 -6.462 1.00 58.38 335 HIS A O 1
ATOM 2750 N N . LEU A 1 336 ? 24.720 -9.842 -7.088 1.00 53.62 336 LEU A N 1
ATOM 2751 C CA . LEU A 1 336 ? 25.997 -9.246 -6.704 1.00 53.62 336 LEU A CA 1
ATOM 2752 C C . LEU A 1 336 ? 25.923 -8.791 -5.244 1.00 53.62 336 LEU A C 1
ATOM 2754 O O . LEU A 1 336 ? 25.342 -7.758 -4.922 1.00 53.62 336 LEU A O 1
ATOM 2758 N N . TYR A 1 337 ? 26.548 -9.561 -4.352 1.00 50.12 337 TYR A N 1
ATOM 2759 C CA . TYR A 1 337 ? 26.864 -9.129 -2.991 1.00 50.12 337 TYR A CA 1
ATOM 2760 C C . TYR A 1 337 ? 28.008 -8.109 -3.040 1.00 50.12 337 TYR A C 1
ATOM 2762 O O . TYR A 1 337 ? 29.160 -8.427 -2.749 1.00 50.12 337 TYR A O 1
ATOM 2770 N N . THR A 1 338 ? 27.741 -6.874 -3.460 1.00 45.28 338 THR A N 1
ATOM 2771 C CA . THR A 1 338 ? 28.758 -5.824 -3.357 1.00 45.28 338 THR A CA 1
ATOM 2772 C C . THR A 1 338 ? 28.743 -5.232 -1.954 1.00 45.28 338 THR A C 1
ATOM 2774 O O . THR A 1 338 ? 27.794 -4.556 -1.569 1.00 45.28 338 THR A O 1
ATOM 2777 N N . ASN A 1 339 ? 29.847 -5.391 -1.223 1.00 44.25 339 ASN A N 1
ATOM 2778 C CA . ASN A 1 339 ? 30.135 -4.697 0.042 1.00 44.25 339 ASN A CA 1
ATOM 2779 C C . ASN A 1 339 ? 30.382 -3.173 -0.144 1.00 44.25 339 ASN A C 1
ATOM 2781 O O . ASN A 1 339 ? 31.099 -2.552 0.640 1.00 44.25 339 ASN A O 1
ATOM 2785 N N . GLY A 1 340 ? 29.836 -2.554 -1.199 1.00 44.66 340 GLY A N 1
ATOM 2786 C CA . GLY A 1 340 ? 30.137 -1.191 -1.642 1.00 44.66 340 GLY A CA 1
ATOM 2787 C C . GLY A 1 340 ? 28.888 -0.416 -2.075 1.00 44.66 340 GLY A C 1
ATOM 2788 O O . GLY A 1 340 ? 27.981 -0.969 -2.682 1.00 44.66 340 GLY A O 1
ATOM 2789 N N . ARG A 1 341 ? 28.865 0.885 -1.753 1.00 48.00 341 ARG A N 1
ATOM 2790 C CA . ARG A 1 341 ? 27.735 1.843 -1.816 1.00 48.00 341 ARG A CA 1
ATOM 2791 C C . ARG A 1 341 ? 27.176 2.182 -3.220 1.00 48.00 341 ARG A C 1
ATOM 2793 O O . ARG A 1 341 ? 26.606 3.257 -3.387 1.00 48.00 341 ARG A O 1
ATOM 2800 N N . SER A 1 342 ? 27.350 1.340 -4.235 1.00 55.06 342 SER A N 1
ATOM 2801 C CA . SER A 1 342 ? 26.762 1.551 -5.566 1.00 55.06 342 SER A CA 1
ATOM 2802 C C . SER A 1 342 ? 25.567 0.626 -5.757 1.00 55.06 342 SER A C 1
ATOM 2804 O O . SER A 1 342 ? 25.732 -0.588 -5.831 1.00 55.06 342 SER A O 1
ATOM 2806 N N . GLN A 1 343 ? 24.371 1.204 -5.826 1.00 62.62 343 GLN A N 1
ATOM 2807 C CA . GLN A 1 343 ? 23.134 0.468 -6.064 1.00 62.62 343 GLN A CA 1
ATOM 2808 C C . GLN A 1 343 ? 23.152 -0.173 -7.457 1.00 62.62 343 GLN A C 1
ATOM 2810 O O . GLN A 1 343 ? 23.430 0.502 -8.449 1.00 62.62 343 GLN A O 1
ATOM 2815 N N . LEU A 1 344 ? 22.900 -1.480 -7.523 1.00 77.75 344 LEU A N 1
ATOM 2816 C CA . LEU A 1 344 ? 22.970 -2.254 -8.761 1.00 77.75 344 LEU A CA 1
ATOM 2817 C C . LEU A 1 344 ? 21.753 -1.967 -9.646 1.00 77.75 344 LEU A C 1
ATOM 2819 O O . LEU A 1 344 ? 20.629 -1.983 -9.156 1.00 77.75 344 LEU A O 1
ATOM 2823 N N . SER A 1 345 ? 21.956 -1.761 -10.948 1.00 85.94 345 SER A N 1
ATOM 2824 C CA . SER A 1 345 ? 20.851 -1.707 -11.912 1.00 85.94 345 SER A CA 1
ATOM 2825 C C . SER A 1 345 ? 20.467 -3.118 -12.369 1.00 85.94 345 SER A C 1
ATOM 2827 O O . SER A 1 345 ? 21.342 -3.940 -12.645 1.00 85.94 345 SER A O 1
ATOM 2829 N N . CYS A 1 346 ? 19.169 -3.416 -12.428 1.00 87.69 346 CYS A N 1
ATOM 2830 C CA . CYS A 1 346 ? 18.668 -4.707 -12.890 1.00 87.69 346 CYS A CA 1
ATOM 2831 C C . CYS A 1 346 ? 18.901 -4.890 -14.394 1.00 87.69 346 CYS A C 1
ATOM 2833 O O . CYS A 1 346 ? 18.730 -3.945 -15.167 1.00 87.69 346 CYS A O 1
ATOM 2835 N N . LEU A 1 347 ? 19.159 -6.125 -14.841 1.00 86.81 347 LEU A N 1
ATOM 2836 C CA . LEU A 1 347 ? 19.134 -6.452 -16.269 1.00 86.81 347 LEU A CA 1
ATOM 2837 C C . LEU A 1 347 ? 17.681 -6.442 -16.759 1.00 86.81 347 LEU A C 1
ATOM 2839 O O . LEU A 1 347 ? 16.980 -7.447 -16.696 1.00 86.81 347 LEU A O 1
ATOM 2843 N N . THR A 1 348 ? 17.225 -5.278 -17.221 1.00 90.19 348 THR A N 1
ATOM 2844 C CA . THR A 1 348 ? 15.848 -5.062 -17.680 1.00 90.19 348 THR A CA 1
ATOM 2845 C C . THR A 1 348 ? 15.841 -4.753 -19.176 1.00 90.19 348 THR A C 1
ATOM 2847 O O . THR A 1 348 ? 16.205 -3.641 -19.566 1.00 90.19 348 THR A O 1
ATOM 2850 N N . PRO A 1 349 ? 15.431 -5.707 -20.035 1.00 91.81 349 PRO A N 1
ATOM 2851 C CA . PRO A 1 349 ? 15.298 -5.469 -21.469 1.00 91.81 349 PRO A CA 1
ATOM 2852 C C . PRO A 1 349 ? 14.349 -4.298 -21.777 1.00 91.81 349 PRO A C 1
ATOM 2854 O O . PRO A 1 349 ? 13.387 -4.098 -21.029 1.00 91.81 349 PRO A O 1
ATOM 2857 N N . PRO A 1 350 ? 14.522 -3.578 -22.905 1.00 94.12 350 PRO A N 1
ATOM 2858 C CA . PRO A 1 350 ? 13.663 -2.446 -23.264 1.00 94.12 350 PRO A CA 1
ATOM 2859 C C . PRO A 1 350 ? 12.164 -2.769 -23.232 1.00 94.12 350 PRO A C 1
ATOM 2861 O O . PRO A 1 350 ? 11.390 -1.994 -22.686 1.00 94.12 350 PRO A O 1
ATOM 2864 N N . LYS A 1 351 ? 11.754 -3.956 -23.707 1.00 93.69 351 LYS A N 1
ATOM 2865 C CA . LYS A 1 351 ? 10.351 -4.408 -23.643 1.00 93.69 351 LYS A CA 1
ATOM 2866 C C . LYS A 1 351 ? 9.820 -4.493 -22.200 1.00 93.69 351 LYS A C 1
ATOM 2868 O O . LYS A 1 351 ? 8.683 -4.116 -21.942 1.00 93.69 351 LYS A O 1
ATOM 2873 N N . CYS A 1 352 ? 10.641 -4.955 -21.258 1.00 94.81 352 CYS A N 1
ATOM 2874 C CA . CYS A 1 352 ? 10.277 -5.057 -19.842 1.00 94.81 352 CYS A CA 1
ATOM 2875 C C . CYS A 1 352 ? 10.271 -3.694 -19.146 1.00 94.81 352 CYS A C 1
ATOM 2877 O O . CYS A 1 352 ? 9.490 -3.471 -18.228 1.00 94.81 352 CYS A O 1
ATOM 2879 N N . ARG A 1 353 ? 11.105 -2.759 -19.607 1.00 94.75 353 ARG A N 1
ATOM 2880 C CA . ARG A 1 353 ? 11.078 -1.371 -19.142 1.00 94.75 353 ARG A CA 1
ATOM 2881 C C . ARG A 1 353 ? 9.807 -0.654 -19.613 1.00 94.75 353 ARG A C 1
ATOM 2883 O O . ARG A 1 353 ? 9.098 -0.091 -18.783 1.00 94.75 353 ARG A O 1
ATOM 2890 N N . LEU A 1 354 ? 9.465 -0.802 -20.897 1.00 95.31 354 LEU A N 1
ATOM 2891 C CA . LEU A 1 354 ? 8.234 -0.277 -21.501 1.00 95.31 354 LEU A CA 1
ATOM 2892 C C . LEU A 1 354 ? 6.975 -0.819 -20.823 1.00 95.31 354 LEU A C 1
ATOM 2894 O O . LEU A 1 354 ? 6.043 -0.067 -20.582 1.00 95.31 354 LEU A O 1
ATOM 2898 N N . MET A 1 355 ? 6.959 -2.099 -20.440 1.00 94.62 355 MET A N 1
ATOM 2899 C CA . MET A 1 355 ? 5.873 -2.669 -19.634 1.00 94.62 355 MET A CA 1
ATOM 2900 C C . MET A 1 355 ? 5.603 -1.854 -18.366 1.00 94.62 355 MET A C 1
ATOM 2902 O O . MET A 1 355 ? 4.453 -1.593 -18.014 1.00 94.62 355 MET A O 1
ATOM 2906 N N . ILE A 1 356 ? 6.659 -1.453 -17.662 1.00 95.38 356 ILE A N 1
ATOM 2907 C CA . ILE A 1 356 ? 6.525 -0.703 -16.416 1.00 95.38 356 ILE A CA 1
ATOM 2908 C C . ILE A 1 356 ? 6.119 0.743 -16.713 1.00 95.38 356 ILE A C 1
ATOM 2910 O O . ILE A 1 356 ? 5.282 1.289 -15.999 1.00 95.38 356 ILE A O 1
ATOM 2914 N N . GLU A 1 357 ? 6.664 1.366 -17.756 1.00 93.56 357 GLU A N 1
ATOM 2915 C CA . GLU A 1 357 ? 6.401 2.771 -18.098 1.00 93.56 357 GLU A C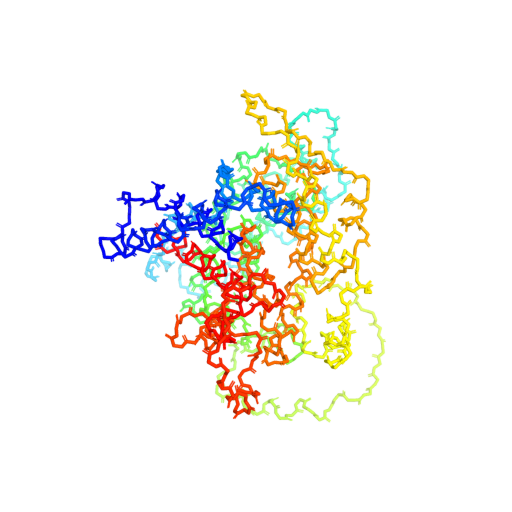A 1
ATOM 2916 C C . GLU A 1 357 ? 5.010 2.987 -18.717 1.00 93.56 357 GLU A C 1
ATOM 2918 O O . GLU A 1 357 ? 4.278 3.866 -18.266 1.00 93.56 357 GLU A O 1
ATOM 2923 N N . GLU A 1 358 ? 4.620 2.151 -19.677 1.00 94.19 358 GLU A N 1
ATOM 2924 C CA . GLU A 1 358 ? 3.484 2.373 -20.586 1.00 94.19 358 GLU A CA 1
ATOM 2925 C C . GLU A 1 358 ? 2.363 1.332 -20.446 1.00 94.19 358 GLU A C 1
ATOM 2927 O O . GLU A 1 358 ? 1.387 1.355 -21.194 1.00 94.19 358 GLU A O 1
ATOM 2932 N N . GLY A 1 359 ? 2.482 0.401 -19.497 1.00 92.81 359 GLY A N 1
ATOM 2933 C CA . GLY A 1 359 ? 1.449 -0.599 -19.259 1.00 92.81 359 GLY A CA 1
ATOM 2934 C C . GLY A 1 359 ? 0.110 -0.019 -18.783 1.00 92.81 359 GLY A C 1
ATOM 2935 O O . GLY A 1 359 ? 0.014 1.105 -18.289 1.00 92.81 359 GLY A O 1
ATOM 2936 N N . SER A 1 360 ? -0.934 -0.832 -18.895 1.00 93.31 360 SER A N 1
ATOM 2937 C CA . SER A 1 360 ? -2.272 -0.592 -18.376 1.00 93.31 360 SER A CA 1
ATOM 2938 C C . SER A 1 360 ? -2.246 -0.340 -16.866 1.00 93.31 360 SER A C 1
ATOM 2940 O O . SER A 1 360 ? -1.436 -0.881 -16.108 1.00 93.31 360 SER A O 1
ATOM 2942 N N . ASP A 1 361 ? -3.157 0.525 -16.436 1.00 92.06 361 ASP A N 1
ATOM 2943 C CA . ASP A 1 361 ? -3.198 1.122 -15.100 1.00 92.06 361 ASP A CA 1
ATOM 2944 C C . ASP A 1 361 ? -4.320 0.557 -14.209 1.00 92.06 361 ASP A C 1
ATOM 2946 O O . ASP A 1 361 ? -4.720 1.197 -13.238 1.00 92.06 361 ASP A O 1
ATOM 2950 N N . PHE A 1 362 ? -4.836 -0.626 -14.544 1.00 92.50 362 PHE A N 1
ATOM 2951 C CA . PHE A 1 362 ? -5.855 -1.353 -13.785 1.00 92.50 362 PHE A CA 1
ATOM 2952 C C . PHE A 1 362 ? -5.668 -2.869 -13.957 1.00 92.50 362 PHE A C 1
ATOM 2954 O O . PHE A 1 362 ? -4.897 -3.317 -14.815 1.00 92.50 362 PHE A O 1
ATOM 2961 N N . GLY A 1 363 ? -6.389 -3.656 -13.164 1.00 90.94 363 GLY A N 1
ATOM 2962 C CA . GLY A 1 363 ? -6.442 -5.104 -13.290 1.00 90.94 363 GLY A CA 1
ATOM 2963 C C . GLY A 1 363 ? -5.109 -5.787 -12.996 1.00 90.94 363 GLY A C 1
ATOM 2964 O O . GLY A 1 363 ? -4.208 -5.227 -12.365 1.00 90.94 363 GLY A O 1
ATOM 2965 N N . TYR A 1 364 ? -4.970 -7.005 -13.518 1.00 90.19 364 TYR A N 1
ATOM 2966 C CA . TYR A 1 364 ? -3.741 -7.788 -13.390 1.00 90.19 364 TYR A CA 1
ATOM 2967 C C . TYR A 1 364 ? -2.540 -7.137 -14.085 1.00 90.19 364 TYR A C 1
ATOM 2969 O O . TYR A 1 364 ? -1.407 -7.270 -13.640 1.00 90.19 364 TYR A O 1
ATOM 2977 N N . ALA A 1 365 ? -2.752 -6.360 -15.149 1.00 91.62 365 ALA A N 1
ATOM 2978 C CA . ALA A 1 365 ? -1.654 -5.647 -15.797 1.00 91.62 365 ALA A CA 1
ATOM 2979 C C . ALA A 1 365 ? -0.982 -4.642 -14.841 1.00 91.62 365 ALA A C 1
ATOM 2981 O O . ALA A 1 365 ? 0.248 -4.571 -14.778 1.00 91.62 365 ALA A O 1
ATOM 2982 N N . LEU A 1 366 ? -1.769 -3.917 -14.036 1.00 95.31 366 LEU A N 1
ATOM 2983 C CA . LEU A 1 366 ? -1.238 -3.015 -13.013 1.00 95.31 366 LEU A CA 1
ATOM 2984 C C . LEU A 1 366 ? -0.467 -3.774 -11.925 1.00 95.31 366 LEU A C 1
ATOM 2986 O O . LEU A 1 366 ? 0.643 -3.373 -11.560 1.00 95.31 366 LEU A O 1
ATOM 2990 N N . THR A 1 367 ? -1.035 -4.863 -11.404 1.00 94.38 367 THR A N 1
ATOM 2991 C CA . THR A 1 367 ? -0.391 -5.644 -10.341 1.00 94.38 367 THR A CA 1
ATOM 2992 C C . THR A 1 367 ? 0.883 -6.328 -10.830 1.00 94.38 367 THR A C 1
ATOM 2994 O O . THR A 1 367 ? 1.870 -6.359 -10.101 1.00 94.38 367 THR A O 1
ATOM 2997 N N . HIS A 1 368 ? 0.943 -6.752 -12.090 1.00 93.06 368 HIS A N 1
ATOM 2998 C CA . HIS A 1 368 ? 2.139 -7.335 -12.697 1.00 93.06 368 HIS A CA 1
ATOM 2999 C C . HIS A 1 368 ? 3.266 -6.310 -12.933 1.00 93.06 368 HIS A C 1
ATOM 3001 O O . HIS A 1 368 ? 4.445 -6.638 -12.762 1.00 93.06 368 HIS A O 1
ATOM 3007 N N . ARG A 1 369 ? 2.942 -5.047 -13.248 1.00 95.69 369 ARG A N 1
ATOM 3008 C CA . ARG A 1 369 ? 3.935 -3.948 -13.281 1.00 95.69 369 ARG A CA 1
ATOM 3009 C C . ARG A 1 369 ? 4.531 -3.703 -11.898 1.00 95.69 369 ARG A C 1
ATOM 3011 O O . ARG A 1 369 ? 5.744 -3.543 -11.755 1.00 95.69 369 ARG A O 1
ATOM 3018 N N . LEU A 1 370 ? 3.676 -3.707 -10.877 1.00 95.38 370 LEU A N 1
ATOM 3019 C CA . LEU A 1 370 ? 4.081 -3.580 -9.482 1.00 95.38 370 LEU A CA 1
ATOM 3020 C C . LEU A 1 370 ? 4.926 -4.779 -9.023 1.00 95.38 370 LEU A C 1
ATOM 3022 O O . LEU A 1 370 ? 5.965 -4.591 -8.387 1.00 95.38 370 LEU A O 1
ATOM 3026 N N . LEU A 1 371 ? 4.521 -5.998 -9.384 1.00 91.75 371 LEU A N 1
ATOM 3027 C CA . LEU A 1 371 ? 5.217 -7.239 -9.061 1.00 91.75 371 LEU A CA 1
ATOM 3028 C C . LEU A 1 371 ? 6.653 -7.232 -9.593 1.00 91.75 371 LEU A C 1
ATOM 3030 O O . LEU A 1 371 ? 7.563 -7.603 -8.855 1.00 91.75 371 LEU A O 1
ATOM 3034 N N . TYR A 1 372 ? 6.884 -6.753 -10.820 1.00 93.81 372 TYR A N 1
ATOM 3035 C CA . TYR A 1 372 ? 8.237 -6.655 -11.375 1.00 93.81 372 TYR A CA 1
ATOM 3036 C C . TYR A 1 372 ? 9.158 -5.792 -10.498 1.00 93.81 372 TYR A C 1
ATOM 3038 O O . TYR A 1 372 ? 10.267 -6.213 -10.165 1.00 93.81 372 TYR A O 1
ATOM 3046 N N . LEU A 1 373 ? 8.690 -4.614 -10.066 1.00 93.50 373 LEU A N 1
ATOM 3047 C CA . LEU A 1 373 ? 9.452 -3.722 -9.180 1.00 93.50 373 LEU A CA 1
ATOM 3048 C C . LEU A 1 373 ? 9.668 -4.335 -7.784 1.00 93.50 373 LEU A C 1
ATOM 3050 O O . LEU A 1 373 ? 10.751 -4.207 -7.213 1.00 93.50 373 LEU A O 1
ATOM 3054 N N . ILE A 1 374 ? 8.671 -5.045 -7.247 1.00 87.94 374 ILE A N 1
ATOM 3055 C CA . ILE A 1 374 ? 8.781 -5.772 -5.971 1.00 87.94 374 ILE A CA 1
ATOM 3056 C C . ILE A 1 374 ? 9.843 -6.873 -6.067 1.00 87.94 374 ILE A C 1
ATOM 3058 O O . ILE A 1 374 ? 10.702 -6.972 -5.191 1.00 87.94 374 ILE A O 1
ATOM 3062 N N . VAL A 1 375 ? 9.837 -7.679 -7.130 1.00 85.00 375 VAL A N 1
ATOM 3063 C CA . VAL A 1 375 ? 10.826 -8.748 -7.330 1.00 85.00 375 VAL A CA 1
ATOM 3064 C C . VAL A 1 375 ? 12.222 -8.161 -7.559 1.00 85.00 375 VAL A C 1
ATOM 3066 O O . VAL A 1 375 ? 13.186 -8.635 -6.958 1.00 85.00 375 VAL A O 1
ATOM 3069 N N . ALA A 1 376 ? 12.351 -7.092 -8.347 1.00 87.75 376 ALA A N 1
ATOM 3070 C CA . ALA A 1 376 ? 13.620 -6.387 -8.537 1.00 87.75 376 ALA A CA 1
ATOM 3071 C C . ALA A 1 376 ? 14.218 -5.921 -7.199 1.00 87.75 376 ALA A C 1
ATOM 3073 O O . ALA A 1 376 ? 15.386 -6.190 -6.905 1.00 87.75 376 ALA A O 1
ATOM 3074 N N . ARG A 1 377 ? 13.385 -5.307 -6.349 1.00 83.81 377 ARG A N 1
ATOM 3075 C CA . ARG A 1 377 ? 13.779 -4.800 -5.033 1.00 83.81 377 ARG A CA 1
ATOM 3076 C C . ARG A 1 377 ? 14.114 -5.915 -4.044 1.00 83.81 377 ARG A C 1
ATOM 3078 O O . ARG A 1 377 ? 15.205 -5.921 -3.479 1.00 83.81 377 ARG A O 1
ATOM 3085 N N . PHE A 1 378 ? 13.175 -6.824 -3.790 1.00 76.12 378 PHE A N 1
ATOM 3086 C CA . PHE A 1 378 ? 13.271 -7.768 -2.674 1.00 76.12 378 PHE A CA 1
ATOM 3087 C C . PHE A 1 378 ? 14.001 -9.060 -3.043 1.00 76.12 378 PHE A C 1
ATOM 3089 O O . PHE A 1 378 ? 14.782 -9.562 -2.241 1.00 76.12 378 PHE A O 1
ATOM 3096 N N . SER A 1 379 ? 13.804 -9.582 -4.254 1.00 75.75 379 SER A N 1
ATOM 3097 C CA . SER A 1 379 ? 14.553 -10.757 -4.700 1.00 75.75 379 SER A CA 1
ATOM 3098 C C . SER A 1 379 ? 15.946 -10.334 -5.163 1.00 75.75 379 SER A C 1
ATOM 3100 O O . SER A 1 379 ? 16.937 -10.701 -4.546 1.00 75.75 379 SER A O 1
ATOM 3102 N N . ARG A 1 380 ? 16.049 -9.472 -6.181 1.00 78.56 380 ARG A N 1
ATOM 3103 C CA . ARG A 1 380 ? 17.332 -9.210 -6.862 1.00 78.56 380 ARG A CA 1
ATOM 3104 C C . ARG A 1 380 ? 18.197 -8.109 -6.253 1.00 78.56 380 ARG A C 1
ATOM 3106 O O . ARG A 1 380 ? 19.372 -8.020 -6.604 1.00 78.56 380 ARG A O 1
ATOM 3113 N N . ARG A 1 381 ? 17.654 -7.299 -5.337 1.00 76.94 381 ARG A N 1
ATOM 3114 C CA . ARG A 1 381 ? 18.340 -6.152 -4.708 1.00 76.94 381 ARG A CA 1
ATOM 3115 C C . ARG A 1 381 ? 18.942 -5.181 -5.729 1.00 76.94 381 ARG A C 1
ATOM 3117 O O . ARG A 1 381 ? 20.052 -4.678 -5.559 1.00 76.94 381 ARG A O 1
ATOM 3124 N N . CYS A 1 382 ? 18.201 -4.921 -6.796 1.00 84.75 382 CYS A N 1
ATOM 3125 C CA . CYS A 1 382 ? 18.596 -3.997 -7.847 1.00 84.75 382 CYS A CA 1
ATOM 3126 C C . CYS A 1 382 ? 17.486 -2.973 -8.109 1.00 84.75 382 CYS A C 1
ATOM 3128 O O . CYS A 1 382 ? 16.342 -3.155 -7.691 1.00 84.75 382 CYS A O 1
ATOM 3130 N N . VAL A 1 383 ? 17.840 -1.882 -8.785 1.00 89.75 383 VAL A N 1
ATOM 3131 C CA . VAL A 1 383 ? 16.900 -0.858 -9.256 1.00 89.75 383 VAL A CA 1
ATOM 3132 C C . VAL A 1 383 ? 16.688 -0.985 -10.752 1.00 89.75 383 VAL A C 1
ATOM 3134 O O . VAL A 1 383 ? 17.632 -1.212 -11.512 1.00 89.75 383 VAL A O 1
ATOM 3137 N N . VAL A 1 384 ? 15.448 -0.827 -11.191 1.00 92.50 384 VAL A N 1
ATOM 3138 C CA . VAL A 1 384 ? 15.107 -0.886 -12.614 1.00 92.50 384 VAL A CA 1
ATOM 3139 C C . VAL A 1 384 ? 15.425 0.447 -13.284 1.00 92.50 384 VAL A C 1
ATOM 3141 O O . VAL A 1 384 ? 16.055 0.473 -14.343 1.00 92.50 384 VAL A O 1
ATOM 3144 N N . PHE A 1 385 ? 15.037 1.549 -12.641 1.00 91.31 385 PHE A N 1
ATOM 3145 C CA . PHE A 1 385 ? 15.279 2.906 -13.118 1.00 91.31 385 PHE A CA 1
ATOM 3146 C C . PHE A 1 385 ? 16.253 3.636 -12.188 1.00 91.31 385 PHE A C 1
ATOM 3148 O O . PHE A 1 385 ? 17.375 3.963 -12.571 1.00 91.31 385 PHE A O 1
ATOM 3155 N N . SER A 1 386 ? 15.820 3.873 -10.952 1.00 87.94 386 SER A N 1
ATOM 3156 C CA . SER A 1 386 ? 16.591 4.444 -9.843 1.00 87.94 386 SER A CA 1
ATOM 3157 C C . SER A 1 386 ? 15.801 4.248 -8.547 1.00 87.94 386 SER A C 1
ATOM 3159 O O . SER A 1 386 ? 14.590 4.082 -8.605 1.00 87.94 386 SER A O 1
ATOM 3161 N N . GLU A 1 387 ? 16.425 4.324 -7.367 1.00 83.31 387 GLU A N 1
ATOM 3162 C CA . GLU A 1 387 ? 15.697 4.143 -6.093 1.00 83.31 387 GLU A CA 1
ATOM 3163 C C . GLU A 1 387 ? 14.498 5.088 -5.954 1.00 83.31 387 GLU A C 1
ATOM 3165 O O . GLU A 1 387 ? 13.405 4.682 -5.564 1.00 83.31 387 GLU A O 1
ATOM 3170 N N . MET A 1 388 ? 14.704 6.362 -6.299 1.00 84.62 388 MET A N 1
ATOM 3171 C CA . MET A 1 388 ? 13.658 7.374 -6.220 1.00 84.62 388 MET A CA 1
ATOM 3172 C C . MET A 1 388 ? 12.557 7.115 -7.248 1.00 84.62 388 MET A C 1
ATOM 3174 O O . MET A 1 388 ? 11.381 7.234 -6.917 1.00 84.62 388 MET A O 1
ATOM 3178 N N . GLU A 1 389 ? 12.920 6.791 -8.486 1.00 88.94 389 GLU A N 1
ATOM 3179 C CA . GLU A 1 389 ? 11.937 6.569 -9.541 1.00 88.94 389 GLU A CA 1
ATOM 3180 C C . GLU A 1 389 ? 11.139 5.284 -9.312 1.00 88.94 389 GLU A C 1
ATOM 3182 O O . GLU A 1 389 ? 9.913 5.325 -9.378 1.00 88.94 389 GLU A O 1
ATOM 3187 N N . ASP A 1 390 ? 11.805 4.182 -8.967 1.00 91.12 390 ASP A N 1
ATOM 3188 C CA . ASP A 1 390 ? 11.167 2.910 -8.632 1.00 91.12 390 ASP A CA 1
ATOM 3189 C C . ASP A 1 390 ? 10.173 3.121 -7.484 1.00 91.12 390 ASP A C 1
ATOM 3191 O O . ASP A 1 390 ? 9.019 2.711 -7.597 1.00 91.12 390 ASP A O 1
ATOM 3195 N N . LYS A 1 391 ? 10.572 3.856 -6.434 1.00 85.06 391 LYS A N 1
ATOM 3196 C CA . LYS A 1 391 ? 9.692 4.203 -5.312 1.00 85.06 391 LYS A CA 1
ATOM 3197 C C . LYS A 1 391 ? 8.481 5.036 -5.739 1.00 85.06 391 LYS A C 1
ATOM 3199 O O . LYS A 1 391 ? 7.357 4.728 -5.352 1.00 85.06 391 LYS A O 1
ATOM 3204 N N . LEU A 1 392 ? 8.686 6.078 -6.547 1.00 82.00 392 LEU A N 1
ATOM 3205 C CA . LEU A 1 392 ? 7.588 6.910 -7.049 1.00 82.00 392 LEU A CA 1
ATOM 3206 C C . LEU A 1 392 ? 6.606 6.093 -7.898 1.00 82.00 392 LEU A C 1
ATOM 3208 O O . LEU A 1 392 ? 5.395 6.280 -7.778 1.00 82.00 392 LEU A O 1
ATOM 3212 N N . LYS A 1 393 ? 7.109 5.170 -8.728 1.00 91.81 393 LYS A N 1
ATOM 3213 C CA . LYS A 1 393 ? 6.261 4.270 -9.518 1.00 91.81 393 LYS A CA 1
ATOM 3214 C C . LYS A 1 393 ? 5.505 3.291 -8.623 1.00 91.81 393 LYS A C 1
ATOM 3216 O O . LYS A 1 393 ? 4.297 3.160 -8.799 1.00 91.81 393 LYS A O 1
ATOM 3221 N N . THR A 1 394 ? 6.153 2.663 -7.638 1.00 89.06 394 THR A N 1
ATOM 3222 C CA . THR A 1 394 ? 5.461 1.758 -6.706 1.00 89.06 394 THR A CA 1
ATOM 3223 C C . THR A 1 394 ? 4.380 2.477 -5.901 1.00 89.06 394 THR A C 1
ATOM 3225 O O . THR A 1 394 ? 3.268 1.963 -5.805 1.00 89.06 394 THR A O 1
ATOM 3228 N N . ASP A 1 395 ? 4.651 3.691 -5.406 1.00 80.88 395 ASP A N 1
ATOM 3229 C CA . ASP A 1 395 ? 3.672 4.500 -4.666 1.00 80.88 395 ASP A CA 1
ATOM 3230 C C . ASP A 1 395 ? 2.476 4.874 -5.560 1.00 80.88 395 ASP A C 1
ATOM 3232 O O . ASP A 1 395 ? 1.314 4.777 -5.153 1.00 80.88 395 ASP A O 1
ATOM 3236 N N . MET A 1 396 ? 2.745 5.264 -6.811 1.00 87.94 396 MET A N 1
ATOM 3237 C CA . MET A 1 396 ? 1.712 5.573 -7.799 1.00 87.94 396 MET A CA 1
ATOM 3238 C C . MET A 1 396 ? 0.860 4.343 -8.139 1.00 87.94 396 MET A C 1
ATOM 3240 O O . MET A 1 396 ? -0.368 4.447 -8.167 1.00 87.94 396 MET A O 1
ATOM 3244 N N . PHE A 1 397 ? 1.478 3.187 -8.394 1.00 94.12 397 PHE A N 1
ATOM 3245 C CA . PHE A 1 397 ? 0.754 1.949 -8.684 1.00 94.12 397 PHE A CA 1
ATOM 3246 C C . PHE A 1 397 ? -0.101 1.527 -7.497 1.00 94.12 397 PHE A C 1
ATOM 3248 O O . PHE A 1 397 ? -1.282 1.248 -7.673 1.00 94.12 397 PHE A O 1
ATOM 3255 N N . CYS A 1 398 ? 0.430 1.593 -6.276 1.00 87.06 398 CYS A N 1
ATOM 3256 C CA . CYS A 1 398 ? -0.342 1.265 -5.087 1.00 87.06 398 CYS A CA 1
ATOM 3257 C C . CYS A 1 398 ? -1.499 2.228 -4.822 1.00 87.06 398 CYS A C 1
ATOM 3259 O O . CYS A 1 398 ? -2.548 1.800 -4.343 1.00 87.06 398 CYS A O 1
ATOM 3261 N N . LYS A 1 399 ? -1.377 3.505 -5.197 1.00 83.62 399 LYS A N 1
ATOM 3262 C CA . LYS A 1 399 ? -2.515 4.434 -5.191 1.00 83.62 399 LYS A CA 1
ATOM 3263 C C . LYS A 1 399 ? -3.619 3.991 -6.162 1.00 83.62 399 LYS A C 1
ATOM 3265 O O . LYS A 1 399 ? -4.787 4.011 -5.787 1.00 83.62 399 LYS A O 1
ATOM 3270 N N . LYS A 1 400 ? -3.266 3.559 -7.378 1.00 86.81 400 LYS A N 1
ATOM 3271 C CA . LYS A 1 400 ? -4.230 3.050 -8.374 1.00 86.81 400 LYS A CA 1
ATOM 3272 C C . LYS A 1 400 ? -4.878 1.737 -7.919 1.00 86.81 400 LYS A C 1
ATOM 3274 O O . LYS A 1 400 ? -6.104 1.654 -7.900 1.00 86.81 400 LYS A O 1
ATOM 3279 N N . CYS A 1 401 ? -4.075 0.788 -7.430 1.00 92.25 401 CYS A N 1
ATOM 3280 C CA . CYS A 1 401 ? -4.544 -0.463 -6.827 1.00 92.25 401 CYS A CA 1
ATOM 3281 C C . CYS A 1 401 ? -5.545 -0.203 -5.697 1.00 92.25 401 CYS A C 1
ATOM 3283 O O . CYS A 1 401 ? -6.526 -0.918 -5.556 1.00 92.25 401 CYS A O 1
ATOM 3285 N N . PHE A 1 402 ? -5.320 0.830 -4.883 1.00 86.25 402 PHE A N 1
ATOM 3286 C CA . PHE A 1 402 ? -6.218 1.152 -3.781 1.00 86.25 402 PHE A CA 1
ATOM 3287 C C . PHE A 1 402 ? -7.602 1.595 -4.264 1.00 86.25 402 PHE A C 1
ATOM 3289 O O . PHE A 1 402 ? -8.612 1.166 -3.711 1.00 86.25 402 PHE A O 1
ATOM 3296 N N . TYR A 1 403 ? -7.661 2.431 -5.303 1.00 86.06 403 TYR A N 1
ATOM 3297 C CA . TYR A 1 403 ? -8.931 2.867 -5.887 1.00 86.06 403 TYR A CA 1
ATOM 3298 C C . TYR A 1 403 ? -9.685 1.718 -6.550 1.00 86.06 403 TYR A C 1
ATOM 3300 O O . TYR A 1 403 ? -10.905 1.631 -6.424 1.00 86.06 403 TYR A O 1
ATOM 3308 N N . GLU A 1 404 ? -8.967 0.819 -7.215 1.00 93.12 404 GLU A N 1
ATOM 3309 C CA . GLU A 1 404 ? -9.563 -0.373 -7.810 1.00 93.12 404 GLU A CA 1
ATOM 3310 C C . GLU A 1 404 ? -10.066 -1.355 -6.740 1.00 93.12 404 GLU A C 1
ATOM 3312 O O . GLU A 1 404 ? -11.200 -1.820 -6.825 1.00 93.12 404 GLU A O 1
ATOM 3317 N N . ALA A 1 405 ? -9.302 -1.582 -5.667 1.00 88.56 405 ALA A N 1
ATOM 3318 C CA . ALA A 1 405 ? -9.729 -2.393 -4.527 1.00 88.56 405 ALA A CA 1
ATOM 3319 C C . ALA A 1 405 ? -10.992 -1.830 -3.848 1.00 88.56 405 ALA A C 1
ATOM 3321 O O . ALA A 1 405 ? -11.891 -2.589 -3.485 1.00 88.56 405 ALA A O 1
ATOM 3322 N N . GLU A 1 406 ? -11.100 -0.504 -3.701 1.00 84.88 406 GLU A N 1
ATOM 3323 C CA . GLU A 1 406 ? -12.328 0.154 -3.227 1.00 84.88 406 GLU A CA 1
ATOM 3324 C C . GLU A 1 406 ? -13.497 -0.080 -4.187 1.00 84.88 406 GLU A C 1
ATOM 3326 O O . GLU A 1 406 ? -14.615 -0.345 -3.743 1.00 84.88 406 GLU A O 1
ATOM 3331 N N . TYR A 1 407 ? -13.253 -0.028 -5.499 1.00 89.88 407 TYR A N 1
ATOM 3332 C CA . TYR A 1 407 ? -14.286 -0.290 -6.497 1.00 89.88 407 TYR A CA 1
ATOM 3333 C C . TYR A 1 407 ? -14.779 -1.738 -6.424 1.00 89.88 407 TYR A C 1
ATOM 3335 O O . TYR A 1 407 ? -15.991 -1.955 -6.340 1.00 89.88 407 TYR A O 1
ATOM 3343 N N . ILE A 1 408 ? -13.875 -2.717 -6.343 1.00 88.25 408 ILE A N 1
ATOM 3344 C CA . ILE A 1 408 ? -14.215 -4.136 -6.158 1.00 88.25 408 ILE A CA 1
ATOM 3345 C C . ILE A 1 408 ? -14.994 -4.342 -4.850 1.00 88.25 408 ILE A C 1
ATOM 3347 O O . ILE A 1 408 ? -16.038 -4.999 -4.846 1.00 88.25 408 ILE A O 1
ATOM 3351 N N . ALA A 1 409 ? -14.543 -3.742 -3.745 1.00 86.94 409 ALA A N 1
ATOM 3352 C CA . ALA A 1 409 ? -15.227 -3.824 -2.455 1.00 86.94 409 ALA A CA 1
ATOM 3353 C C . ALA A 1 409 ? -16.636 -3.205 -2.504 1.00 86.94 409 ALA A C 1
ATOM 3355 O O . ALA A 1 409 ? -17.581 -3.778 -1.960 1.00 86.94 409 ALA A O 1
ATOM 3356 N N . SER A 1 410 ? -16.797 -2.063 -3.183 1.00 84.94 410 SER A N 1
ATOM 3357 C CA . SER A 1 410 ? -18.090 -1.382 -3.341 1.00 84.94 410 SER A CA 1
ATOM 3358 C C . SER A 1 410 ? -19.088 -2.172 -4.192 1.00 84.94 410 SER A C 1
ATOM 3360 O O . SER A 1 410 ? -20.293 -2.017 -4.018 1.00 84.94 410 SER A O 1
ATOM 3362 N N . ASN A 1 411 ? -18.591 -3.069 -5.048 1.00 87.06 411 ASN A N 1
ATOM 3363 C CA . ASN A 1 411 ? -19.384 -3.998 -5.849 1.00 87.06 411 ASN A CA 1
ATOM 3364 C C . ASN A 1 411 ? -19.461 -5.395 -5.209 1.00 87.06 411 ASN A C 1
ATOM 3366 O O . ASN A 1 411 ? -19.599 -6.399 -5.902 1.00 87.06 411 ASN A O 1
ATOM 3370 N N . GLY A 1 412 ? -19.370 -5.475 -3.879 1.00 83.94 412 GLY A N 1
ATOM 3371 C CA . GLY A 1 412 ? -19.633 -6.709 -3.141 1.00 83.94 412 GLY A CA 1
ATOM 3372 C C . GLY A 1 412 ? -18.514 -7.745 -3.216 1.00 83.94 412 GLY A C 1
ATOM 3373 O O . GLY A 1 412 ? -18.789 -8.926 -3.050 1.00 83.94 412 GLY A O 1
ATOM 3374 N N . PHE A 1 413 ? -17.263 -7.326 -3.438 1.00 88.69 413 PHE A N 1
ATOM 3375 C CA . PHE A 1 413 ? -16.100 -8.226 -3.473 1.00 88.69 413 PHE A CA 1
ATOM 3376 C C . PHE A 1 413 ? -16.198 -9.312 -4.550 1.00 88.69 413 PHE A C 1
ATOM 3378 O O . PHE A 1 413 ? -15.651 -10.397 -4.392 1.00 88.69 413 PHE A O 1
ATOM 3385 N N . ARG A 1 414 ? -16.871 -9.012 -5.666 1.00 86.75 414 ARG A N 1
ATOM 3386 C CA . ARG A 1 414 ? -17.097 -9.936 -6.792 1.00 86.75 414 ARG A CA 1
ATOM 3387 C C . ARG A 1 414 ? -15.829 -10.347 -7.550 1.00 86.75 414 ARG A C 1
ATOM 3389 O O . ARG A 1 414 ? -15.904 -11.193 -8.432 1.00 86.75 414 ARG A O 1
ATOM 3396 N N . TYR A 1 415 ? -14.683 -9.751 -7.226 1.00 88.19 415 TYR A N 1
ATOM 3397 C CA . TYR A 1 415 ? -13.386 -10.095 -7.80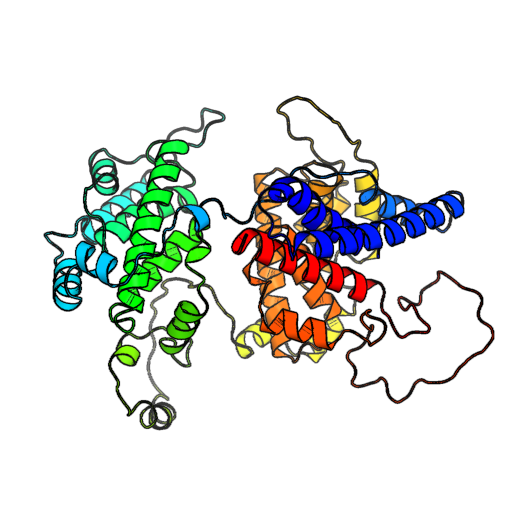8 1.00 88.19 415 TYR A CA 1
ATOM 3398 C C . TYR A 1 415 ? -12.301 -10.172 -6.716 1.00 88.19 415 TYR A C 1
ATOM 3400 O O . TYR A 1 415 ? -11.376 -9.355 -6.676 1.00 88.19 415 TYR A O 1
ATOM 3408 N N . PRO A 1 416 ? -12.453 -11.098 -5.750 1.00 89.38 416 PRO A N 1
ATOM 3409 C CA . PRO A 1 416 ? -11.646 -11.090 -4.537 1.00 89.38 416 PRO A CA 1
ATOM 3410 C C . PRO A 1 416 ? -10.177 -11.413 -4.828 1.00 89.38 416 PRO A C 1
ATOM 3412 O O . PRO A 1 416 ? -9.305 -10.822 -4.202 1.00 89.38 416 PRO A O 1
ATOM 3415 N N . ASP A 1 417 ? -9.904 -12.269 -5.814 1.00 87.31 417 ASP A N 1
ATOM 3416 C CA . ASP A 1 417 ? -8.549 -12.652 -6.214 1.00 87.31 417 ASP A CA 1
ATOM 3417 C C . ASP A 1 417 ? -7.657 -11.434 -6.522 1.00 87.31 417 ASP A C 1
ATOM 3419 O O . ASP A 1 417 ? -6.706 -11.160 -5.788 1.00 87.31 417 ASP A O 1
ATOM 3423 N N . LEU A 1 418 ? -8.038 -10.618 -7.513 1.00 90.44 418 LEU A N 1
ATOM 3424 C CA . LEU A 1 418 ? -7.331 -9.379 -7.864 1.00 90.44 418 LEU A CA 1
ATOM 3425 C C . LEU A 1 418 ? -7.243 -8.393 -6.690 1.00 90.44 418 LEU A C 1
ATOM 3427 O O . LEU A 1 418 ? -6.193 -7.800 -6.446 1.00 90.44 418 LEU A O 1
ATOM 3431 N N . MET A 1 419 ? -8.336 -8.208 -5.942 1.00 93.62 419 MET A N 1
ATOM 3432 C CA . MET A 1 419 ? -8.351 -7.278 -4.809 1.00 93.62 419 MET A CA 1
ATOM 3433 C C . MET A 1 419 ? -7.323 -7.679 -3.740 1.00 93.62 419 MET A C 1
ATOM 3435 O O . MET A 1 419 ? -6.625 -6.826 -3.186 1.00 93.62 419 MET A O 1
ATOM 3439 N N . PHE A 1 420 ? -7.216 -8.971 -3.432 1.00 92.44 420 PHE A N 1
ATOM 3440 C CA . PHE A 1 420 ? -6.272 -9.463 -2.433 1.00 92.44 420 PHE A CA 1
ATOM 3441 C C . PHE A 1 420 ? -4.850 -9.619 -2.981 1.00 92.44 420 PHE A C 1
ATOM 3443 O O . PHE A 1 420 ? -3.902 -9.522 -2.204 1.00 92.44 420 PHE A O 1
ATOM 3450 N N . GLU A 1 421 ? -4.663 -9.729 -4.296 1.00 91.25 421 GLU A N 1
ATOM 3451 C CA . GLU A 1 421 ? -3.363 -9.507 -4.934 1.00 91.25 421 GLU A CA 1
ATOM 3452 C C . GLU A 1 421 ? -2.881 -8.067 -4.723 1.00 91.25 421 GLU A C 1
ATOM 3454 O O . GLU A 1 421 ? -1.771 -7.849 -4.236 1.00 91.25 421 GLU A O 1
ATOM 3459 N N . GLN A 1 422 ? -3.735 -7.075 -4.982 1.00 94.06 422 GLN A N 1
ATOM 3460 C CA . GLN A 1 422 ? -3.433 -5.657 -4.762 1.00 94.06 422 GLN A CA 1
ATOM 3461 C C . GLN A 1 422 ? -3.068 -5.365 -3.298 1.00 94.06 422 GLN A C 1
ATOM 3463 O O . GLN A 1 422 ? -2.057 -4.712 -3.025 1.00 94.06 422 GLN A O 1
ATOM 3468 N N . ILE A 1 423 ? -3.858 -5.884 -2.349 1.00 88.31 423 ILE A N 1
ATOM 3469 C CA . ILE A 1 423 ? -3.583 -5.773 -0.907 1.00 88.31 423 ILE A CA 1
ATOM 3470 C C . ILE A 1 423 ? -2.265 -6.473 -0.548 1.00 88.31 423 ILE A C 1
ATOM 3472 O O . ILE A 1 423 ? -1.456 -5.922 0.205 1.00 88.31 423 ILE A O 1
ATOM 3476 N N . GLY A 1 424 ? -2.037 -7.673 -1.082 1.00 83.81 424 GLY A N 1
ATOM 3477 C CA . GLY A 1 424 ? -0.829 -8.461 -0.867 1.00 83.81 424 GLY A CA 1
ATOM 3478 C C . GLY A 1 424 ? 0.429 -7.729 -1.334 1.00 83.81 424 GLY A C 1
ATOM 3479 O O . GLY A 1 424 ? 1.372 -7.584 -0.561 1.00 83.81 424 GLY A O 1
ATOM 3480 N N . LEU A 1 425 ? 0.434 -7.208 -2.560 1.00 87.06 425 LEU A N 1
ATOM 3481 C CA . LEU A 1 425 ? 1.580 -6.507 -3.141 1.00 87.06 425 LEU A CA 1
ATOM 3482 C C . LEU A 1 425 ? 1.864 -5.176 -2.438 1.00 87.06 425 LEU A C 1
ATOM 3484 O O . LEU A 1 425 ? 2.993 -4.915 -2.022 1.00 87.06 425 LEU A O 1
ATOM 3488 N N . CYS A 1 426 ? 0.844 -4.339 -2.254 1.00 86.62 426 CYS A N 1
ATOM 3489 C CA . CYS A 1 426 ? 1.028 -3.016 -1.660 1.00 86.62 426 CYS A CA 1
ATOM 3490 C C . CYS A 1 426 ? 1.282 -3.061 -0.151 1.00 86.62 426 CYS A C 1
ATOM 3492 O O . CYS A 1 426 ? 2.012 -2.218 0.375 1.00 86.62 426 CYS A O 1
ATOM 3494 N N . GLY A 1 427 ? 0.747 -4.064 0.550 1.00 81.81 427 GLY A N 1
ATOM 3495 C CA . GLY A 1 427 ? 1.037 -4.283 1.965 1.00 81.81 427 GLY A CA 1
ATOM 3496 C C . GLY A 1 427 ? 2.523 -4.542 2.233 1.00 81.81 427 GLY A C 1
ATOM 3497 O O . GLY A 1 427 ? 3.050 -4.050 3.230 1.00 81.81 427 GLY A O 1
ATOM 3498 N N . LEU A 1 428 ? 3.228 -5.218 1.317 1.00 78.19 428 LEU A N 1
ATOM 3499 C CA . LEU A 1 428 ? 4.673 -5.471 1.438 1.00 78.19 428 LEU A CA 1
ATOM 3500 C C . LEU A 1 428 ? 5.503 -4.197 1.406 1.00 78.19 428 LEU A C 1
ATOM 3502 O O . LEU A 1 428 ? 6.498 -4.080 2.120 1.00 78.19 428 LEU A O 1
ATOM 3506 N N . LEU A 1 429 ? 5.070 -3.250 0.578 1.00 80.12 429 LEU A N 1
ATOM 3507 C CA . LEU A 1 429 ? 5.677 -1.934 0.420 1.00 80.12 429 LEU A CA 1
ATOM 3508 C C . LEU A 1 429 ? 5.308 -0.976 1.566 1.00 80.12 429 LEU A C 1
ATOM 3510 O O . LEU A 1 429 ? 5.738 0.172 1.565 1.00 80.12 429 LEU A O 1
ATOM 3514 N N . GLY A 1 430 ? 4.531 -1.434 2.555 1.00 74.75 430 GLY A N 1
ATOM 3515 C CA . GLY A 1 430 ? 4.191 -0.665 3.752 1.00 74.75 430 GLY A CA 1
ATOM 3516 C C . GLY A 1 430 ? 2.934 0.200 3.625 1.00 74.75 430 GLY A C 1
ATOM 3517 O O . GLY A 1 430 ? 2.667 1.011 4.514 1.00 74.75 430 GLY A O 1
ATOM 3518 N N . HIS A 1 431 ? 2.126 0.031 2.572 1.00 77.25 431 HIS A N 1
ATOM 3519 C CA . HIS A 1 431 ? 0.864 0.758 2.404 1.00 77.25 431 HIS A CA 1
ATOM 3520 C C . HIS A 1 431 ? -0.227 0.233 3.352 1.00 77.25 431 HIS A C 1
ATOM 3522 O O . HIS A 1 431 ? -1.094 -0.564 2.985 1.00 77.25 431 HIS A O 1
ATOM 3528 N N . ALA A 1 432 ? -0.201 0.704 4.600 1.00 77.50 432 ALA A N 1
ATOM 3529 C CA . ALA A 1 432 ? -1.102 0.262 5.664 1.00 77.50 432 ALA A CA 1
ATOM 3530 C C . ALA A 1 432 ? -2.593 0.529 5.382 1.00 77.50 432 ALA A C 1
ATOM 3532 O O . ALA A 1 432 ? -3.445 -0.136 5.971 1.00 77.50 432 ALA A O 1
ATOM 3533 N N . GLN A 1 433 ? -2.938 1.443 4.464 1.00 72.94 433 GLN A N 1
ATOM 3534 C CA . GLN A 1 433 ? -4.335 1.743 4.126 1.00 72.94 433 GLN A CA 1
ATOM 3535 C C . GLN A 1 433 ? -5.112 0.537 3.568 1.00 72.94 433 GLN A C 1
ATOM 3537 O O . GLN A 1 433 ? -6.342 0.536 3.626 1.00 72.94 433 GLN A O 1
ATOM 3542 N N . PHE A 1 434 ? -4.412 -0.488 3.067 1.00 81.38 434 PHE A N 1
ATOM 3543 C CA . PHE A 1 434 ? -4.997 -1.746 2.594 1.00 81.38 434 PHE A CA 1
ATOM 3544 C C . PHE A 1 434 ? -5.346 -2.728 3.731 1.00 81.38 434 PHE A C 1
ATOM 3546 O O . PHE A 1 434 ? -6.172 -3.620 3.542 1.00 81.38 434 PHE A O 1
ATOM 3553 N N . ILE A 1 435 ? -4.776 -2.565 4.932 1.00 80.75 435 ILE A N 1
ATOM 3554 C CA . ILE A 1 435 ? -4.973 -3.464 6.086 1.00 80.75 435 ILE A CA 1
ATOM 3555 C C . ILE A 1 435 ? -6.252 -3.070 6.844 1.00 80.75 435 ILE A C 1
ATOM 3557 O O . ILE A 1 435 ? -6.250 -2.662 8.006 1.00 80.75 435 ILE A O 1
ATOM 3561 N N . ARG A 1 436 ? -7.391 -3.155 6.153 1.00 80.06 436 ARG A N 1
ATOM 3562 C CA . ARG A 1 436 ? -8.705 -2.776 6.688 1.00 80.06 436 ARG A CA 1
ATOM 3563 C C . ARG A 1 436 ? -9.398 -3.961 7.331 1.00 80.06 436 ARG A C 1
ATOM 3565 O O . ARG A 1 436 ? -9.553 -5.008 6.714 1.00 80.06 436 ARG A O 1
ATOM 3572 N N . ASN A 1 437 ? -9.931 -3.756 8.535 1.00 76.56 437 ASN A N 1
ATOM 3573 C CA . ASN A 1 437 ? -10.645 -4.801 9.276 1.00 76.56 437 ASN A CA 1
ATOM 3574 C C . ASN A 1 437 ? -11.782 -5.432 8.453 1.00 76.56 437 ASN A C 1
ATOM 3576 O O . ASN A 1 437 ? -11.893 -6.652 8.404 1.00 76.56 437 ASN A O 1
ATOM 3580 N N . TYR A 1 438 ? -12.590 -4.611 7.771 1.00 81.31 438 TYR A N 1
ATOM 3581 C CA . TYR A 1 438 ? -13.690 -5.108 6.942 1.00 81.31 438 TYR A CA 1
ATOM 3582 C C . TYR A 1 438 ? -13.195 -5.957 5.762 1.00 81.31 438 TYR A C 1
ATOM 3584 O O . TYR A 1 438 ? -13.732 -7.034 5.541 1.00 81.31 438 TYR A O 1
ATOM 3592 N N . TRP A 1 439 ? -12.132 -5.538 5.067 1.00 86.06 439 TRP A N 1
ATOM 3593 C CA . TRP A 1 439 ? -11.561 -6.298 3.948 1.00 86.06 439 TRP A CA 1
ATOM 3594 C C . TRP A 1 439 ? -10.947 -7.622 4.409 1.00 86.06 439 TRP A C 1
ATOM 3596 O O . TRP A 1 439 ? -11.220 -8.657 3.815 1.00 86.06 439 TRP A O 1
ATOM 3606 N N . LEU A 1 440 ? -10.196 -7.618 5.513 1.00 85.44 440 LEU A N 1
ATOM 3607 C CA . LEU A 1 440 ? -9.602 -8.836 6.077 1.00 85.44 440 LEU A CA 1
ATOM 3608 C C . LEU A 1 440 ? -10.660 -9.815 6.597 1.00 85.44 440 LEU A C 1
ATOM 3610 O O . LEU A 1 440 ? -10.534 -11.019 6.405 1.00 85.44 440 LEU A O 1
ATOM 3614 N N . LYS A 1 441 ? -11.729 -9.318 7.229 1.00 82.69 441 LYS A N 1
ATOM 3615 C CA . LYS A 1 441 ? -12.862 -10.168 7.619 1.00 82.69 441 LYS A CA 1
ATOM 3616 C C . LYS A 1 441 ? -13.553 -10.769 6.405 1.00 82.69 441 LYS A C 1
ATOM 3618 O O . LYS A 1 441 ? -13.957 -11.921 6.474 1.00 82.69 441 LYS A O 1
ATOM 3623 N N . THR A 1 442 ? -13.697 -10.008 5.322 1.00 87.38 442 THR A N 1
ATOM 3624 C CA . THR A 1 442 ? -14.249 -10.534 4.073 1.00 87.38 442 THR A CA 1
ATOM 3625 C C . THR A 1 442 ? -13.332 -11.585 3.455 1.00 87.38 442 THR A C 1
ATOM 3627 O O . THR A 1 442 ? -13.838 -12.628 3.063 1.00 87.38 442 THR A O 1
ATOM 3630 N N . LEU A 1 443 ? -12.006 -11.391 3.468 1.00 86.94 443 LEU A N 1
ATOM 3631 C CA . LEU A 1 443 ? -11.054 -12.422 3.043 1.00 86.94 443 LEU A CA 1
ATOM 3632 C C . LEU A 1 443 ? -11.309 -13.738 3.776 1.00 86.94 443 LEU A C 1
ATOM 3634 O O . LEU A 1 443 ? -11.528 -14.759 3.143 1.00 86.94 443 LEU A O 1
ATOM 3638 N N . LEU A 1 444 ? -11.356 -13.701 5.109 1.00 85.75 444 LEU A N 1
ATOM 3639 C CA . LEU A 1 444 ? -11.559 -14.898 5.930 1.00 85.75 444 LEU A CA 1
ATOM 3640 C C . LEU A 1 444 ? -12.899 -15.603 5.672 1.00 85.75 444 LEU A C 1
ATOM 3642 O O . LEU A 1 444 ? -13.005 -16.792 5.941 1.00 85.75 444 LEU A O 1
ATOM 3646 N N . LYS A 1 445 ? -13.911 -14.908 5.137 1.00 87.75 445 LYS A N 1
ATOM 3647 C CA . LYS A 1 445 ? -15.179 -15.537 4.732 1.00 87.75 445 LYS A CA 1
ATOM 3648 C C . LYS A 1 445 ? -15.067 -16.343 3.440 1.00 87.75 445 LYS A C 1
ATOM 3650 O O . LYS A 1 445 ? -15.895 -17.215 3.226 1.00 87.75 445 LYS A O 1
ATOM 3655 N N . PHE A 1 446 ? -14.085 -16.046 2.590 1.00 85.00 446 PHE A N 1
ATOM 3656 C CA . PHE A 1 446 ? -13.813 -16.828 1.383 1.00 85.00 446 PHE A CA 1
ATOM 3657 C C . PHE A 1 446 ? -12.997 -18.094 1.665 1.00 85.00 446 PHE A C 1
ATOM 3659 O O . PHE A 1 446 ? -12.835 -18.911 0.765 1.00 85.00 446 PHE A O 1
ATOM 3666 N N . GLN A 1 447 ? -12.461 -18.253 2.878 1.00 84.56 447 GLN A N 1
ATOM 3667 C CA . GLN A 1 447 ? -11.672 -19.426 3.226 1.00 84.56 447 GLN A CA 1
ATOM 3668 C C . GLN A 1 447 ? -12.570 -20.668 3.310 1.00 84.56 447 GLN A C 1
ATOM 3670 O O . GLN A 1 447 ? -13.581 -20.659 4.015 1.00 84.56 447 GLN A O 1
ATOM 3675 N N . THR A 1 448 ? -12.191 -21.737 2.612 1.00 80.56 448 THR A N 1
ATOM 3676 C CA . THR A 1 448 ? -12.888 -23.026 2.670 1.00 80.56 448 THR A CA 1
ATOM 3677 C C . THR A 1 448 ? -12.567 -23.768 3.980 1.00 80.56 448 THR A C 1
ATOM 3679 O O . THR A 1 448 ? -11.594 -23.421 4.663 1.00 80.56 448 THR A O 1
ATOM 3682 N N . PRO A 1 449 ? -13.333 -24.809 4.357 1.00 77.31 449 PRO A N 1
ATOM 3683 C CA . PRO A 1 449 ? -13.008 -25.662 5.506 1.00 77.31 449 PRO A CA 1
ATOM 3684 C C . PRO A 1 449 ? -11.609 -26.299 5.439 1.00 77.31 449 PRO A C 1
ATOM 3686 O O . PRO A 1 449 ? -10.973 -26.509 6.472 1.00 77.31 449 PRO A O 1
ATOM 3689 N N . GLU A 1 450 ? -11.101 -26.544 4.232 1.00 76.00 450 GLU A N 1
ATOM 3690 C CA . GLU A 1 450 ? -9.760 -27.069 3.944 1.00 76.00 450 GLU A CA 1
ATOM 3691 C C . GLU A 1 450 ? -8.663 -26.009 4.159 1.00 76.00 450 GLU A C 1
ATOM 3693 O O . GLU A 1 450 ? -7.469 -26.315 4.138 1.00 76.00 450 GLU A O 1
ATOM 3698 N N . GLY A 1 451 ? -9.051 -24.753 4.395 1.00 76.19 451 GLY A N 1
ATOM 3699 C CA . GLY A 1 451 ? -8.158 -23.644 4.713 1.00 76.19 451 GLY A CA 1
ATOM 3700 C C . GLY A 1 451 ? -7.610 -22.895 3.498 1.00 76.19 451 GLY A C 1
ATOM 3701 O O . GLY A 1 451 ? -6.787 -21.993 3.680 1.00 76.19 451 GLY A O 1
ATOM 3702 N N . CYS A 1 452 ? -8.059 -23.231 2.289 1.00 79.75 452 CYS A N 1
ATOM 3703 C CA . CYS A 1 452 ? -7.678 -22.586 1.034 1.00 79.75 452 CYS A CA 1
ATOM 3704 C C . CYS A 1 452 ? -8.761 -21.603 0.553 1.00 79.75 452 CYS A C 1
ATOM 3706 O O . CYS A 1 452 ? -9.709 -21.316 1.281 1.00 79.75 452 CYS A O 1
ATOM 3708 N N . PHE A 1 453 ? -8.610 -21.049 -0.653 1.00 84.06 453 PHE A N 1
ATOM 3709 C CA . PHE A 1 453 ? -9.523 -20.047 -1.206 1.00 84.06 453 PHE A CA 1
ATOM 3710 C C . PHE A 1 453 ? -9.967 -20.433 -2.628 1.00 84.06 453 PHE A C 1
ATOM 3712 O O . PHE A 1 453 ? -9.095 -20.740 -3.442 1.00 84.06 453 PHE A O 1
ATOM 3719 N N . PRO A 1 454 ? -11.274 -20.417 -2.953 1.00 79.38 454 PRO A N 1
ATOM 3720 C CA . PRO A 1 454 ? -11.811 -20.920 -4.221 1.00 79.38 454 PRO A CA 1
ATOM 3721 C C . PRO A 1 454 ? -11.738 -19.882 -5.350 1.00 79.38 454 PRO A C 1
ATOM 3723 O O . PRO A 1 454 ? -11.826 -18.683 -5.111 1.00 79.38 454 PRO A O 1
ATOM 3726 N N . GLY A 1 455 ? -11.635 -20.327 -6.606 1.00 62.22 455 GLY A N 1
ATOM 3727 C CA . GLY A 1 455 ? -11.465 -19.437 -7.770 1.00 62.22 455 GLY A CA 1
ATOM 3728 C C . GLY A 1 455 ? -12.697 -18.601 -8.134 1.00 62.22 455 GLY A C 1
ATOM 3729 O O . GLY A 1 455 ? -12.581 -17.614 -8.857 1.00 62.22 455 GLY A O 1
ATOM 3730 N N . LYS A 1 456 ? -13.874 -18.962 -7.615 1.00 59.22 456 LYS A N 1
ATOM 3731 C CA . LYS A 1 456 ? -15.126 -18.218 -7.772 1.00 59.22 456 LYS A CA 1
ATOM 3732 C C . LYS A 1 456 ? -15.745 -17.947 -6.404 1.00 59.22 456 LYS A C 1
ATOM 3734 O O . LYS A 1 456 ? -15.752 -18.820 -5.538 1.00 59.22 456 LYS A O 1
ATOM 3739 N N . ALA A 1 457 ? -16.272 -16.734 -6.215 1.00 50.19 457 ALA A N 1
ATOM 3740 C CA . ALA A 1 457 ? -17.098 -16.417 -5.055 1.00 50.19 457 ALA A CA 1
ATOM 3741 C C . ALA A 1 457 ? -18.330 -17.340 -5.046 1.00 50.19 457 ALA A C 1
ATOM 3743 O O . ALA A 1 457 ? -18.885 -17.650 -6.096 1.00 50.19 457 ALA A O 1
ATOM 3744 N N . SER A 1 458 ? -18.718 -17.790 -3.857 1.00 42.62 458 SER A N 1
ATOM 3745 C CA . SER A 1 458 ? -19.568 -18.950 -3.555 1.00 42.62 458 SER A CA 1
ATOM 3746 C C . SER A 1 458 ? -21.011 -18.957 -4.098 1.00 42.62 458 SER A C 1
ATOM 3748 O O . SER A 1 458 ? -21.807 -19.760 -3.628 1.00 42.62 458 SER A O 1
ATOM 3750 N N . GLU A 1 459 ? -21.390 -18.100 -5.047 1.00 39.59 459 GLU A N 1
ATOM 3751 C CA . GLU A 1 459 ? -22.752 -18.080 -5.611 1.00 39.59 459 GLU A CA 1
ATOM 3752 C C . GLU A 1 459 ? -22.982 -19.123 -6.729 1.00 39.59 459 GLU A C 1
ATOM 3754 O O . GLU A 1 459 ? -24.121 -19.321 -7.129 1.00 39.59 459 GLU A O 1
ATOM 3759 N N . GLU A 1 460 ? -21.952 -19.850 -7.192 1.00 38.19 460 GLU A N 1
ATOM 3760 C CA . GLU A 1 460 ? -22.080 -20.868 -8.265 1.00 38.19 460 GLU A CA 1
ATOM 3761 C C . GLU A 1 460 ? -21.664 -22.300 -7.853 1.00 38.19 460 GLU A C 1
ATOM 3763 O O . GLU A 1 460 ? -21.481 -23.161 -8.711 1.00 38.19 460 GLU A O 1
ATOM 3768 N N . VAL A 1 461 ? -21.472 -22.589 -6.560 1.00 39.19 461 VAL A N 1
ATOM 3769 C CA . VAL A 1 461 ? -20.878 -23.875 -6.115 1.00 39.19 461 VAL A CA 1
ATOM 3770 C C . VAL A 1 461 ? -21.904 -25.015 -5.973 1.00 39.19 461 VAL A C 1
ATOM 3772 O O . VAL A 1 461 ? -21.513 -26.160 -5.772 1.00 39.19 461 VAL A O 1
ATOM 3775 N N . GLU A 1 462 ? -23.206 -24.770 -6.142 1.00 29.98 462 GLU A N 1
ATOM 3776 C CA . GLU A 1 462 ? -24.209 -25.839 -5.978 1.00 29.98 462 GLU A CA 1
ATOM 3777 C C . GLU A 1 462 ? -24.306 -26.839 -7.146 1.00 29.98 462 GLU A C 1
ATOM 3779 O O . GLU A 1 462 ? -24.922 -27.882 -6.957 1.00 29.98 462 GLU A O 1
ATOM 3784 N N . ASP A 1 4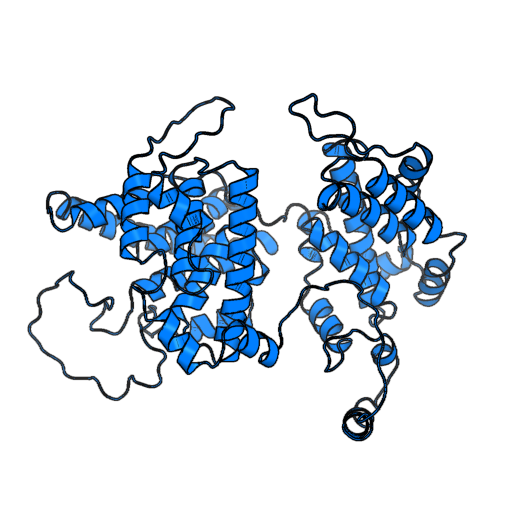63 ? -23.677 -26.608 -8.309 1.00 32.09 463 ASP A N 1
ATOM 3785 C CA . ASP A 1 463 ? -24.034 -27.379 -9.520 1.00 32.09 463 ASP A CA 1
ATOM 3786 C C . ASP A 1 463 ? -22.905 -28.177 -10.200 1.00 32.09 463 ASP A C 1
ATOM 3788 O O . ASP A 1 463 ? -23.061 -28.647 -11.328 1.00 32.09 463 ASP A O 1
ATOM 3792 N N . GLN A 1 464 ? -21.748 -28.371 -9.555 1.00 35.22 464 GLN A N 1
ATOM 3793 C CA . GLN A 1 464 ? -20.642 -29.134 -10.164 1.00 35.22 464 GLN A CA 1
ATOM 3794 C C . GLN A 1 464 ? -20.004 -30.148 -9.211 1.00 35.22 464 GLN A C 1
ATOM 3796 O O . GLN A 1 464 ? -18.813 -30.096 -8.921 1.00 35.22 464 GLN A O 1
ATOM 3801 N N . MET A 1 465 ? -20.798 -31.126 -8.772 1.00 33.34 465 MET A N 1
ATOM 3802 C CA . MET A 1 465 ? -20.287 -32.416 -8.298 1.00 33.34 465 MET A CA 1
ATOM 3803 C C . MET A 1 465 ? -20.587 -33.493 -9.344 1.00 33.34 465 MET A C 1
ATOM 3805 O O . MET A 1 465 ? -21.654 -34.106 -9.344 1.00 33.34 465 MET A O 1
ATOM 3809 N N . LYS A 1 466 ? -19.633 -33.730 -10.246 1.00 31.03 466 LYS A N 1
ATOM 3810 C CA . LYS A 1 466 ? -19.477 -35.032 -10.899 1.00 31.03 466 LYS A CA 1
ATOM 3811 C C . LYS A 1 466 ? -18.061 -35.510 -10.618 1.00 31.03 466 LYS A C 1
ATOM 3813 O O . LYS A 1 466 ? -17.100 -34.899 -11.073 1.00 31.03 466 LYS A O 1
ATOM 3818 N N . GLU A 1 467 ? -17.979 -36.532 -9.776 1.00 33.09 467 GLU A N 1
ATOM 3819 C CA . GLU A 1 467 ? -16.769 -37.299 -9.506 1.00 33.09 467 GLU A CA 1
ATOM 3820 C C . GLU A 1 467 ? -16.403 -38.080 -10.772 1.00 33.09 467 GLU A C 1
ATOM 3822 O O . GLU A 1 467 ? -17.196 -38.897 -11.234 1.00 33.09 467 GLU A O 1
ATOM 3827 N N . ASP A 1 468 ? -15.220 -37.819 -11.325 1.00 30.97 468 ASP A N 1
ATOM 3828 C CA . ASP A 1 468 ? -14.550 -38.748 -12.234 1.00 30.97 468 ASP A CA 1
ATOM 3829 C C . ASP A 1 468 ? -13.404 -39.397 -11.439 1.00 30.97 468 ASP A C 1
ATOM 3831 O O . ASP A 1 468 ? -12.499 -38.712 -10.959 1.00 30.97 468 ASP A O 1
ATOM 3835 N N . GLU A 1 469 ? -13.485 -40.716 -11.248 1.00 33.94 469 GLU A N 1
ATOM 3836 C CA . GLU A 1 469 ? -12.656 -41.510 -10.324 1.00 33.94 469 GLU A CA 1
ATOM 3837 C C . GLU A 1 469 ? -11.230 -41.836 -10.827 1.00 33.94 469 GLU A C 1
ATOM 3839 O O . GLU A 1 469 ? -10.493 -42.514 -10.121 1.00 33.94 469 GLU A O 1
ATOM 3844 N N . ASP A 1 470 ? -10.774 -41.321 -11.976 1.00 32.78 470 ASP A N 1
ATOM 3845 C CA . ASP A 1 470 ? -9.527 -41.794 -12.614 1.00 32.78 470 ASP A CA 1
ATOM 3846 C C . ASP A 1 470 ? -8.624 -40.682 -13.209 1.00 32.78 470 ASP A C 1
ATOM 3848 O O . ASP A 1 470 ? -8.231 -40.756 -14.375 1.00 32.78 470 ASP A O 1
ATOM 3852 N N . GLU A 1 471 ? -8.217 -39.653 -12.446 1.00 32.62 471 GLU A N 1
ATOM 3853 C CA . GLU A 1 471 ? -7.189 -38.702 -12.931 1.00 32.62 471 GLU A CA 1
ATOM 3854 C C . GLU A 1 471 ? -5.935 -38.585 -12.045 1.00 32.62 471 GLU A C 1
ATOM 3856 O O . GLU A 1 471 ? -5.871 -37.915 -11.015 1.00 32.62 471 GLU A O 1
ATOM 3861 N N . GLU A 1 472 ? -4.880 -39.229 -12.545 1.00 30.58 472 GLU A N 1
ATOM 3862 C CA . GLU A 1 472 ? -3.467 -39.036 -12.234 1.00 30.58 472 GLU A CA 1
ATOM 3863 C C . GLU A 1 472 ? -3.089 -37.536 -12.253 1.00 30.58 472 GLU A C 1
ATOM 3865 O O . GLU A 1 472 ? -3.390 -36.819 -13.208 1.00 30.58 472 GLU A O 1
ATOM 3870 N N . TRP A 1 473 ? -2.423 -37.059 -11.192 1.00 29.86 473 TRP A N 1
ATOM 3871 C CA . TRP A 1 473 ? -2.043 -35.656 -10.960 1.00 29.86 473 TRP A CA 1
ATOM 3872 C C . TRP A 1 473 ? -1.364 -35.002 -12.180 1.00 29.86 473 TRP A C 1
ATOM 3874 O O . TRP A 1 473 ? -0.151 -35.114 -12.369 1.00 29.86 473 TRP A O 1
ATOM 3884 N N . LYS A 1 474 ? -2.121 -34.245 -12.981 1.00 27.64 474 LYS A N 1
ATOM 3885 C CA . LYS A 1 474 ? -1.575 -33.407 -14.056 1.00 27.64 474 LYS A CA 1
ATOM 3886 C C . LYS A 1 474 ? -1.410 -31.975 -13.562 1.00 27.64 474 LYS A C 1
ATOM 3888 O O . LYS A 1 474 ? -2.380 -31.262 -13.328 1.00 27.64 474 LYS A O 1
ATOM 3893 N N . ILE A 1 475 ? -0.157 -31.530 -13.460 1.00 36.25 475 ILE A N 1
ATOM 3894 C CA . ILE A 1 475 ? 0.197 -30.108 -13.368 1.00 36.25 475 ILE A CA 1
ATOM 3895 C C . ILE A 1 475 ? -0.030 -29.498 -14.763 1.00 36.25 475 ILE A C 1
ATOM 3897 O O . ILE A 1 475 ? 0.918 -29.226 -15.492 1.00 36.25 475 ILE A O 1
ATOM 3901 N N . ASP A 1 476 ? -1.287 -29.356 -15.185 1.00 31.22 476 ASP A N 1
ATOM 3902 C CA . ASP A 1 476 ? -1.629 -28.621 -16.404 1.00 31.22 476 ASP A CA 1
ATOM 3903 C C . ASP A 1 476 ? -2.997 -27.921 -16.256 1.00 31.22 476 ASP A C 1
ATOM 3905 O O . ASP A 1 476 ? -4.034 -28.542 -16.040 1.00 31.22 476 ASP A O 1
ATOM 3909 N N . ARG A 1 477 ? -2.965 -26.587 -16.368 1.00 37.62 477 ARG A N 1
ATOM 3910 C CA . ARG A 1 477 ? -4.057 -25.637 -16.682 1.00 37.62 477 ARG A CA 1
ATOM 3911 C C . ARG A 1 477 ? -5.342 -25.555 -15.855 1.00 37.62 477 ARG A C 1
ATOM 3913 O O . ARG A 1 477 ? -6.082 -24.600 -16.087 1.00 37.62 477 ARG A O 1
ATOM 3920 N N . LYS A 1 478 ? -5.609 -26.409 -14.873 1.00 43.09 478 LYS A N 1
ATOM 3921 C CA . LYS A 1 478 ? -6.598 -26.073 -13.835 1.00 43.09 478 LYS A CA 1
ATOM 3922 C C . LYS A 1 478 ? -5.849 -25.444 -12.666 1.00 43.09 478 LYS A C 1
ATOM 3924 O O . LYS A 1 478 ? -5.089 -26.109 -11.976 1.00 43.09 478 LYS A O 1
ATOM 3929 N N . LEU A 1 479 ? -6.035 -24.138 -12.469 1.00 52.94 479 LEU A N 1
ATOM 3930 C CA . LEU A 1 479 ? -5.516 -23.360 -11.332 1.00 52.94 479 LEU A CA 1
ATOM 3931 C C . LEU A 1 479 ? -6.074 -23.833 -9.977 1.00 52.94 479 LEU A C 1
ATOM 3933 O O . LEU A 1 479 ? -5.817 -23.185 -8.964 1.00 52.94 479 LEU A O 1
ATOM 3937 N N . ASP A 1 480 ? -6.801 -24.947 -9.957 1.00 58.50 480 ASP A N 1
ATOM 3938 C CA . ASP A 1 480 ? -7.509 -25.464 -8.810 1.00 58.50 480 ASP A CA 1
ATOM 3939 C C . ASP A 1 480 ? -6.844 -26.755 -8.301 1.00 58.50 480 ASP A C 1
ATOM 3941 O O . ASP A 1 480 ? -6.598 -27.696 -9.052 1.00 58.50 480 ASP A O 1
ATOM 3945 N N . ILE A 1 481 ? -6.533 -26.789 -7.009 1.00 58.88 481 ILE A N 1
ATOM 3946 C CA . ILE A 1 481 ? -6.054 -27.949 -6.248 1.00 58.88 481 ILE A CA 1
ATOM 3947 C C . ILE A 1 481 ? -7.191 -28.471 -5.360 1.00 58.88 481 ILE A C 1
ATOM 3949 O O . ILE A 1 481 ? -8.216 -27.804 -5.211 1.00 58.88 481 ILE A O 1
ATOM 3953 N N . MET A 1 482 ? -7.021 -29.660 -4.772 1.00 57.28 482 MET A N 1
ATOM 3954 C CA . MET A 1 482 ? -8.064 -30.328 -3.974 1.00 57.28 482 MET A CA 1
ATOM 3955 C C . MET A 1 482 ? -9.372 -30.500 -4.768 1.00 57.28 482 MET A C 1
ATOM 3957 O O . MET A 1 482 ? -10.421 -30.004 -4.373 1.00 57.28 482 MET A O 1
ATOM 3961 N N . ASN A 1 483 ? -9.299 -31.154 -5.932 1.00 64.75 483 ASN A N 1
ATOM 3962 C CA . ASN A 1 483 ? -10.462 -31.460 -6.779 1.00 64.75 483 ASN A CA 1
ATOM 3963 C C . ASN A 1 483 ? -11.311 -30.233 -7.168 1.00 64.75 483 ASN A C 1
ATOM 3965 O O . ASN A 1 483 ? -12.535 -30.310 -7.205 1.00 64.75 483 ASN A O 1
ATOM 3969 N N . GLY A 1 484 ? -10.685 -29.085 -7.441 1.00 63.19 484 GLY A N 1
ATOM 3970 C CA . GLY A 1 484 ? -11.422 -27.876 -7.832 1.00 63.19 484 GLY A CA 1
ATOM 3971 C C . GLY A 1 484 ? -11.789 -26.941 -6.675 1.00 63.19 484 GLY A C 1
ATOM 3972 O O . GLY A 1 484 ? -12.239 -25.825 -6.921 1.00 63.19 484 GLY A O 1
ATOM 3973 N N . GLN A 1 485 ? -11.582 -27.352 -5.419 1.00 67.00 485 GLN A N 1
ATOM 3974 C CA . GLN A 1 485 ? -12.005 -26.572 -4.248 1.00 67.00 485 GLN A CA 1
ATOM 3975 C C . GLN A 1 485 ? -11.114 -25.354 -3.970 1.00 67.00 485 GLN A C 1
ATOM 3977 O O . GLN A 1 485 ? -11.568 -24.359 -3.405 1.00 67.00 485 GLN A O 1
ATOM 3982 N N . CYS A 1 486 ? -9.843 -25.415 -4.363 1.00 74.62 486 CYS A N 1
ATOM 3983 C CA . CYS A 1 486 ? -8.841 -24.439 -3.958 1.00 74.62 486 CYS A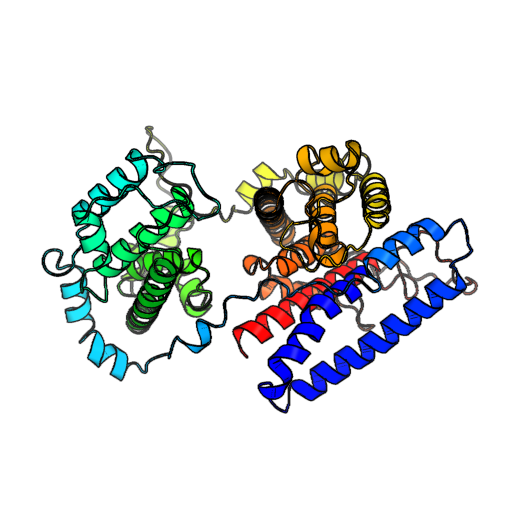 CA 1
ATOM 3984 C C . CYS A 1 486 ? -8.155 -23.809 -5.163 1.00 74.62 486 CYS A C 1
ATOM 3986 O O . CYS A 1 486 ? -7.360 -24.464 -5.820 1.00 74.62 486 CYS A O 1
ATOM 3988 N N . ASN A 1 487 ? -8.313 -22.513 -5.386 1.00 82.50 487 ASN A N 1
ATOM 3989 C CA . ASN A 1 487 ? -7.535 -21.811 -6.393 1.00 82.50 487 ASN A CA 1
ATOM 3990 C C . ASN A 1 487 ? -6.133 -21.461 -5.872 1.00 82.50 487 ASN A C 1
ATOM 3992 O O . ASN A 1 487 ? -5.966 -20.808 -4.837 1.00 82.50 487 ASN A O 1
ATOM 3996 N N . VAL A 1 488 ? -5.103 -21.883 -6.602 1.00 73.44 488 VAL A N 1
ATOM 3997 C CA . VAL A 1 488 ? -3.693 -21.710 -6.231 1.00 73.44 488 VAL A CA 1
ATOM 3998 C C . VAL A 1 488 ? -3.299 -20.239 -6.195 1.00 73.44 488 VAL A C 1
ATOM 4000 O O . VAL A 1 488 ? -2.529 -19.845 -5.312 1.00 73.44 488 VAL A O 1
ATOM 4003 N N . HIS A 1 489 ? -3.772 -19.440 -7.153 1.00 80.19 489 HIS A N 1
ATOM 4004 C CA . HIS A 1 489 ? -3.447 -18.021 -7.232 1.00 80.19 489 HIS A CA 1
ATOM 4005 C C . HIS A 1 489 ? -4.083 -17.273 -6.059 1.00 80.19 489 HIS A C 1
ATOM 4007 O O . HIS A 1 489 ? -3.348 -16.730 -5.226 1.00 80.19 489 HIS A O 1
ATOM 4013 N N . PHE A 1 490 ? -5.403 -17.404 -5.891 1.00 84.00 490 PHE A N 1
ATOM 4014 C CA . PHE A 1 490 ? -6.125 -16.727 -4.820 1.00 84.00 490 PHE A CA 1
ATOM 4015 C C . PHE A 1 490 ? -5.621 -17.142 -3.439 1.00 84.00 490 PHE A C 1
ATOM 4017 O O . PHE A 1 490 ? -5.319 -16.297 -2.596 1.00 84.00 490 PHE A O 1
ATOM 4024 N N . SER A 1 491 ? -5.392 -18.439 -3.225 1.00 81.25 491 SER A N 1
ATOM 4025 C CA . SER A 1 491 ? -4.818 -18.923 -1.966 1.00 81.25 491 SER A CA 1
ATOM 4026 C C . SER A 1 491 ? -3.438 -18.318 -1.686 1.00 81.25 491 SER A C 1
ATOM 4028 O O . SER A 1 491 ? -3.115 -18.012 -0.539 1.00 81.25 491 SER A O 1
ATOM 4030 N N . SER A 1 492 ? -2.622 -18.083 -2.720 1.00 75.50 492 SER A N 1
ATOM 4031 C CA . SER A 1 492 ? -1.298 -17.466 -2.557 1.00 75.50 492 SER A CA 1
ATOM 4032 C C . SER A 1 492 ? -1.391 -16.003 -2.133 1.00 75.50 492 SER A C 1
ATOM 4034 O O . SER A 1 492 ? -0.690 -15.591 -1.207 1.00 75.50 492 SER A O 1
ATOM 4036 N N . VAL A 1 493 ? -2.242 -15.219 -2.796 1.00 81.19 493 VAL A N 1
ATOM 4037 C CA . VAL A 1 493 ? -2.392 -13.784 -2.503 1.00 81.19 493 VAL A CA 1
ATOM 4038 C C . VAL A 1 493 ? -3.171 -13.538 -1.205 1.00 81.19 493 VAL A C 1
ATOM 4040 O O . VAL A 1 493 ? -2.906 -12.570 -0.489 1.00 81.19 493 VAL A O 1
ATOM 4043 N N . ALA A 1 494 ? -4.057 -14.460 -0.824 1.00 83.88 494 ALA A N 1
ATOM 4044 C CA . ALA A 1 494 ? -4.718 -14.472 0.475 1.00 83.88 494 ALA A CA 1
ATOM 4045 C C . ALA A 1 494 ? -3.713 -14.677 1.617 1.00 83.88 494 ALA A C 1
ATOM 4047 O O . ALA A 1 494 ? -3.676 -13.892 2.566 1.00 83.88 494 ALA A O 1
ATOM 4048 N N . VAL A 1 495 ? -2.847 -15.689 1.502 1.00 78.38 495 VAL A N 1
ATOM 4049 C CA . VAL A 1 495 ? -1.778 -15.958 2.476 1.00 78.38 495 VAL A CA 1
ATOM 4050 C C . VAL A 1 495 ? -0.822 -14.766 2.587 1.00 78.38 495 VAL A C 1
ATOM 4052 O O . VAL A 1 495 ? -0.492 -14.340 3.695 1.00 78.38 495 VAL A O 1
ATOM 4055 N N . ALA A 1 496 ? -0.448 -14.163 1.459 1.00 77.56 496 ALA A N 1
ATOM 4056 C CA . ALA A 1 496 ? 0.339 -12.934 1.425 1.00 77.56 496 ALA A CA 1
ATOM 4057 C C . ALA A 1 496 ? -0.331 -11.770 2.173 1.00 77.56 496 ALA A C 1
ATOM 4059 O O . ALA A 1 496 ? 0.295 -11.106 3.002 1.00 77.56 496 ALA A O 1
ATOM 4060 N N . THR A 1 497 ? -1.622 -11.548 1.921 1.00 83.56 497 THR A N 1
ATOM 4061 C CA . THR A 1 497 ? -2.418 -10.517 2.595 1.00 83.56 497 THR A CA 1
ATOM 4062 C C . THR A 1 497 ? -2.491 -10.749 4.103 1.00 83.56 497 THR A C 1
ATOM 4064 O O . THR A 1 497 ? -2.248 -9.826 4.884 1.00 83.56 497 THR A O 1
ATOM 4067 N N . LEU A 1 498 ? -2.797 -11.975 4.538 1.00 83.94 498 LEU A N 1
ATOM 4068 C CA . LEU A 1 498 ? -2.874 -12.320 5.959 1.00 83.94 498 LEU A CA 1
ATOM 4069 C C . LEU A 1 498 ? -1.516 -12.164 6.644 1.00 83.94 498 LEU A C 1
ATOM 4071 O O . LEU A 1 498 ? -1.448 -11.658 7.763 1.00 83.94 498 LEU A O 1
ATOM 4075 N N . SER A 1 499 ? -0.432 -12.517 5.957 1.00 77.00 499 SER A N 1
ATOM 4076 C CA . SER A 1 499 ? 0.927 -12.282 6.433 1.00 77.00 499 SER A CA 1
ATOM 4077 C C . SER A 1 499 ? 1.228 -10.793 6.623 1.00 77.00 499 SER A C 1
ATOM 4079 O O . SER A 1 499 ? 1.733 -10.403 7.676 1.00 77.00 499 SER A O 1
ATOM 4081 N N . ASN A 1 500 ? 0.864 -9.938 5.661 1.00 75.06 500 ASN A N 1
ATOM 4082 C CA . ASN A 1 500 ? 0.994 -8.485 5.810 1.00 75.06 500 ASN A CA 1
ATOM 4083 C C . ASN A 1 500 ? 0.173 -7.962 6.996 1.00 75.06 500 ASN A C 1
ATOM 4085 O O . ASN A 1 500 ? 0.650 -7.116 7.750 1.00 75.06 500 ASN A O 1
ATOM 4089 N N . ALA A 1 501 ? -1.045 -8.474 7.193 1.00 77.94 501 ALA A N 1
ATOM 4090 C CA . ALA A 1 501 ? -1.893 -8.091 8.317 1.00 77.94 501 ALA A CA 1
ATOM 4091 C C . ALA A 1 501 ? -1.286 -8.509 9.664 1.00 77.94 501 ALA A C 1
ATOM 4093 O O . ALA A 1 501 ? -1.244 -7.705 10.595 1.00 77.94 501 ALA A O 1
ATOM 4094 N N . LEU A 1 502 ? -0.771 -9.738 9.763 1.00 74.69 502 LEU A N 1
ATOM 4095 C CA . LEU A 1 502 ? -0.058 -10.218 10.944 1.00 74.69 502 LEU A CA 1
ATOM 4096 C C . LEU A 1 502 ? 1.176 -9.365 11.214 1.00 74.69 502 LEU A C 1
ATOM 4098 O O . LEU A 1 502 ? 1.346 -8.898 12.334 1.00 74.69 502 LEU A O 1
ATOM 4102 N N . ARG A 1 503 ? 1.998 -9.098 10.198 1.00 73.31 503 ARG A N 1
ATOM 4103 C CA . ARG A 1 503 ? 3.158 -8.213 10.316 1.00 73.31 503 ARG A CA 1
ATOM 4104 C C . ARG A 1 503 ? 2.759 -6.816 10.788 1.00 73.31 503 ARG A C 1
ATOM 4106 O O . ARG A 1 503 ? 3.374 -6.309 11.717 1.00 73.31 503 ARG A O 1
ATOM 4113 N N . PHE A 1 504 ? 1.713 -6.220 10.218 1.00 73.19 504 PHE A N 1
ATOM 4114 C CA . PHE A 1 504 ? 1.198 -4.916 10.641 1.00 73.19 504 PHE A CA 1
ATOM 4115 C C . PHE A 1 504 ? 0.771 -4.922 12.113 1.00 73.19 504 PHE A C 1
ATOM 4117 O O . PHE A 1 504 ? 1.194 -4.053 12.873 1.00 73.19 504 PHE A O 1
ATOM 4124 N N . ILE A 1 505 ? -0.024 -5.912 12.535 1.00 70.75 505 ILE A N 1
ATOM 4125 C CA . ILE A 1 505 ? -0.448 -6.072 13.934 1.00 70.75 505 ILE A CA 1
ATOM 4126 C C . ILE A 1 505 ? 0.782 -6.223 14.828 1.00 70.75 505 ILE A C 1
ATOM 4128 O O . ILE A 1 505 ? 0.896 -5.563 15.857 1.00 70.75 505 ILE A O 1
ATOM 4132 N N . MET A 1 506 ? 1.711 -7.082 14.428 1.00 66.00 506 MET A N 1
ATOM 4133 C CA . MET A 1 506 ? 2.885 -7.392 15.218 1.00 66.00 506 MET A CA 1
ATOM 4134 C C . MET A 1 506 ? 3.830 -6.208 15.360 1.00 66.00 506 MET A C 1
ATOM 4136 O O . MET A 1 506 ? 4.305 -5.966 16.456 1.00 66.00 506 MET A O 1
ATOM 4140 N N . GLU A 1 507 ? 4.081 -5.455 14.294 1.00 66.69 507 GLU A N 1
ATOM 4141 C CA . GLU A 1 507 ? 4.918 -4.261 14.351 1.00 66.69 507 GLU A CA 1
ATOM 4142 C C . GLU A 1 507 ? 4.230 -3.114 15.108 1.00 66.69 507 GLU A C 1
ATOM 4144 O O . GLU A 1 507 ? 4.908 -2.356 15.799 1.00 66.69 507 GLU A O 1
ATOM 4149 N N . THR A 1 508 ? 2.901 -2.990 15.009 1.00 64.31 508 THR A N 1
ATOM 4150 C CA . THR A 1 508 ? 2.127 -1.892 15.616 1.00 64.31 508 THR A CA 1
ATOM 4151 C C . THR A 1 508 ? 1.865 -2.099 17.105 1.00 64.31 508 THR A C 1
ATOM 4153 O O . THR A 1 508 ? 1.932 -1.146 17.879 1.00 64.31 508 THR A O 1
ATOM 4156 N N . TYR A 1 509 ? 1.538 -3.321 17.520 1.00 61.81 509 TYR A N 1
ATOM 4157 C CA . TYR A 1 509 ? 1.095 -3.605 18.885 1.00 61.81 509 TYR A CA 1
ATOM 4158 C C . TYR A 1 509 ? 2.172 -4.282 19.753 1.00 61.81 509 TYR A C 1
ATOM 4160 O O . TYR A 1 509 ? 1.956 -4.403 20.960 1.00 61.81 509 TYR A O 1
ATOM 4168 N N . TYR A 1 510 ? 3.322 -4.684 19.180 1.00 56.62 510 TYR A N 1
ATOM 4169 C CA . TYR A 1 510 ? 4.429 -5.372 19.874 1.00 56.62 510 TYR A CA 1
ATOM 4170 C C . TYR A 1 510 ? 5.835 -4.924 19.385 1.00 56.62 510 TYR A C 1
ATOM 4172 O O . TYR A 1 510 ? 6.823 -5.004 20.155 1.00 56.62 510 TYR A O 1
#

pLDDT: mean 72.56, std 18.49, range [25.2, 95.69]